Protein AF-A0A7X7MSQ3-F1 (afdb_monomer_lite)

Sequence (480 aa):
DPDFAASRAAVRRAASNLGLWLSPGCLFGAQRQVPKLRQQGYEALDNWMSMAGPVYMQALETRMVELTRQGVGFFKLDGIFGHLNKRDFELRGGRYGLPELPQLGVDKLSSDDVRLNDGVYDEAKIYYLTAGAERLIEMFKKQAAVNPRVFILISNGAWLSPWWLMHVDASWMINAGDAAGGSSRTEELVYRDERYHEFWVRQQAQFPLCAIFNHEPKKLDSREPKAVFRNYLYMHLSRGSGFIELYIKPSRLADYDWDVLAEGLQWAEAVFPTFSRARMHGGNPGAGDVYGYTAWRGQTGYLSVHNPSGETRAYSVTLNRAFGLPPEPAVYHVSSPLEDSTRGLPATVRSGAALTFRLEPREIRVINFSTEPQAWPALKRLQRRTAADFTPEPPPKSVPVGEHPLLGVWRYTLGQAVYTRSFTADGLCRLRQGHTLVWTKPFTVAGERVLVVEGRYRHEVRPDGTLAIEGRYTAERVGE

Radius of gyration: 27.35 Å; chains: 1; bounding box: 79×47×74 Å

Structure (mmCIF, N/CA/C/O backbone):
data_AF-A0A7X7MSQ3-F1
#
_entry.id   AF-A0A7X7MSQ3-F1
#
loop_
_atom_site.group_PDB
_atom_site.id
_atom_site.type_symbol
_atom_site.label_atom_id
_atom_site.label_alt_id
_atom_site.label_comp_id
_atom_site.label_asym_id
_atom_site.label_entity_id
_atom_site.label_seq_id
_atom_site.pdbx_PDB_ins_code
_atom_site.Cartn_x
_atom_site.Cartn_y
_atom_site.Cartn_z
_atom_site.occupancy
_atom_site.B_iso_or_equiv
_atom_site.auth_seq_id
_atom_site.auth_comp_id
_atom_site.auth_asym_id
_atom_site.auth_atom_id
_atom_site.pdbx_PDB_model_num
ATOM 1 N N . ASP A 1 1 ? 26.586 -4.686 -5.307 1.00 82.88 1 ASP A N 1
ATOM 2 C CA . ASP A 1 1 ? 25.834 -5.897 -4.943 1.00 82.88 1 ASP A CA 1
ATOM 3 C C . ASP A 1 1 ? 24.598 -5.992 -5.837 1.00 82.88 1 ASP A C 1
ATOM 5 O O . ASP A 1 1 ? 23.538 -5.509 -5.448 1.00 82.88 1 ASP A O 1
ATOM 9 N N . PRO A 1 2 ? 24.761 -6.484 -7.081 1.00 86.75 2 PRO A N 1
ATOM 10 C CA . PRO A 1 2 ? 23.672 -6.556 -8.060 1.00 86.75 2 PRO A CA 1
ATOM 11 C C . PRO A 1 2 ? 22.515 -7.447 -7.586 1.00 86.75 2 PRO A C 1
ATOM 13 O O . PRO A 1 2 ? 21.369 -7.182 -7.934 1.00 86.75 2 PRO A O 1
ATOM 16 N N . ASP A 1 3 ? 22.808 -8.447 -6.753 1.00 92.44 3 ASP A N 1
ATOM 17 C CA . ASP A 1 3 ? 21.871 -9.443 -6.214 1.00 92.44 3 ASP A CA 1
ATOM 18 C C . ASP A 1 3 ? 21.272 -9.064 -4.858 1.00 92.44 3 ASP A C 1
ATOM 20 O O . ASP A 1 3 ? 20.614 -9.882 -4.201 1.00 92.44 3 ASP A O 1
ATOM 24 N N . PHE A 1 4 ? 21.523 -7.833 -4.406 1.00 95.56 4 PHE A N 1
ATOM 25 C CA . PHE A 1 4 ? 21.030 -7.314 -3.135 1.00 95.56 4 PHE A CA 1
ATOM 26 C C . PHE A 1 4 ? 21.309 -8.264 -1.954 1.00 95.56 4 PHE A C 1
ATOM 28 O O . PHE A 1 4 ? 20.512 -8.332 -1.017 1.00 95.56 4 PHE A O 1
ATOM 35 N N . ALA A 1 5 ? 22.398 -9.037 -1.990 1.00 92.69 5 ALA A N 1
ATOM 36 C CA . ALA A 1 5 ? 22.766 -10.001 -0.958 1.00 92.69 5 ALA A CA 1
ATOM 37 C C . ALA A 1 5 ? 22.850 -9.356 0.436 1.00 92.69 5 ALA A C 1
ATOM 39 O O . ALA A 1 5 ? 22.311 -9.900 1.401 1.00 92.69 5 ALA A O 1
ATOM 40 N N . ALA A 1 6 ? 23.438 -8.163 0.542 1.00 92.25 6 ALA A N 1
ATOM 41 C CA . ALA A 1 6 ? 23.530 -7.403 1.785 1.00 92.25 6 ALA A CA 1
ATOM 42 C C . ALA A 1 6 ? 22.148 -6.956 2.288 1.00 92.25 6 ALA A C 1
ATOM 44 O O . ALA A 1 6 ? 21.845 -7.105 3.474 1.00 92.25 6 ALA A O 1
ATOM 45 N N . SER A 1 7 ? 21.284 -6.462 1.394 1.00 94.88 7 SER A N 1
ATOM 46 C CA . SER A 1 7 ? 19.912 -6.064 1.742 1.00 94.88 7 SER A CA 1
ATOM 47 C C . SER A 1 7 ? 19.077 -7.268 2.172 1.00 94.88 7 SER A C 1
ATOM 49 O O . SER A 1 7 ? 18.406 -7.203 3.198 1.00 94.88 7 SER A O 1
ATOM 51 N N . ARG A 1 8 ? 19.173 -8.392 1.449 1.00 93.81 8 ARG A N 1
ATOM 52 C CA . ARG A 1 8 ? 18.520 -9.662 1.799 1.00 93.81 8 ARG A CA 1
ATOM 53 C C . ARG A 1 8 ? 18.985 -10.169 3.162 1.00 93.81 8 ARG A C 1
ATOM 55 O O . ARG A 1 8 ? 18.157 -10.555 3.980 1.00 93.81 8 ARG A O 1
ATOM 62 N N . ALA A 1 9 ? 20.287 -10.133 3.439 1.00 90.75 9 ALA A N 1
ATOM 63 C CA . ALA A 1 9 ? 20.816 -10.501 4.749 1.00 90.75 9 ALA A CA 1
ATOM 64 C C . ALA A 1 9 ? 20.284 -9.580 5.859 1.00 90.75 9 ALA A C 1
ATOM 66 O O . ALA A 1 9 ? 19.957 -10.059 6.941 1.00 90.75 9 ALA A O 1
ATOM 67 N N . ALA A 1 10 ? 20.163 -8.276 5.597 1.00 91.50 10 ALA A N 1
ATOM 68 C CA . ALA A 1 10 ? 19.640 -7.318 6.565 1.00 91.50 10 ALA A CA 1
ATOM 69 C C . ALA A 1 10 ? 18.162 -7.552 6.903 1.00 91.50 10 ALA A C 1
ATOM 71 O O . ALA A 1 10 ? 17.829 -7.635 8.082 1.00 91.50 10 ALA A O 1
ATOM 72 N N . VAL A 1 11 ? 17.293 -7.716 5.903 1.00 93.56 11 VAL A N 1
ATOM 73 C CA . VAL A 1 11 ? 15.853 -7.935 6.141 1.00 93.56 11 VAL A CA 1
ATOM 74 C C . VAL A 1 11 ? 15.562 -9.302 6.764 1.00 93.56 11 VAL A C 1
ATOM 76 O O . VAL A 1 11 ? 14.697 -9.401 7.630 1.00 93.56 11 VAL A O 1
ATOM 79 N N . ARG A 1 12 ? 16.345 -10.342 6.431 1.00 91.88 12 ARG A N 1
ATOM 80 C CA . ARG A 1 12 ? 16.214 -11.670 7.058 1.00 91.88 12 ARG A CA 1
ATOM 81 C C . ARG A 1 12 ? 16.498 -11.647 8.558 1.00 91.88 12 ARG A C 1
ATOM 83 O O . ARG A 1 12 ? 15.846 -12.376 9.296 1.00 91.88 12 ARG A O 1
ATOM 90 N N . ARG A 1 13 ? 17.418 -10.791 9.028 1.00 92.06 13 ARG A N 1
ATOM 91 C CA . ARG A 1 13 ? 17.648 -10.597 10.476 1.00 92.06 13 ARG A CA 1
ATOM 92 C C . ARG A 1 13 ? 16.419 -10.039 11.199 1.00 92.06 13 ARG A C 1
ATOM 94 O O . ARG A 1 13 ? 16.294 -10.249 12.397 1.00 92.06 13 ARG A O 1
ATOM 101 N N . ALA A 1 14 ? 15.519 -9.376 10.476 1.00 89.06 14 ALA A N 1
ATOM 102 C CA . ALA A 1 14 ? 14.232 -8.893 10.969 1.00 89.06 14 ALA A CA 1
ATOM 103 C C . ALA A 1 14 ? 13.064 -9.836 10.607 1.00 89.06 14 ALA A C 1
ATOM 105 O O . ALA A 1 14 ? 11.923 -9.388 10.527 1.00 89.06 14 ALA A O 1
ATOM 106 N N . ALA A 1 15 ? 13.343 -11.117 10.318 1.00 93.38 15 ALA A N 1
ATOM 107 C CA . ALA A 1 15 ? 12.351 -12.120 9.908 1.00 93.38 15 ALA A CA 1
ATOM 108 C C . ALA A 1 15 ? 11.441 -11.658 8.747 1.00 93.38 15 ALA A C 1
ATOM 110 O O . ALA A 1 15 ? 10.267 -12.010 8.680 1.00 93.38 15 ALA A O 1
ATOM 111 N N . SER A 1 16 ? 11.993 -10.850 7.838 1.00 93.69 16 SER A N 1
ATOM 112 C CA . SER A 1 16 ? 11.275 -10.218 6.731 1.00 93.69 16 SER A CA 1
ATOM 113 C C . SER A 1 16 ? 11.906 -10.562 5.381 1.00 93.69 16 SER A C 1
ATOM 115 O O . SER A 1 16 ? 13.089 -10.910 5.294 1.00 93.69 16 SER A O 1
ATOM 117 N N . ASN A 1 17 ? 11.128 -10.409 4.309 1.00 93.62 17 ASN A N 1
ATOM 118 C CA . ASN A 1 17 ? 11.585 -10.624 2.936 1.00 93.62 17 ASN A CA 1
ATOM 119 C C . ASN A 1 17 ? 11.902 -9.292 2.250 1.00 93.62 17 ASN A C 1
ATOM 121 O O . ASN A 1 17 ? 11.282 -8.268 2.532 1.00 93.62 17 ASN A O 1
ATOM 125 N N . LEU A 1 18 ? 12.863 -9.305 1.321 1.00 96.75 18 LEU A N 1
ATOM 126 C CA . LEU A 1 18 ? 13.158 -8.122 0.515 1.00 96.75 18 LEU A CA 1
ATOM 127 C C . LEU A 1 18 ? 12.046 -7.931 -0.517 1.00 96.75 18 LEU A C 1
ATOM 129 O O . LEU A 1 18 ? 11.696 -8.874 -1.230 1.00 96.75 18 LEU A O 1
ATOM 133 N N . GLY A 1 19 ? 11.544 -6.705 -0.609 1.00 96.75 19 GLY A N 1
ATOM 134 C CA . GLY A 1 19 ? 10.676 -6.242 -1.679 1.00 96.75 19 GLY A CA 1
ATOM 135 C C . GLY A 1 19 ? 11.395 -5.237 -2.574 1.00 96.75 19 GLY A C 1
ATOM 136 O O . GLY A 1 19 ? 12.240 -4.482 -2.091 1.00 96.75 19 GLY A O 1
ATOM 137 N N . LEU A 1 20 ? 11.078 -5.229 -3.868 1.00 97.00 20 LEU A N 1
ATOM 138 C CA . LEU A 1 20 ? 11.692 -4.333 -4.847 1.00 97.00 20 LEU A CA 1
ATOM 139 C C . LEU A 1 20 ? 10.636 -3.510 -5.584 1.00 97.00 20 LEU A C 1
ATOM 141 O O . LEU A 1 20 ? 9.635 -4.038 -6.058 1.00 97.00 20 LEU A O 1
ATOM 145 N N . TRP A 1 21 ? 10.899 -2.213 -5.717 1.00 94.94 21 TRP A N 1
ATOM 146 C CA . TRP A 1 21 ? 10.215 -1.356 -6.680 1.00 94.94 21 TRP A CA 1
ATOM 147 C C . TRP A 1 21 ? 11.037 -1.308 -7.966 1.00 94.94 21 TRP A C 1
ATOM 149 O O . TRP A 1 21 ? 12.261 -1.160 -7.915 1.00 94.94 21 TRP A O 1
ATOM 159 N N . LEU A 1 22 ? 10.372 -1.433 -9.108 1.00 94.00 22 LEU A N 1
ATOM 160 C CA . LEU A 1 22 ? 10.982 -1.397 -10.430 1.00 94.00 22 LEU A CA 1
ATOM 161 C C . LEU A 1 22 ? 10.149 -0.497 -11.339 1.00 94.00 22 LEU A C 1
ATOM 163 O O . LEU A 1 22 ? 8.923 -0.503 -11.256 1.00 94.00 22 LEU A O 1
ATOM 167 N N . SER A 1 23 ? 10.808 0.197 -12.269 1.00 93.12 23 SER A N 1
ATOM 168 C CA . SER A 1 23 ? 10.132 0.832 -13.400 1.00 93.12 23 SER A CA 1
ATOM 169 C C . SER A 1 23 ? 10.555 0.179 -14.715 1.00 93.12 23 SER A C 1
ATOM 171 O O . SER A 1 23 ? 11.570 0.585 -15.287 1.00 93.12 23 SER A O 1
ATOM 173 N N . PRO A 1 24 ? 9.819 -0.847 -15.186 1.00 93.12 24 PRO A N 1
ATOM 174 C CA . PRO A 1 24 ? 10.159 -1.581 -16.403 1.00 93.12 24 PRO A CA 1
ATOM 175 C C . PRO A 1 24 ? 10.293 -0.698 -17.646 1.00 93.12 24 PRO A C 1
ATOM 177 O O . PRO A 1 24 ? 11.270 -0.807 -18.369 1.00 93.12 24 PRO A O 1
ATOM 180 N N . GLY A 1 25 ? 9.403 0.273 -17.858 1.00 91.94 25 GLY A N 1
ATOM 181 C CA . GLY A 1 25 ? 9.545 1.199 -18.987 1.00 91.94 25 GLY A CA 1
ATOM 182 C C . GLY A 1 25 ? 10.714 2.196 -18.850 1.00 91.94 25 GLY A C 1
ATOM 183 O O . GLY A 1 25 ? 10.892 3.050 -19.712 1.00 91.94 25 GLY A O 1
ATOM 184 N N . CYS A 1 26 ? 11.509 2.142 -17.774 1.00 92.06 26 CYS A N 1
ATOM 185 C CA . CYS A 1 26 ? 12.506 3.153 -17.403 1.00 92.06 26 CYS A CA 1
ATOM 186 C C . CYS A 1 26 ? 11.917 4.559 -17.174 1.00 92.06 26 CYS A C 1
ATOM 188 O O . CYS A 1 26 ? 12.520 5.565 -17.553 1.00 92.06 26 CYS A O 1
ATOM 190 N N . LEU A 1 27 ? 10.767 4.648 -16.502 1.00 87.00 27 LEU A N 1
ATOM 191 C CA . LEU A 1 27 ? 10.154 5.919 -16.110 1.00 87.00 27 LEU A CA 1
ATOM 192 C C . LEU A 1 27 ? 10.782 6.482 -14.821 1.00 87.00 27 LEU A C 1
ATOM 194 O O . LEU A 1 27 ? 11.782 5.976 -14.310 1.00 87.00 27 LEU A O 1
ATOM 198 N N . PHE A 1 28 ? 10.216 7.579 -14.308 1.00 85.69 28 PHE A N 1
ATOM 199 C CA . PHE A 1 28 ? 10.492 8.113 -12.966 1.00 85.69 28 PHE A CA 1
ATOM 200 C C . PHE A 1 28 ? 11.987 8.364 -12.681 1.00 85.69 28 PHE A C 1
ATOM 202 O O . PHE A 1 28 ? 12.530 7.987 -11.646 1.00 85.69 28 PHE A O 1
ATOM 209 N N . GLY A 1 29 ? 12.675 9.002 -13.635 1.00 85.00 29 GLY A N 1
ATOM 210 C CA . GLY A 1 29 ? 14.100 9.351 -13.533 1.00 85.00 29 GLY A CA 1
ATOM 211 C C . GLY A 1 29 ? 15.067 8.308 -14.108 1.00 85.00 29 GLY A C 1
ATOM 212 O O . GLY A 1 29 ? 16.273 8.570 -14.189 1.00 85.00 29 GLY A O 1
ATOM 213 N N . ALA A 1 30 ? 14.565 7.156 -14.567 1.00 89.38 30 ALA A N 1
ATOM 214 C CA . ALA A 1 30 ? 15.367 6.150 -15.262 1.00 89.38 30 ALA A CA 1
ATOM 215 C C . ALA A 1 30 ? 15.512 6.400 -16.779 1.00 89.38 30 ALA A C 1
ATOM 217 O O . ALA A 1 30 ? 16.359 5.761 -17.401 1.00 89.38 30 ALA A O 1
ATOM 218 N N . GLN A 1 31 ? 14.804 7.386 -17.352 1.00 91.50 31 GLN A N 1
ATOM 219 C CA . GLN A 1 31 ? 14.801 7.710 -18.794 1.00 91.50 31 GLN A CA 1
ATOM 220 C C . GLN A 1 31 ? 16.207 7.816 -19.398 1.00 91.50 31 GLN A C 1
ATOM 222 O O . GLN A 1 31 ? 16.487 7.337 -20.492 1.00 91.50 31 GLN A O 1
ATOM 227 N N . ARG A 1 32 ? 17.141 8.401 -18.641 1.00 92.94 32 ARG A N 1
ATOM 228 C CA . ARG A 1 32 ? 18.549 8.579 -19.032 1.00 92.94 32 ARG A CA 1
ATOM 229 C C . ARG A 1 32 ? 19.298 7.276 -19.346 1.00 92.94 32 ARG A C 1
ATOM 231 O O . ARG A 1 32 ? 20.394 7.337 -19.896 1.00 92.94 32 ARG A O 1
ATOM 238 N N . GLN A 1 33 ? 18.760 6.117 -18.962 1.00 93.50 33 GLN A N 1
ATOM 239 C CA . GLN A 1 33 ? 19.341 4.811 -19.284 1.00 93.50 33 GLN A CA 1
ATOM 240 C C . GLN A 1 33 ? 18.940 4.314 -20.676 1.00 93.50 33 GLN A C 1
ATOM 242 O O . GLN A 1 33 ? 19.679 3.525 -21.262 1.00 93.50 33 GLN A O 1
ATOM 247 N N . VAL A 1 34 ? 17.828 4.802 -21.235 1.00 95.12 34 VAL A N 1
ATOM 248 C CA . VAL A 1 34 ? 17.263 4.315 -22.501 1.00 95.12 34 VAL A CA 1
ATOM 249 C C . VAL A 1 34 ? 18.262 4.387 -23.666 1.00 95.12 34 VAL A C 1
ATOM 251 O O . VAL A 1 34 ? 18.429 3.371 -24.338 1.00 95.12 34 VAL A O 1
ATOM 254 N N . PRO A 1 35 ? 19.030 5.480 -23.887 1.00 96.31 35 PRO A N 1
ATOM 255 C CA . PRO A 1 35 ? 20.020 5.508 -24.968 1.00 96.31 35 PRO A CA 1
ATOM 256 C C . PRO A 1 35 ? 21.104 4.430 -24.837 1.00 96.31 35 PRO A C 1
ATOM 258 O O . PRO A 1 35 ? 21.501 3.832 -25.834 1.00 96.31 35 PRO A O 1
ATOM 261 N N . LYS A 1 36 ? 21.559 4.148 -23.608 1.00 96.25 36 LYS A N 1
ATOM 262 C CA . LYS A 1 36 ? 22.588 3.130 -23.345 1.00 96.25 36 LYS A CA 1
ATOM 263 C C . LYS A 1 36 ? 22.049 1.720 -23.555 1.00 96.25 36 LYS A C 1
ATOM 265 O O . LYS A 1 36 ? 22.743 0.889 -24.124 1.00 96.25 36 LYS A O 1
ATOM 270 N N . LEU A 1 37 ? 20.819 1.459 -23.117 1.00 96.31 37 LEU A N 1
ATOM 271 C CA . LEU A 1 37 ? 20.158 0.171 -23.330 1.00 96.31 37 LEU A CA 1
ATOM 272 C C . LEU A 1 37 ? 19.880 -0.066 -24.820 1.00 96.31 37 LEU A C 1
ATOM 274 O O . LEU A 1 37 ? 20.133 -1.156 -25.324 1.00 96.31 37 LEU A O 1
ATOM 278 N N . ARG A 1 38 ? 19.478 0.974 -25.558 1.00 95.81 38 ARG A N 1
ATOM 279 C CA . ARG A 1 38 ? 19.298 0.902 -27.013 1.00 95.81 38 ARG A CA 1
ATOM 280 C C . ARG A 1 38 ? 20.601 0.569 -27.746 1.00 95.81 38 ARG A C 1
ATOM 282 O O . ARG A 1 38 ? 20.595 -0.262 -28.645 1.00 95.81 38 ARG A O 1
ATOM 289 N N . GLN A 1 39 ? 21.729 1.157 -27.337 1.00 97.19 39 GLN A N 1
ATOM 290 C CA . GLN A 1 39 ? 23.056 0.813 -27.878 1.00 97.19 39 GLN A CA 1
ATOM 291 C C . GLN A 1 39 ? 23.455 -0.648 -27.611 1.00 97.19 39 GLN A C 1
ATOM 293 O O . GLN A 1 39 ? 24.257 -1.202 -28.355 1.00 97.19 39 GLN A O 1
ATOM 298 N N . GLN A 1 40 ? 22.886 -1.275 -26.578 1.00 97.00 40 GLN A N 1
ATOM 299 C CA . GLN A 1 40 ? 23.070 -2.698 -26.272 1.00 97.00 40 GLN A CA 1
ATOM 300 C C . GLN A 1 40 ? 22.108 -3.608 -27.056 1.00 97.00 40 GLN A C 1
ATOM 302 O O . GLN A 1 40 ? 22.127 -4.818 -26.859 1.00 97.00 40 GLN A O 1
ATOM 307 N N . GLY A 1 41 ? 21.280 -3.047 -27.943 1.00 95.81 41 GLY A N 1
ATOM 308 C CA . GLY A 1 41 ? 20.339 -3.796 -28.777 1.00 95.81 41 GLY A CA 1
ATOM 309 C C . GLY A 1 41 ? 18.961 -4.014 -28.152 1.00 95.81 41 GLY A C 1
ATOM 310 O O . GLY A 1 41 ? 18.140 -4.695 -28.757 1.00 95.81 41 GLY A O 1
ATOM 311 N N . TYR A 1 42 ? 18.677 -3.438 -26.978 1.00 97.12 42 TYR A N 1
ATOM 312 C CA . TYR A 1 42 ? 17.345 -3.526 -26.380 1.00 97.12 42 TYR A CA 1
ATOM 313 C C . TYR A 1 42 ? 16.348 -2.614 -27.091 1.00 97.12 42 TYR A C 1
ATOM 315 O O . TYR A 1 42 ? 16.633 -1.447 -27.378 1.00 97.12 42 TYR A O 1
ATOM 323 N N . GLU A 1 43 ? 15.151 -3.136 -27.330 1.00 95.94 43 GLU A N 1
ATOM 324 C CA . GLU A 1 43 ? 14.089 -2.399 -27.992 1.00 95.94 43 GLU A CA 1
ATOM 325 C C . GLU A 1 43 ? 13.510 -1.332 -27.063 1.00 95.94 43 GLU A C 1
ATOM 327 O O . GLU A 1 43 ? 13.161 -1.566 -25.905 1.00 95.94 43 GLU A O 1
ATOM 332 N N . ALA A 1 44 ? 13.384 -0.132 -27.605 1.00 94.50 44 ALA A N 1
ATOM 333 C CA . ALA A 1 44 ? 12.873 1.028 -26.908 1.00 94.50 44 ALA A CA 1
ATOM 334 C C . ALA A 1 44 ? 11.906 1.780 -27.820 1.00 94.50 44 ALA A C 1
ATOM 336 O O . ALA A 1 44 ? 12.073 1.775 -29.046 1.00 94.50 44 ALA A O 1
ATOM 337 N N . LEU A 1 45 ? 10.958 2.460 -27.180 1.00 92.56 45 LEU A N 1
ATOM 338 C CA . LEU A 1 45 ? 10.225 3.588 -27.745 1.00 92.56 45 LEU A CA 1
ATOM 339 C C . LEU A 1 45 ? 11.197 4.768 -27.941 1.00 92.56 45 LEU A C 1
ATOM 341 O O . LEU A 1 45 ? 12.416 4.602 -27.807 1.00 92.56 45 LEU A O 1
ATOM 345 N N . ASP A 1 46 ? 10.704 5.979 -28.198 1.00 90.94 46 ASP A N 1
ATOM 346 C CA . ASP A 1 46 ? 11.591 7.148 -28.279 1.00 90.94 46 ASP A CA 1
ATOM 347 C C . ASP A 1 46 ? 12.209 7.468 -26.912 1.00 90.94 46 ASP A C 1
ATOM 349 O O . ASP A 1 46 ? 13.436 7.563 -26.767 1.00 90.94 46 ASP A O 1
ATOM 353 N N . ASN A 1 47 ? 11.355 7.541 -25.889 1.00 89.25 47 ASN A N 1
ATOM 354 C CA . ASN A 1 47 ? 11.723 7.985 -24.548 1.00 89.25 47 ASN A CA 1
ATOM 355 C C . ASN A 1 47 ? 11.853 6.859 -23.516 1.00 89.25 47 ASN A C 1
ATOM 357 O O . ASN A 1 47 ? 12.534 7.054 -22.513 1.00 89.25 47 ASN A O 1
ATOM 361 N N . TRP A 1 48 ? 11.240 5.698 -23.746 1.00 92.69 48 TRP A N 1
ATOM 362 C CA . TRP A 1 48 ? 11.078 4.627 -22.752 1.00 92.69 48 TRP A CA 1
ATOM 363 C C . TRP A 1 48 ? 11.469 3.271 -23.327 1.00 92.69 48 TRP A C 1
ATOM 365 O O . TRP A 1 48 ? 11.581 3.114 -24.541 1.00 92.69 48 TRP A O 1
ATOM 375 N N . MET A 1 49 ? 11.655 2.273 -22.468 1.00 94.62 49 MET A N 1
ATOM 376 C CA . MET A 1 49 ? 11.847 0.899 -22.940 1.00 94.62 49 MET A CA 1
ATOM 377 C C . MET A 1 49 ? 10.538 0.325 -23.487 1.00 94.62 49 MET A C 1
ATOM 379 O O . MET A 1 49 ? 9.463 0.615 -22.959 1.00 94.62 49 MET A O 1
ATOM 383 N N . SER A 1 50 ? 10.631 -0.477 -24.553 1.00 93.75 50 SER A N 1
ATOM 384 C CA . SER A 1 50 ? 9.456 -1.110 -25.148 1.00 93.75 50 SER A CA 1
ATOM 385 C C . SER A 1 50 ? 9.053 -2.320 -24.319 1.00 93.75 50 SER A C 1
ATOM 387 O O . SER A 1 50 ? 9.820 -3.265 -24.147 1.00 93.75 50 SER A O 1
ATOM 389 N N . MET A 1 51 ? 7.810 -2.315 -23.860 1.00 93.88 51 MET A N 1
ATOM 390 C CA . MET A 1 51 ? 7.227 -3.381 -23.047 1.00 93.88 51 MET A CA 1
ATOM 391 C C . MET A 1 51 ? 6.730 -4.557 -23.891 1.00 93.88 51 MET A C 1
ATOM 393 O O . MET A 1 51 ? 6.280 -5.558 -23.348 1.00 93.88 51 MET A O 1
ATOM 397 N N . ALA A 1 52 ? 6.856 -4.453 -25.215 1.00 94.50 52 ALA A N 1
ATOM 398 C CA . ALA A 1 52 ? 6.588 -5.516 -26.176 1.00 94.50 52 ALA A CA 1
ATOM 399 C C . ALA A 1 52 ? 7.861 -6.000 -26.898 1.00 94.50 52 ALA A C 1
ATOM 401 O O . ALA A 1 52 ? 7.818 -6.996 -27.618 1.00 94.50 52 ALA A O 1
ATOM 402 N N . GLY A 1 53 ? 8.995 -5.318 -26.694 1.00 95.12 53 GLY A N 1
ATOM 403 C CA . GLY A 1 53 ? 10.286 -5.677 -27.269 1.00 95.12 53 GLY A CA 1
ATOM 404 C C . GLY A 1 53 ? 10.772 -7.038 -26.768 1.00 95.12 53 GLY A C 1
ATOM 405 O O . GLY A 1 53 ? 10.980 -7.184 -25.558 1.00 95.12 53 GLY A O 1
ATOM 406 N N . PRO A 1 54 ? 10.946 -8.051 -27.635 1.00 95.31 54 PRO A N 1
ATOM 407 C CA . PRO A 1 54 ? 11.240 -9.407 -27.189 1.00 95.31 54 PRO A CA 1
ATOM 408 C C . PRO A 1 54 ? 12.587 -9.536 -26.469 1.00 95.31 54 PRO A C 1
ATOM 410 O O . PRO A 1 54 ? 12.651 -10.261 -25.475 1.00 95.31 54 PRO A O 1
ATOM 413 N N . VAL A 1 55 ? 13.645 -8.849 -26.918 1.00 96.94 55 VAL A N 1
ATOM 414 C CA . VAL A 1 55 ? 14.973 -8.948 -26.289 1.00 96.94 55 VAL A CA 1
ATOM 415 C C . VAL A 1 55 ? 14.964 -8.269 -24.921 1.00 96.94 55 VAL A C 1
ATOM 417 O O . VAL A 1 55 ? 15.406 -8.862 -23.932 1.00 96.94 55 VAL A O 1
ATOM 420 N N . TYR A 1 56 ? 14.409 -7.058 -24.829 1.00 96.56 56 TYR A N 1
ATOM 421 C CA . TYR A 1 56 ? 14.293 -6.336 -23.563 1.00 96.56 56 TYR A CA 1
ATOM 422 C C . TYR A 1 56 ? 13.425 -7.077 -22.540 1.00 96.56 56 TYR A C 1
ATOM 424 O O . TYR A 1 56 ? 13.853 -7.298 -21.404 1.00 96.56 56 TYR A O 1
ATOM 432 N N . MET A 1 57 ? 12.228 -7.514 -22.940 1.00 96.62 57 MET A N 1
ATOM 433 C CA . MET A 1 57 ? 11.305 -8.201 -22.035 1.00 96.62 57 MET A CA 1
ATOM 434 C C . MET A 1 57 ? 11.840 -9.559 -21.583 1.00 96.62 57 MET A C 1
ATOM 436 O O . MET A 1 57 ? 11.634 -9.930 -20.429 1.00 96.62 57 MET A O 1
ATOM 440 N N . GLN A 1 58 ? 12.587 -10.276 -22.429 1.00 97.94 58 GLN A N 1
ATOM 441 C CA . GLN A 1 58 ? 13.253 -11.509 -22.009 1.00 97.94 58 GLN A CA 1
ATOM 442 C C . GLN A 1 58 ? 14.349 -11.241 -20.967 1.00 97.94 58 GLN A C 1
ATOM 444 O O . GLN A 1 58 ? 14.499 -12.016 -20.017 1.00 97.94 58 GLN A O 1
ATOM 449 N N . ALA A 1 59 ? 15.108 -10.150 -21.106 1.00 97.62 59 ALA A N 1
ATOM 450 C CA . ALA A 1 59 ? 16.113 -9.761 -20.117 1.00 97.62 59 ALA A CA 1
ATOM 451 C C . ALA A 1 59 ? 15.468 -9.371 -18.775 1.00 97.62 59 ALA A C 1
ATOM 453 O O . ALA A 1 59 ? 15.920 -9.823 -17.718 1.00 97.62 59 ALA A O 1
ATOM 454 N N . LEU A 1 60 ? 14.378 -8.594 -18.815 1.00 97.06 60 LEU A N 1
ATOM 455 C CA . LEU A 1 60 ? 13.592 -8.239 -17.632 1.00 97.06 60 LEU A CA 1
ATOM 456 C C . LEU A 1 60 ? 13.037 -9.488 -16.933 1.00 97.06 60 LEU A C 1
ATOM 458 O O . LEU A 1 60 ? 13.251 -9.658 -15.731 1.00 97.06 60 LEU A O 1
ATOM 462 N N . GLU A 1 61 ? 12.391 -10.380 -17.689 1.00 98.31 61 GLU A N 1
ATOM 463 C CA . GLU A 1 61 ? 11.857 -11.647 -17.188 1.00 98.31 61 GLU A CA 1
ATOM 464 C C . GLU A 1 61 ? 12.945 -12.468 -16.499 1.00 98.31 61 GLU A C 1
ATOM 466 O O . GLU A 1 61 ? 12.790 -12.871 -15.345 1.00 98.31 61 GLU A O 1
ATOM 471 N N . THR A 1 62 ? 14.071 -12.672 -17.186 1.00 98.38 62 THR A N 1
ATOM 472 C CA . THR A 1 62 ? 15.198 -13.451 -16.665 1.00 98.38 62 THR A CA 1
ATOM 473 C C . THR A 1 62 ? 15.652 -12.892 -15.323 1.00 98.38 62 THR A C 1
ATOM 475 O O . THR A 1 62 ? 15.780 -13.646 -14.354 1.00 98.38 62 THR A O 1
ATOM 478 N N . ARG A 1 63 ? 15.822 -11.566 -15.231 1.00 97.69 63 ARG A N 1
ATOM 479 C CA . ARG A 1 63 ? 16.295 -10.930 -14.003 1.00 97.69 63 ARG A CA 1
ATOM 480 C C . ARG A 1 63 ? 15.271 -10.998 -12.873 1.00 97.69 63 ARG A C 1
ATOM 482 O O . ARG A 1 63 ? 15.645 -11.250 -11.729 1.00 97.69 63 ARG A O 1
ATOM 489 N N . MET A 1 64 ? 13.989 -10.793 -13.162 1.00 97.81 64 MET A N 1
ATOM 490 C CA . MET A 1 64 ? 12.935 -10.865 -12.147 1.00 97.81 64 MET A CA 1
ATOM 491 C C . MET A 1 64 ? 12.755 -12.286 -11.603 1.00 97.81 64 MET A C 1
ATOM 493 O O . MET A 1 64 ? 12.672 -12.479 -10.386 1.00 97.81 64 MET A O 1
ATOM 497 N N . VAL A 1 65 ? 12.766 -13.297 -12.474 1.00 98.44 65 VAL A N 1
ATOM 498 C CA . VAL A 1 65 ? 12.694 -14.708 -12.068 1.00 98.44 65 VAL A CA 1
ATOM 499 C C . VAL A 1 65 ? 13.932 -15.099 -11.255 1.00 98.44 65 VAL A C 1
ATOM 501 O O . VAL A 1 65 ? 13.806 -15.762 -10.225 1.00 98.44 65 VAL A O 1
ATOM 504 N N . GLU A 1 66 ? 15.124 -14.650 -11.650 1.00 98.19 66 GLU A N 1
ATOM 505 C CA . GLU A 1 66 ? 16.357 -14.869 -10.888 1.00 98.19 66 GLU A CA 1
ATOM 506 C C . GLU A 1 66 ? 16.285 -14.258 -9.478 1.00 98.19 66 GLU A C 1
ATOM 508 O O . GLU A 1 66 ? 16.522 -14.957 -8.492 1.00 98.19 66 GLU A O 1
ATOM 513 N N . LEU A 1 67 ? 15.884 -12.989 -9.355 1.00 97.88 67 LEU A N 1
ATOM 514 C CA . LEU A 1 67 ? 15.709 -12.320 -8.060 1.00 97.88 67 LEU A CA 1
ATOM 515 C C . LEU A 1 67 ? 14.658 -13.022 -7.184 1.00 97.88 67 LEU A C 1
ATOM 517 O O . LEU A 1 67 ? 14.817 -13.115 -5.964 1.00 97.88 67 LEU A O 1
ATOM 521 N N . THR A 1 68 ? 13.617 -13.579 -7.804 1.00 97.88 68 THR A N 1
ATOM 522 C CA . THR A 1 68 ? 12.612 -14.394 -7.108 1.00 97.88 68 THR A CA 1
ATOM 523 C C . THR A 1 68 ? 13.233 -15.685 -6.560 1.00 97.88 68 THR A C 1
ATOM 525 O O . THR A 1 68 ? 13.052 -15.983 -5.380 1.00 97.88 68 THR A O 1
ATOM 528 N N . ARG A 1 69 ? 14.054 -16.408 -7.347 1.00 97.38 69 ARG A N 1
ATOM 529 C CA . ARG A 1 69 ? 14.803 -17.604 -6.876 1.00 97.38 69 ARG A CA 1
ATOM 530 C C . ARG A 1 69 ? 15.740 -17.272 -5.719 1.00 97.38 69 ARG A C 1
ATOM 532 O O . ARG A 1 69 ? 15.940 -18.070 -4.810 1.00 97.38 69 ARG A O 1
ATOM 539 N N . GLN A 1 70 ? 16.298 -16.070 -5.744 1.00 96.19 70 GLN A N 1
ATOM 540 C CA . GLN A 1 70 ? 17.158 -15.537 -4.697 1.00 96.19 70 GLN A CA 1
ATOM 541 C C . GLN A 1 70 ? 16.387 -15.147 -3.410 1.00 96.19 70 GLN A C 1
ATOM 543 O O . GLN A 1 70 ? 17.007 -14.850 -2.380 1.00 96.19 70 GLN A O 1
ATOM 548 N N . GLY A 1 71 ? 15.053 -15.173 -3.420 1.00 95.06 71 GLY A N 1
ATOM 549 C CA . GLY A 1 71 ? 14.207 -14.928 -2.251 1.00 95.06 71 GLY A CA 1
ATOM 550 C C . GLY A 1 71 ? 13.706 -13.489 -2.108 1.00 95.06 71 GLY A C 1
ATOM 551 O O . GLY A 1 71 ? 13.355 -13.086 -0.999 1.00 95.06 71 GLY A O 1
ATOM 552 N N . VAL A 1 72 ? 13.687 -12.702 -3.190 1.00 97.56 72 VAL A N 1
ATOM 553 C CA . VAL A 1 72 ? 12.863 -11.482 -3.240 1.00 97.56 72 VAL A CA 1
ATOM 554 C C . VAL A 1 72 ? 11.395 -11.908 -3.246 1.00 97.56 72 VAL A C 1
ATOM 556 O O . VAL A 1 72 ? 10.984 -12.720 -4.071 1.00 97.56 72 VAL A O 1
ATOM 559 N N . GLY A 1 73 ? 10.626 -11.400 -2.283 1.00 95.88 73 GLY A N 1
ATOM 560 C CA . GLY A 1 73 ? 9.251 -11.840 -2.024 1.00 95.88 73 GLY A CA 1
ATOM 561 C C . GLY A 1 73 ? 8.172 -10.869 -2.494 1.00 95.88 73 GLY A C 1
ATOM 562 O O . GLY A 1 73 ? 7.000 -11.216 -2.438 1.00 95.88 73 GLY A O 1
ATOM 563 N N . PHE A 1 74 ? 8.548 -9.669 -2.933 1.00 96.94 74 PHE A N 1
ATOM 564 C CA . PHE A 1 74 ? 7.612 -8.635 -3.365 1.00 96.94 74 PHE A CA 1
ATOM 565 C C . PHE A 1 74 ? 8.178 -7.831 -4.534 1.00 96.94 74 PHE A C 1
ATOM 567 O O . PHE A 1 74 ? 9.349 -7.438 -4.500 1.00 96.94 74 PHE A O 1
ATOM 574 N N . PHE A 1 75 ? 7.334 -7.535 -5.520 1.00 97.44 75 PHE A N 1
ATOM 575 C CA . PHE A 1 75 ? 7.647 -6.645 -6.632 1.00 97.44 75 PHE A CA 1
ATOM 576 C C . PHE A 1 75 ? 6.529 -5.618 -6.831 1.00 97.44 75 PHE A C 1
ATOM 578 O O . PHE A 1 75 ? 5.392 -5.990 -7.104 1.00 97.44 75 PHE A O 1
ATOM 585 N N . LYS A 1 76 ? 6.867 -4.324 -6.762 1.00 95.56 76 LYS A N 1
ATOM 586 C CA . LYS A 1 76 ? 6.028 -3.232 -7.276 1.00 95.56 76 LYS A CA 1
ATOM 587 C C . LYS A 1 76 ? 6.559 -2.813 -8.642 1.00 95.56 76 LYS A C 1
ATOM 589 O O . LYS A 1 76 ? 7.677 -2.307 -8.725 1.00 95.56 76 LYS A O 1
ATOM 594 N N . LEU A 1 77 ? 5.774 -3.015 -9.694 1.00 94.62 77 LEU A N 1
ATOM 595 C CA . LEU A 1 77 ? 6.110 -2.602 -11.055 1.00 94.62 77 LEU A CA 1
ATOM 596 C C . LEU A 1 77 ? 5.382 -1.315 -11.407 1.00 94.62 77 LEU A C 1
ATOM 598 O O . LEU A 1 77 ? 4.158 -1.268 -11.343 1.00 94.62 77 LEU A O 1
ATOM 602 N N . ASP A 1 78 ? 6.134 -0.291 -11.789 1.00 90.75 78 ASP A N 1
ATOM 603 C CA . ASP A 1 78 ? 5.613 1.052 -12.010 1.00 90.75 78 ASP A CA 1
ATOM 604 C C . ASP A 1 78 ? 5.889 1.551 -13.430 1.00 90.75 78 ASP A C 1
ATOM 606 O O . ASP A 1 78 ? 7.031 1.551 -13.903 1.00 90.75 78 ASP A O 1
ATOM 610 N N . GLY A 1 79 ? 4.848 2.020 -14.113 1.00 86.69 79 GLY A N 1
ATOM 611 C CA . GLY A 1 79 ? 4.960 2.534 -15.478 1.00 86.69 79 GLY A CA 1
ATOM 612 C C . GLY A 1 79 ? 5.135 1.414 -16.506 1.00 86.69 79 GLY A C 1
ATOM 613 O O . GLY A 1 79 ? 5.920 1.530 -17.445 1.00 86.69 79 GLY A O 1
ATOM 614 N N . ILE A 1 80 ? 4.408 0.310 -16.319 1.00 86.88 80 ILE A N 1
ATOM 615 C CA . ILE A 1 80 ? 4.440 -0.858 -17.212 1.00 86.88 80 ILE A CA 1
ATOM 616 C C . ILE A 1 80 ? 3.875 -0.576 -18.611 1.00 86.88 80 ILE A C 1
ATOM 618 O O . ILE A 1 80 ? 4.144 -1.340 -19.523 1.00 86.88 80 ILE A O 1
ATOM 622 N N . PHE A 1 81 ? 3.112 0.506 -18.796 1.00 83.69 81 PHE A N 1
ATOM 623 C CA . PHE A 1 81 ? 2.578 0.929 -20.099 1.00 83.69 81 PHE A CA 1
ATOM 624 C C . PHE A 1 81 ? 2.632 2.452 -20.275 1.00 83.69 81 PHE A C 1
ATOM 626 O O . PHE A 1 81 ? 1.725 3.069 -20.833 1.00 83.69 81 PHE A O 1
ATOM 633 N N . GLY A 1 82 ? 3.700 3.067 -19.768 1.00 77.12 82 GLY A N 1
ATOM 634 C CA . GLY A 1 82 ? 3.933 4.503 -19.899 1.00 77.12 82 GLY A CA 1
ATOM 635 C C . GLY A 1 82 ? 3.525 5.322 -18.674 1.00 77.12 82 GLY A C 1
ATOM 636 O O . GLY A 1 82 ? 3.240 4.800 -17.595 1.00 77.12 82 GLY A O 1
ATOM 637 N N . HIS A 1 83 ? 3.591 6.644 -18.833 1.00 77.25 83 HIS A N 1
ATOM 638 C CA . HIS A 1 83 ? 3.396 7.611 -17.753 1.00 77.25 83 HIS A CA 1
ATOM 639 C C . HIS A 1 83 ? 1.910 7.943 -17.588 1.00 77.25 83 HIS A C 1
ATOM 641 O O . HIS A 1 83 ? 1.208 8.114 -18.577 1.00 77.25 83 HIS A O 1
ATOM 647 N N . LEU A 1 84 ? 1.439 8.180 -16.360 1.00 73.69 84 LEU A N 1
ATOM 648 C CA . LEU A 1 84 ? 0.024 8.475 -16.062 1.00 73.69 84 LEU A CA 1
ATOM 649 C C . LEU A 1 84 ? -0.590 9.688 -16.801 1.00 73.69 84 LEU A C 1
ATOM 651 O O . LEU A 1 84 ? -1.804 9.821 -16.859 1.00 73.69 84 LEU A O 1
ATOM 655 N N . ASN A 1 85 ? 0.246 10.551 -17.382 1.00 77.50 85 ASN A N 1
ATOM 656 C CA . ASN A 1 85 ? -0.146 11.807 -18.038 1.00 77.50 85 ASN A CA 1
ATOM 657 C C . ASN A 1 85 ? 0.267 11.855 -19.513 1.00 77.50 85 ASN A C 1
ATOM 659 O O . ASN A 1 85 ? 0.161 12.901 -20.148 1.00 77.50 85 ASN A O 1
ATOM 663 N N . LYS A 1 86 ? 0.823 10.763 -20.043 1.00 80.81 86 LYS A N 1
ATOM 664 C CA . LYS A 1 86 ? 1.272 10.693 -21.429 1.00 80.81 86 LYS A CA 1
ATOM 665 C C . LYS A 1 86 ? 0.773 9.408 -22.048 1.00 80.81 86 LYS A C 1
ATOM 667 O O . LYS A 1 86 ? 0.934 8.326 -21.489 1.00 80.81 86 LYS A O 1
ATOM 672 N N . ARG A 1 87 ? 0.203 9.533 -23.234 1.00 87.12 87 ARG A N 1
ATOM 673 C CA . ARG A 1 87 ? -0.091 8.388 -24.074 1.00 87.12 87 ARG A CA 1
ATOM 674 C C . ARG A 1 87 ? 1.165 8.057 -24.865 1.00 87.12 87 ARG A C 1
ATOM 676 O O . ARG A 1 87 ? 1.603 8.877 -25.655 1.00 87.12 87 ARG A O 1
ATOM 683 N N . ASP A 1 88 ? 1.730 6.883 -24.605 1.00 88.31 88 ASP A N 1
ATOM 684 C CA . ASP A 1 88 ? 2.974 6.436 -25.227 1.00 88.31 88 ASP A CA 1
ATOM 685 C C . ASP A 1 88 ? 2.882 4.945 -25.571 1.00 88.31 88 ASP A C 1
ATOM 687 O O . ASP A 1 88 ? 2.383 4.161 -24.755 1.00 88.31 88 ASP A O 1
ATOM 691 N N . PHE A 1 89 ? 3.276 4.561 -26.785 1.00 92.19 89 PHE A N 1
ATOM 692 C CA . PHE A 1 89 ? 3.255 3.172 -27.259 1.00 92.19 89 PHE A CA 1
ATOM 693 C C . PHE A 1 89 ? 4.172 2.972 -28.472 1.00 92.19 89 PHE A C 1
ATOM 695 O O . PHE A 1 89 ? 4.614 3.928 -29.104 1.00 92.19 89 PHE A O 1
ATOM 702 N N . GLU A 1 90 ? 4.489 1.714 -28.787 1.00 91.81 90 GLU A N 1
ATOM 703 C CA . GLU A 1 90 ? 5.351 1.386 -29.925 1.00 91.81 90 GLU A CA 1
ATOM 704 C C . GLU A 1 90 ? 4.660 1.694 -31.257 1.00 91.81 90 GLU A C 1
ATOM 706 O O . GLU A 1 90 ? 3.604 1.143 -31.561 1.00 91.81 90 GLU A O 1
ATOM 711 N N . LEU A 1 91 ? 5.300 2.547 -32.060 1.00 91.56 91 LEU A N 1
ATOM 712 C CA . LEU A 1 91 ? 4.853 2.908 -33.408 1.00 91.56 91 LEU A CA 1
ATOM 713 C C . LEU A 1 91 ? 5.591 2.123 -34.500 1.00 91.56 91 LEU A C 1
ATOM 715 O O . LEU A 1 91 ? 5.116 2.071 -35.629 1.00 91.56 91 LEU A O 1
ATOM 719 N N . ARG A 1 92 ? 6.756 1.541 -34.176 1.00 88.06 92 ARG A N 1
ATOM 720 C CA . ARG A 1 92 ? 7.693 0.904 -35.122 1.00 88.06 92 ARG A CA 1
ATOM 721 C C . ARG A 1 92 ? 7.997 -0.539 -34.714 1.00 88.06 92 ARG A C 1
ATOM 723 O O . ARG A 1 92 ? 9.152 -0.975 -34.652 1.00 88.06 92 ARG A O 1
ATOM 730 N N . GLY A 1 93 ? 6.957 -1.252 -34.294 1.00 87.38 93 GLY A N 1
ATOM 731 C CA . GLY A 1 93 ? 7.060 -2.587 -33.710 1.00 87.38 93 GLY A CA 1
ATOM 732 C C . GLY A 1 93 ? 7.054 -3.726 -34.730 1.00 87.38 93 GLY A C 1
ATOM 733 O O . GLY A 1 93 ? 7.303 -4.872 -34.353 1.00 87.38 93 GLY A O 1
ATOM 734 N N . GLY A 1 94 ? 6.842 -3.435 -36.016 1.00 89.31 94 GLY A N 1
ATOM 735 C CA . GLY A 1 94 ? 6.834 -4.421 -37.100 1.00 89.31 94 GLY A CA 1
ATOM 736 C C . GLY A 1 94 ? 8.152 -5.181 -37.198 1.00 89.31 94 GLY A C 1
ATOM 737 O O . GLY A 1 94 ? 8.161 -6.384 -37.454 1.00 89.31 94 GLY A O 1
ATOM 738 N N . ARG A 1 95 ? 9.263 -4.526 -36.834 1.00 87.94 95 ARG A N 1
ATOM 739 C CA . ARG A 1 95 ? 10.605 -5.128 -36.714 1.00 87.94 95 ARG A CA 1
ATOM 740 C C . ARG A 1 95 ? 10.680 -6.338 -35.768 1.00 87.94 95 ARG A C 1
ATOM 742 O O . ARG A 1 95 ? 11.645 -7.092 -35.840 1.00 87.94 95 ARG A O 1
ATOM 749 N N . TYR A 1 96 ? 9.701 -6.515 -34.881 1.00 88.69 96 TYR A N 1
ATOM 750 C CA . TYR A 1 96 ? 9.605 -7.663 -33.978 1.00 88.69 96 TYR A CA 1
ATOM 751 C C . TYR A 1 96 ? 8.174 -8.217 -33.843 1.00 88.69 96 TYR A C 1
ATOM 753 O O . TYR A 1 96 ? 7.858 -8.891 -32.863 1.00 88.69 96 TYR A O 1
ATOM 761 N N . GLY A 1 97 ? 7.324 -7.988 -34.851 1.00 88.25 97 GLY A N 1
ATOM 762 C CA . GLY A 1 97 ? 6.035 -8.672 -34.991 1.00 88.25 97 GLY A CA 1
ATOM 763 C C . GLY A 1 97 ? 4.817 -7.974 -34.382 1.00 88.25 97 GLY A C 1
ATOM 764 O O . GLY A 1 97 ? 3.773 -8.613 -34.276 1.00 88.25 97 GLY A O 1
ATOM 765 N N . LEU A 1 98 ? 4.902 -6.693 -34.004 1.00 91.94 98 LEU A N 1
ATOM 766 C CA . LEU A 1 98 ? 3.693 -5.908 -33.724 1.00 91.94 98 LEU A CA 1
ATOM 767 C C . LEU A 1 98 ? 3.081 -5.362 -35.021 1.00 91.94 98 LEU A C 1
ATOM 769 O O . LEU A 1 98 ? 3.832 -4.918 -35.890 1.00 91.94 98 LEU A O 1
ATOM 773 N N . PRO A 1 99 ? 1.743 -5.322 -35.144 1.00 91.19 99 PRO A N 1
ATOM 774 C CA . PRO A 1 99 ? 1.087 -4.618 -36.239 1.00 91.19 99 PRO A CA 1
ATOM 775 C C . PRO A 1 99 ? 1.489 -3.137 -36.297 1.00 91.19 99 PRO A C 1
ATOM 777 O O . PRO A 1 99 ? 1.488 -2.443 -35.280 1.00 91.19 99 PRO A O 1
ATOM 780 N N . GLU A 1 100 ? 1.790 -2.648 -37.500 1.00 86.94 100 GLU A N 1
ATOM 781 C CA . GLU A 1 100 ? 2.023 -1.229 -37.786 1.00 86.94 100 GLU A CA 1
ATOM 782 C C . GLU A 1 100 ? 0.851 -0.670 -38.602 1.00 86.94 100 GLU A C 1
ATOM 784 O O . GLU A 1 100 ? 0.278 -1.370 -39.437 1.00 86.94 100 GLU A O 1
ATOM 789 N N . LEU A 1 101 ? 0.504 0.601 -38.373 1.00 89.31 101 LEU A N 1
ATOM 790 C CA . LEU A 1 101 ? -0.577 1.300 -39.081 1.00 89.31 101 LEU A CA 1
ATOM 791 C C . LEU A 1 101 ? -0.024 2.512 -39.861 1.00 89.31 101 LEU A C 1
ATOM 793 O O . LEU A 1 101 ? -0.351 3.658 -39.531 1.00 89.31 101 LEU A O 1
ATOM 797 N N . PRO A 1 102 ? 0.831 2.309 -40.886 1.00 89.19 102 PRO A N 1
ATOM 798 C CA . PRO A 1 102 ? 1.473 3.401 -41.626 1.00 89.19 102 PRO A CA 1
ATOM 799 C C . PRO A 1 102 ? 0.471 4.333 -42.323 1.00 89.19 102 PRO A C 1
ATOM 801 O O . PRO A 1 102 ? 0.759 5.514 -42.515 1.00 89.19 102 PRO A O 1
ATOM 804 N N . GLN A 1 103 ? -0.741 3.854 -42.633 1.00 91.56 103 GLN A N 1
ATOM 805 C CA . GLN A 1 103 ? -1.837 4.673 -43.164 1.00 91.56 103 GLN A CA 1
ATOM 806 C C . GLN A 1 103 ? -2.261 5.814 -42.224 1.00 91.56 103 GLN A C 1
ATOM 808 O O . GLN A 1 103 ? -2.855 6.787 -42.680 1.00 91.56 103 GLN A O 1
ATOM 813 N N . LEU A 1 104 ? -1.933 5.720 -40.930 1.00 91.38 104 LEU A N 1
ATOM 814 C CA . LEU A 1 104 ? -2.164 6.776 -39.941 1.00 91.38 104 LEU A CA 1
ATOM 815 C C . LEU A 1 104 ? -1.012 7.796 -39.874 1.00 91.38 104 LEU A C 1
ATOM 817 O O . LEU A 1 104 ? -1.041 8.709 -39.054 1.00 91.38 104 LEU A O 1
ATOM 821 N N . GLY A 1 105 ? 0.021 7.657 -40.713 1.00 91.12 105 GLY A N 1
ATOM 822 C CA . GLY A 1 105 ? 1.150 8.588 -40.767 1.00 91.12 105 GLY A CA 1
ATOM 823 C C . GLY A 1 105 ? 2.066 8.547 -39.537 1.00 91.12 105 GLY A C 1
ATOM 824 O O . GLY A 1 105 ? 2.748 9.537 -39.258 1.00 91.12 105 GLY A O 1
ATOM 825 N N . VAL A 1 106 ? 2.095 7.421 -38.813 1.00 88.69 106 VAL A N 1
ATOM 826 C CA . VAL A 1 106 ? 2.832 7.258 -37.544 1.00 88.69 106 VAL A CA 1
ATOM 827 C C . VAL A 1 106 ? 4.354 7.367 -37.682 1.00 88.69 106 VAL A C 1
ATOM 829 O O . VAL A 1 106 ? 5.021 7.749 -36.727 1.00 88.69 106 VAL A O 1
ATOM 832 N N . ASP A 1 107 ? 4.915 7.142 -38.874 1.00 85.44 107 ASP A N 1
ATOM 833 C CA . ASP A 1 107 ? 6.369 7.172 -39.119 1.00 85.44 107 ASP A CA 1
ATOM 834 C C . ASP A 1 107 ? 7.030 8.523 -38.807 1.00 85.44 107 ASP A C 1
ATOM 836 O O . ASP A 1 107 ? 8.242 8.602 -38.572 1.00 85.44 107 ASP A O 1
ATOM 840 N N . LYS A 1 108 ? 6.234 9.598 -38.824 1.00 86.44 108 LYS A N 1
ATOM 841 C CA . LYS A 1 108 ? 6.669 10.980 -38.568 1.00 86.44 108 LYS A CA 1
ATOM 842 C C . LYS A 1 108 ? 6.385 11.442 -37.139 1.00 86.44 108 LYS A C 1
ATOM 844 O O . LYS A 1 108 ? 6.658 12.599 -36.822 1.00 86.44 108 LYS A O 1
ATOM 849 N N . LEU A 1 109 ? 5.797 10.583 -36.313 1.00 92.62 109 LEU A N 1
ATOM 850 C CA . LEU A 1 109 ? 5.430 10.887 -34.937 1.00 92.62 109 LEU A CA 1
ATOM 851 C C . LEU A 1 109 ? 6.479 10.309 -33.984 1.00 92.62 109 LEU A C 1
ATOM 853 O O . LEU A 1 109 ? 7.073 9.262 -34.262 1.00 92.62 109 LEU A O 1
ATOM 857 N N . SER A 1 110 ? 6.702 11.001 -32.867 1.00 93.19 110 SER A N 1
ATOM 858 C CA . SER A 1 110 ? 7.326 10.377 -31.703 1.00 93.19 110 SER A CA 1
ATOM 859 C C . SER A 1 110 ? 6.294 9.529 -30.966 1.00 93.19 110 SER A C 1
ATOM 861 O O . SER A 1 110 ? 5.090 9.775 -31.059 1.00 93.19 110 SER A O 1
ATOM 863 N N . SER A 1 111 ? 6.764 8.550 -30.204 1.00 91.75 111 SER A N 1
ATOM 864 C CA . SER A 1 111 ? 5.931 7.624 -29.444 1.00 91.75 111 SER A CA 1
ATOM 865 C C . SER A 1 111 ? 5.044 8.323 -28.403 1.00 91.75 111 SER A C 1
ATOM 867 O O . SER A 1 111 ? 4.010 7.774 -28.042 1.00 91.75 111 SER A O 1
ATOM 869 N N . ASP A 1 112 ? 5.383 9.552 -27.985 1.00 90.44 112 ASP A N 1
ATOM 870 C CA . ASP A 1 112 ? 4.608 10.395 -27.063 1.00 90.44 112 ASP A CA 1
ATOM 871 C C . ASP A 1 112 ? 3.964 11.642 -27.700 1.00 90.44 112 ASP A C 1
ATOM 873 O O . ASP A 1 112 ? 3.591 12.577 -26.983 1.00 90.44 112 ASP A O 1
ATOM 877 N N . ASP A 1 113 ? 3.840 11.691 -29.031 1.00 93.25 113 ASP A N 1
ATOM 878 C CA . ASP A 1 113 ? 3.244 12.833 -29.731 1.00 93.25 113 ASP A CA 1
ATOM 879 C C . ASP A 1 113 ? 1.790 13.073 -29.281 1.00 93.25 113 ASP A C 1
ATOM 881 O O . ASP A 1 113 ? 0.972 12.156 -29.220 1.00 93.25 113 ASP A O 1
ATOM 885 N N . VAL A 1 114 ? 1.434 14.330 -28.992 1.00 92.81 114 VAL A N 1
ATOM 886 C CA . VAL A 1 114 ? 0.104 14.700 -28.471 1.00 92.81 114 VAL A CA 1
ATOM 887 C C . VAL A 1 114 ? -1.042 14.281 -29.397 1.00 92.81 114 VAL A C 1
ATOM 889 O O . VAL A 1 114 ? -2.143 14.009 -28.913 1.00 92.81 114 VAL A O 1
ATOM 892 N N . ARG A 1 115 ? -0.790 14.187 -30.710 1.00 92.94 115 ARG A N 1
ATOM 893 C CA . ARG A 1 115 ? -1.775 13.736 -31.703 1.00 92.94 115 ARG A CA 1
ATOM 894 C C . ARG A 1 115 ? -2.205 12.294 -31.478 1.00 92.94 115 ARG A C 1
ATOM 896 O O . ARG A 1 115 ? -3.334 11.954 -31.808 1.00 92.94 115 ARG A O 1
ATOM 903 N N . LEU A 1 116 ? -1.357 11.475 -30.856 1.00 92.50 116 LEU A N 1
ATOM 904 C CA . LEU A 1 116 ? -1.677 10.087 -30.535 1.00 92.50 116 LEU A CA 1
ATOM 905 C C . LEU A 1 116 ? -2.829 9.956 -29.531 1.00 92.50 116 LEU A C 1
ATOM 907 O O . LEU A 1 116 ? -3.335 8.854 -29.356 1.00 92.50 116 LEU A O 1
ATOM 911 N N . ASN A 1 117 ? -3.253 11.043 -28.871 1.00 92.38 117 ASN A N 1
ATOM 912 C CA . ASN A 1 117 ? -4.442 11.057 -28.012 1.00 92.38 117 ASN A CA 1
ATOM 913 C C . ASN A 1 117 ? -5.762 10.940 -28.779 1.00 92.38 117 ASN A C 1
ATOM 915 O O . ASN A 1 117 ? -6.776 10.644 -28.149 1.00 92.38 117 ASN A O 1
ATOM 919 N N . ASP A 1 118 ? -5.757 11.149 -30.095 1.00 94.75 118 ASP A N 1
ATOM 920 C CA . ASP A 1 118 ? -6.929 10.914 -30.931 1.00 94.75 118 ASP A CA 1
ATOM 921 C C . ASP A 1 118 ? -7.301 9.418 -30.958 1.00 94.75 118 ASP A C 1
ATOM 923 O O . ASP A 1 118 ? -6.431 8.541 -31.006 1.00 94.75 118 ASP A O 1
ATOM 927 N N . GLY A 1 119 ? -8.605 9.127 -30.932 1.00 95.44 119 GLY A N 1
ATOM 928 C CA . GLY A 1 119 ? -9.138 7.763 -30.912 1.00 95.44 119 GLY A CA 1
ATOM 929 C C . GLY A 1 119 ? -8.784 6.942 -32.155 1.00 95.44 119 GLY A C 1
ATOM 930 O O . GLY A 1 119 ? -8.753 5.715 -32.087 1.00 95.44 119 GLY A O 1
ATOM 931 N N . VAL A 1 120 ? -8.423 7.583 -33.274 1.00 95.06 120 VAL A N 1
ATOM 932 C CA . VAL A 1 120 ? -7.948 6.880 -34.479 1.00 95.06 120 VAL A CA 1
ATOM 933 C C . VAL A 1 120 ? -6.697 6.024 -34.213 1.00 95.06 120 VAL A C 1
ATOM 935 O O . VAL A 1 120 ? -6.445 5.060 -34.931 1.00 95.06 120 VAL A O 1
ATOM 938 N N . TYR A 1 121 ? -5.933 6.327 -33.155 1.00 94.38 121 TYR A N 1
ATOM 939 C CA . TYR A 1 121 ? -4.741 5.576 -32.749 1.00 94.38 121 TYR A CA 1
ATOM 940 C C . TYR A 1 121 ? -5.003 4.537 -31.643 1.00 94.38 121 TYR A C 1
ATOM 942 O O . TYR A 1 121 ? -4.051 3.960 -31.103 1.00 94.38 121 TYR A O 1
ATOM 950 N N . ASP A 1 122 ? -6.257 4.314 -31.236 1.00 93.75 122 ASP A N 1
ATOM 951 C CA . ASP A 1 122 ? -6.604 3.356 -30.173 1.00 93.75 122 ASP A CA 1
ATOM 952 C C . ASP A 1 122 ? -6.197 1.932 -30.531 1.00 93.75 122 ASP A C 1
ATOM 954 O O . ASP A 1 122 ? -5.598 1.247 -29.703 1.00 93.75 122 ASP A O 1
ATOM 958 N N . GLU A 1 123 ? -6.423 1.517 -31.775 1.00 93.00 123 GLU A N 1
ATOM 959 C CA . GLU A 1 123 ? -6.084 0.170 -32.229 1.00 93.00 123 GLU A CA 1
ATOM 960 C C . GLU A 1 123 ? -4.572 -0.109 -32.138 1.00 93.00 123 GLU A C 1
ATOM 962 O O . GLU A 1 123 ? -4.161 -1.116 -31.560 1.00 93.00 123 GLU A O 1
ATOM 967 N N . ALA A 1 124 ? -3.729 0.823 -32.600 1.00 91.75 124 ALA A N 1
ATOM 968 C CA . ALA A 1 124 ? -2.272 0.690 -32.495 1.00 91.75 124 ALA A CA 1
ATOM 969 C C . ALA A 1 124 ? -1.804 0.576 -31.037 1.00 91.75 124 ALA A C 1
ATOM 971 O O . ALA A 1 124 ? -0.964 -0.263 -30.703 1.00 91.75 124 ALA A O 1
ATOM 972 N N . LYS A 1 125 ? -2.387 1.384 -30.141 1.00 92.06 125 LYS A N 1
ATOM 973 C CA . LYS A 1 125 ? -2.080 1.298 -28.712 1.00 92.06 125 LYS A CA 1
ATOM 974 C C . LYS A 1 125 ? -2.524 -0.043 -28.130 1.00 92.06 125 LYS A C 1
ATOM 976 O O . LYS A 1 125 ? -1.774 -0.628 -27.353 1.00 92.06 125 LYS A O 1
ATOM 981 N N . ILE A 1 126 ? -3.702 -0.545 -28.500 1.00 92.06 126 ILE A N 1
ATOM 982 C CA . ILE A 1 126 ? -4.211 -1.841 -28.033 1.00 92.06 126 ILE A CA 1
ATOM 983 C C . ILE A 1 126 ? -3.262 -2.972 -28.435 1.00 92.06 126 ILE A C 1
ATOM 985 O O . ILE A 1 126 ? -2.940 -3.792 -27.579 1.00 92.06 126 ILE A O 1
ATOM 989 N N . TYR A 1 127 ? -2.736 -2.993 -29.665 1.00 93.19 127 TYR A N 1
ATOM 990 C CA . TYR A 1 127 ? -1.753 -4.008 -30.068 1.00 93.19 127 TYR A CA 1
ATOM 991 C C . TYR A 1 127 ? -0.513 -4.018 -29.166 1.00 93.19 127 TYR A C 1
ATOM 993 O O . TYR A 1 127 ? -0.089 -5.079 -28.702 1.00 93.19 127 TYR A O 1
ATOM 1001 N N . TYR A 1 128 ? 0.033 -2.840 -28.860 1.00 93.19 128 TYR A N 1
ATOM 1002 C CA . TYR A 1 128 ? 1.172 -2.712 -27.952 1.00 93.19 128 TYR A CA 1
ATOM 1003 C C . TYR A 1 128 ? 0.842 -3.168 -26.521 1.00 93.19 128 TYR A C 1
ATOM 1005 O O . TYR A 1 128 ? 1.615 -3.915 -25.916 1.00 93.19 128 TYR A O 1
ATOM 1013 N N . LEU A 1 129 ? -0.312 -2.750 -25.985 1.00 92.00 129 LEU A N 1
ATOM 1014 C CA . LEU A 1 129 ? -0.764 -3.140 -24.647 1.00 92.00 129 LEU A CA 1
ATOM 1015 C C . LEU A 1 129 ? -0.973 -4.653 -24.539 1.00 92.00 129 LEU A C 1
ATOM 1017 O O . LEU A 1 129 ? -0.528 -5.247 -23.561 1.00 92.00 129 LEU A O 1
ATOM 1021 N N . THR A 1 130 ? -1.603 -5.276 -25.538 1.00 92.19 130 THR A N 1
ATOM 1022 C CA . THR A 1 130 ? -1.835 -6.726 -25.574 1.00 92.19 130 THR A CA 1
ATOM 1023 C C . THR A 1 130 ? -0.517 -7.486 -25.558 1.00 92.19 130 THR A C 1
ATOM 1025 O O . THR A 1 130 ? -0.297 -8.305 -24.667 1.00 92.19 130 THR A O 1
ATOM 1028 N N . ALA A 1 131 ? 0.403 -7.162 -26.470 1.00 94.00 131 ALA A N 1
ATOM 1029 C CA . ALA A 1 131 ? 1.683 -7.857 -26.549 1.00 94.00 131 ALA A CA 1
ATOM 1030 C C . ALA A 1 131 ? 2.516 -7.701 -25.267 1.00 94.00 131 ALA A C 1
ATOM 1032 O O . ALA A 1 131 ? 3.112 -8.667 -24.784 1.00 94.00 131 ALA A O 1
ATOM 1033 N N . GLY A 1 132 ? 2.543 -6.500 -24.680 1.00 93.12 132 GLY A N 1
ATOM 1034 C CA . GLY A 1 132 ? 3.246 -6.294 -23.417 1.00 93.12 132 GLY A CA 1
ATOM 1035 C C . GLY A 1 132 ? 2.564 -6.979 -22.231 1.00 93.12 132 GLY A C 1
ATOM 1036 O O . GLY A 1 132 ? 3.250 -7.523 -21.364 1.00 93.12 132 GLY A O 1
ATOM 1037 N N . ALA A 1 133 ? 1.229 -7.031 -22.205 1.00 93.44 133 ALA A N 1
ATOM 1038 C CA . ALA A 1 133 ? 0.477 -7.726 -21.162 1.00 93.44 133 ALA A CA 1
ATOM 1039 C C . ALA A 1 133 ? 0.749 -9.233 -21.192 1.00 93.44 133 ALA A C 1
ATOM 1041 O O . ALA A 1 133 ? 1.033 -9.813 -20.147 1.00 93.44 133 ALA A O 1
ATOM 1042 N N . GLU A 1 134 ? 0.746 -9.857 -22.371 1.00 93.50 134 GLU A N 1
ATOM 1043 C CA . GLU A 1 134 ? 1.071 -11.280 -22.532 1.00 93.50 134 GLU A CA 1
ATOM 1044 C C . GLU A 1 134 ? 2.482 -11.603 -22.022 1.00 93.50 134 GLU A C 1
ATOM 1046 O O . GLU A 1 134 ? 2.674 -12.565 -21.277 1.00 93.50 134 GLU A O 1
ATOM 1051 N N . ARG A 1 135 ? 3.472 -10.758 -22.337 1.00 94.56 135 ARG A N 1
ATOM 1052 C CA . ARG A 1 135 ? 4.852 -10.918 -21.846 1.00 94.56 135 ARG A CA 1
ATOM 1053 C C . ARG A 1 135 ? 4.951 -10.788 -20.327 1.00 94.56 135 ARG A C 1
ATOM 1055 O O . ARG A 1 135 ? 5.641 -11.585 -19.693 1.00 94.56 135 ARG A O 1
ATOM 1062 N N . LEU A 1 136 ? 4.258 -9.812 -19.738 1.00 95.19 136 LEU A N 1
ATOM 1063 C CA . LEU A 1 136 ? 4.188 -9.657 -18.283 1.00 95.19 136 LEU A CA 1
ATOM 1064 C C . LEU A 1 136 ? 3.537 -10.881 -17.624 1.00 95.19 136 LEU A C 1
ATOM 1066 O O . LEU A 1 136 ? 4.065 -11.390 -16.639 1.00 95.19 136 LEU A O 1
ATOM 1070 N N . ILE A 1 137 ? 2.440 -11.391 -18.188 1.00 94.88 137 ILE A N 1
ATOM 1071 C CA . ILE A 1 137 ? 1.738 -12.578 -17.684 1.00 94.88 137 ILE A CA 1
ATOM 1072 C C . ILE A 1 137 ? 2.656 -13.805 -17.689 1.00 94.88 137 ILE A C 1
ATOM 1074 O O . ILE A 1 137 ? 2.734 -14.511 -16.682 1.00 94.88 137 ILE A O 1
ATOM 1078 N N . GLU A 1 138 ? 3.379 -14.058 -18.781 1.00 96.50 138 GLU A N 1
ATOM 1079 C CA . GLU A 1 138 ? 4.323 -15.181 -18.850 1.00 96.50 138 GLU A CA 1
ATOM 1080 C C . GLU A 1 138 ? 5.467 -15.041 -17.839 1.00 96.50 138 GLU A C 1
ATOM 1082 O O . GLU A 1 138 ? 5.827 -16.011 -17.160 1.00 96.50 138 GLU A O 1
ATOM 1087 N N . MET A 1 139 ? 5.980 -13.824 -17.649 1.00 97.44 139 MET A N 1
ATOM 1088 C CA . MET A 1 139 ? 6.959 -13.538 -16.605 1.00 97.44 139 MET A CA 1
ATOM 1089 C C . MET A 1 139 ? 6.405 -13.834 -15.204 1.00 97.44 139 MET A C 1
ATOM 1091 O O . MET A 1 139 ? 7.067 -14.516 -14.418 1.00 97.44 139 MET A O 1
ATOM 1095 N N . PHE A 1 140 ? 5.185 -13.388 -14.893 1.00 97.00 140 PHE A N 1
ATOM 1096 C CA . PHE A 1 140 ? 4.548 -13.631 -13.596 1.00 97.00 140 PHE A CA 1
ATOM 1097 C C . PHE A 1 140 ? 4.288 -15.120 -13.351 1.00 97.00 140 PHE A C 1
ATOM 1099 O O . PHE A 1 140 ? 4.584 -15.617 -12.264 1.00 97.00 140 PHE A O 1
ATOM 1106 N N . LYS A 1 141 ? 3.841 -15.874 -14.366 1.00 97.00 141 LYS A N 1
ATOM 1107 C CA . LYS A 1 141 ? 3.698 -17.340 -14.281 1.00 97.00 141 LYS A CA 1
ATOM 1108 C C . LYS A 1 141 ? 5.025 -18.018 -13.941 1.00 97.00 141 LYS A C 1
ATOM 1110 O O . LYS A 1 141 ? 5.065 -18.899 -13.082 1.00 97.00 141 LYS A O 1
ATOM 1115 N N . LYS A 1 142 ? 6.128 -17.591 -14.565 1.00 98.19 142 LYS A N 1
ATOM 1116 C CA . LYS A 1 142 ? 7.471 -18.121 -14.272 1.00 98.19 142 LYS A CA 1
ATOM 1117 C C . LYS A 1 142 ? 7.947 -17.757 -12.864 1.00 98.19 142 LYS A C 1
ATOM 1119 O O . LYS A 1 142 ? 8.575 -18.589 -12.212 1.00 98.19 142 LYS A O 1
ATOM 1124 N N . GLN A 1 143 ? 7.637 -16.557 -12.368 1.00 97.69 143 GLN A N 1
ATOM 1125 C CA . GLN A 1 143 ? 7.910 -16.192 -10.973 1.00 97.69 143 GLN A CA 1
ATOM 1126 C C . GLN A 1 143 ? 7.090 -17.044 -9.995 1.00 97.69 143 GLN A C 1
ATOM 1128 O O . GLN A 1 143 ? 7.660 -17.575 -9.043 1.00 97.69 143 GLN A O 1
ATOM 1133 N N . ALA A 1 144 ? 5.796 -17.242 -10.256 1.00 96.69 144 ALA A N 1
ATOM 1134 C CA . ALA A 1 144 ? 4.921 -18.074 -9.431 1.00 96.69 144 ALA A CA 1
ATOM 1135 C C . ALA A 1 144 ? 5.368 -19.548 -9.405 1.00 96.69 144 ALA A C 1
ATOM 1137 O O . ALA A 1 144 ? 5.318 -20.186 -8.356 1.00 96.69 144 ALA A O 1
ATOM 1138 N N . ALA A 1 145 ? 5.881 -20.074 -10.525 1.00 97.75 145 ALA A N 1
ATOM 1139 C CA . ALA A 1 145 ? 6.467 -21.415 -10.589 1.00 97.75 145 ALA A CA 1
ATOM 1140 C C . ALA A 1 145 ? 7.734 -21.561 -9.725 1.00 97.75 145 ALA A C 1
ATOM 1142 O O . ALA A 1 145 ? 8.029 -22.649 -9.236 1.00 97.75 145 ALA A O 1
ATOM 1143 N N . VAL A 1 146 ? 8.485 -20.473 -9.525 1.00 97.81 146 VAL A N 1
ATOM 1144 C CA . VAL A 1 146 ? 9.638 -20.434 -8.614 1.00 97.81 146 VAL A CA 1
ATOM 1145 C C . VAL A 1 146 ? 9.197 -20.284 -7.160 1.00 97.81 146 VAL A C 1
ATOM 1147 O O . VAL A 1 146 ? 9.717 -20.968 -6.281 1.00 97.81 146 VAL A O 1
ATOM 1150 N N . ASN A 1 147 ? 8.280 -19.357 -6.893 1.00 96.88 147 ASN A N 1
ATOM 1151 C CA . ASN A 1 147 ? 7.756 -19.087 -5.565 1.00 96.88 147 ASN A CA 1
ATOM 1152 C C . ASN A 1 147 ? 6.288 -18.638 -5.670 1.00 96.88 147 ASN A C 1
ATOM 1154 O O . ASN A 1 147 ? 6.043 -17.474 -5.987 1.00 96.88 147 ASN A O 1
ATOM 1158 N N . PRO A 1 148 ? 5.311 -19.494 -5.321 1.00 95.81 148 PRO A N 1
ATOM 1159 C CA . PRO A 1 148 ? 3.891 -19.147 -5.407 1.00 95.81 148 PRO A CA 1
ATOM 1160 C C . PRO A 1 148 ? 3.450 -18.118 -4.353 1.00 95.81 148 PRO A C 1
ATOM 1162 O O . PRO A 1 148 ? 2.289 -17.732 -4.327 1.00 95.81 148 PRO A O 1
ATOM 1165 N N . ARG A 1 149 ? 4.352 -17.696 -3.453 1.00 95.25 149 ARG A N 1
ATOM 1166 C CA . ARG A 1 149 ? 4.117 -16.657 -2.437 1.00 95.25 149 ARG A CA 1
ATOM 1167 C C . ARG A 1 149 ? 4.741 -15.307 -2.787 1.00 95.25 149 ARG A C 1
ATOM 1169 O O . ARG A 1 149 ? 4.785 -14.432 -1.925 1.00 95.25 149 ARG A O 1
ATOM 1176 N N . VAL A 1 150 ? 5.301 -15.146 -3.987 1.00 96.12 150 VAL A N 1
ATOM 1177 C CA . VAL A 1 150 ? 5.762 -13.828 -4.435 1.00 96.12 150 VAL A CA 1
ATOM 1178 C C . VAL A 1 150 ? 4.553 -12.908 -4.588 1.00 96.12 150 VAL A C 1
ATOM 1180 O O . VAL A 1 150 ? 3.587 -13.284 -5.236 1.00 96.12 150 VAL A O 1
ATOM 1183 N N . PHE A 1 151 ? 4.612 -11.724 -3.983 1.00 96.75 151 PHE A N 1
ATOM 1184 C CA . PHE A 1 151 ? 3.549 -10.731 -4.090 1.00 96.75 151 PHE A CA 1
ATOM 1185 C C . PHE A 1 151 ? 3.869 -9.742 -5.212 1.00 96.75 151 PHE A C 1
ATOM 1187 O O . PHE A 1 151 ? 4.942 -9.127 -5.216 1.00 96.75 151 PHE A O 1
ATOM 1194 N N . ILE A 1 152 ? 2.948 -9.558 -6.149 1.00 96.81 152 ILE A N 1
ATOM 1195 C CA . ILE A 1 152 ? 3.117 -8.687 -7.311 1.00 96.81 152 ILE A CA 1
ATOM 1196 C C . ILE A 1 152 ? 2.080 -7.567 -7.260 1.00 96.81 152 ILE A C 1
ATOM 1198 O O . ILE A 1 152 ? 0.873 -7.791 -7.222 1.00 96.81 152 ILE A O 1
ATOM 1202 N N . LEU A 1 153 ? 2.576 -6.336 -7.295 1.00 94.88 153 LEU A N 1
ATOM 1203 C CA . LEU A 1 153 ? 1.790 -5.115 -7.376 1.00 94.88 153 LEU A CA 1
ATOM 1204 C C . LEU A 1 153 ? 2.118 -4.404 -8.688 1.00 94.88 153 LEU A C 1
ATOM 1206 O O . LEU A 1 153 ? 3.281 -4.096 -8.952 1.00 94.88 153 LEU A O 1
ATOM 1210 N N . ILE A 1 154 ? 1.100 -4.080 -9.478 1.00 92.75 154 ILE A N 1
ATOM 1211 C CA . ILE A 1 154 ? 1.259 -3.253 -10.681 1.00 92.75 154 ILE A CA 1
ATOM 1212 C C . ILE A 1 154 ? 0.714 -1.843 -10.453 1.00 92.75 154 ILE A C 1
ATOM 1214 O O . ILE A 1 154 ? -0.323 -1.640 -9.822 1.00 92.75 154 ILE A O 1
ATOM 1218 N N . SER A 1 155 ? 1.431 -0.854 -10.970 1.00 88.12 155 SER A N 1
ATOM 1219 C CA . SER A 1 155 ? 1.160 0.573 -10.825 1.00 88.12 155 SER A CA 1
ATOM 1220 C C . SER A 1 155 ? 1.471 1.292 -12.135 1.00 88.12 155 SER A C 1
ATOM 1222 O O . SER A 1 155 ? 2.331 0.843 -12.888 1.00 88.12 155 SER A O 1
ATOM 1224 N N . ASN A 1 156 ? 0.774 2.406 -12.388 1.00 77.56 156 ASN A N 1
ATOM 1225 C CA . ASN A 1 156 ? 0.895 3.275 -13.565 1.00 77.56 156 ASN A CA 1
ATOM 1226 C C . ASN A 1 156 ? 0.869 2.549 -14.930 1.00 77.56 156 ASN A C 1
ATOM 1228 O O . ASN A 1 156 ? 1.778 1.817 -15.320 1.00 77.56 156 ASN A O 1
ATOM 1232 N N . GLY A 1 157 ? -0.188 2.803 -15.704 1.00 68.56 157 GLY A N 1
ATOM 1233 C CA . GLY A 1 157 ? -0.397 2.190 -17.020 1.00 68.56 157 GLY A CA 1
ATOM 1234 C C . GLY A 1 157 ? -1.224 0.898 -16.995 1.00 68.56 157 GLY A C 1
ATOM 1235 O O . GLY A 1 157 ? -1.666 0.456 -18.049 1.00 68.56 157 GLY A O 1
ATOM 1236 N N . ALA A 1 158 ? -1.514 0.332 -15.817 1.00 74.50 158 ALA A N 1
ATOM 1237 C CA . ALA A 1 158 ? -2.520 -0.719 -15.656 1.00 74.50 158 ALA A CA 1
ATOM 1238 C C . ALA A 1 158 ? -3.911 -0.098 -15.457 1.00 74.50 158 ALA A C 1
ATOM 1240 O O . ALA A 1 158 ? -4.111 0.696 -14.537 1.00 74.50 158 ALA A O 1
ATOM 1241 N N . TRP A 1 159 ? -4.884 -0.467 -16.287 1.00 78.25 159 TRP A N 1
ATOM 1242 C CA . TRP A 1 159 ? -6.291 -0.176 -16.005 1.00 78.25 159 TRP A CA 1
ATOM 1243 C C . TRP A 1 159 ? -6.809 -1.118 -14.905 1.00 78.25 159 TRP A C 1
ATOM 1245 O O . TRP A 1 159 ? -6.338 -2.253 -14.795 1.00 78.25 159 TRP A O 1
ATOM 1255 N N . LEU A 1 160 ? -7.785 -0.672 -14.103 1.00 83.81 160 LEU A N 1
ATOM 1256 C CA . LEU A 1 160 ? -8.381 -1.471 -13.020 1.00 83.81 160 LEU A CA 1
ATOM 1257 C C . LEU A 1 160 ? -9.260 -2.602 -13.577 1.00 83.81 160 LEU A C 1
ATOM 1259 O O . LEU A 1 160 ? -10.486 -2.522 -13.593 1.00 83.81 160 LEU A O 1
ATOM 1263 N N . SER A 1 161 ? -8.613 -3.666 -14.048 1.00 87.25 161 SER A N 1
ATOM 1264 C CA . SER A 1 161 ? -9.251 -4.886 -14.537 1.00 87.25 161 SER A CA 1
ATOM 1265 C C . SER A 1 161 ? -8.991 -6.062 -13.598 1.00 87.25 161 SER A C 1
ATOM 1267 O O . SER A 1 161 ? -7.831 -6.343 -13.288 1.00 87.25 161 SER A O 1
ATOM 1269 N N . PRO A 1 162 ? -10.032 -6.816 -13.202 1.00 90.50 162 PRO A N 1
ATOM 1270 C CA . PRO A 1 162 ? -9.879 -8.041 -12.417 1.00 90.50 162 PRO A CA 1
ATOM 1271 C C . PRO A 1 162 ? -9.056 -9.127 -13.114 1.00 90.50 162 PRO A C 1
ATOM 1273 O O . PRO A 1 162 ? -8.532 -10.002 -12.436 1.00 90.50 162 PRO A O 1
ATOM 1276 N N . TRP A 1 163 ? -8.901 -9.071 -14.442 1.00 90.50 163 TRP A N 1
ATOM 1277 C CA . TRP A 1 163 ? -8.065 -10.020 -15.188 1.00 90.50 163 TRP A CA 1
ATOM 1278 C C . TRP A 1 163 ? -6.606 -9.994 -14.733 1.00 90.50 163 TRP A C 1
ATOM 1280 O O . TRP A 1 163 ? -5.950 -11.034 -14.727 1.00 90.50 163 TRP A O 1
ATOM 1290 N N . TRP A 1 164 ? -6.115 -8.836 -14.278 1.00 91.19 164 TRP A N 1
ATOM 1291 C CA . TRP A 1 164 ? -4.786 -8.749 -13.681 1.00 91.19 164 TRP A CA 1
ATOM 1292 C C . TRP A 1 164 ? -4.654 -9.651 -12.456 1.00 91.19 164 TRP A C 1
ATOM 1294 O O . TRP A 1 164 ? -3.609 -10.267 -12.271 1.00 91.19 164 TRP A O 1
ATOM 1304 N N . LEU A 1 165 ? -5.719 -9.801 -11.664 1.00 93.56 165 LEU A N 1
ATOM 1305 C CA . LEU A 1 165 ? -5.701 -10.529 -10.392 1.00 93.56 165 LEU A CA 1
ATOM 1306 C C . LEU A 1 165 ? -5.564 -12.048 -10.534 1.00 93.56 165 LEU A C 1
ATOM 1308 O O . LEU A 1 165 ? -5.415 -12.753 -9.542 1.00 93.56 165 LEU A O 1
ATOM 1312 N N . MET A 1 166 ? -5.587 -12.568 -11.761 1.00 93.25 166 MET A N 1
ATOM 1313 C CA . MET A 1 166 ? -5.194 -13.953 -12.030 1.00 93.25 166 MET A CA 1
ATOM 1314 C C . MET A 1 166 ? -3.671 -14.150 -11.989 1.00 93.25 166 MET A C 1
ATOM 1316 O O . MET A 1 166 ? -3.198 -15.285 -11.927 1.00 93.25 166 MET A O 1
ATOM 1320 N N . HIS A 1 167 ? -2.905 -13.059 -12.079 1.00 94.00 167 HIS A N 1
ATOM 1321 C CA . HIS A 1 167 ? -1.451 -13.076 -12.240 1.00 94.00 167 HIS A CA 1
ATOM 1322 C C . HIS A 1 167 ? -0.711 -12.129 -11.285 1.00 94.00 167 HIS A C 1
ATOM 1324 O O . HIS A 1 167 ? 0.502 -12.256 -11.143 1.00 94.00 167 HIS A O 1
ATOM 1330 N N . VAL A 1 168 ? -1.416 -11.192 -10.646 1.00 95.06 168 VAL A N 1
ATOM 1331 C CA . VAL A 1 168 ? -0.875 -10.239 -9.667 1.00 95.06 168 VAL A CA 1
ATOM 1332 C C . VAL A 1 168 ? -1.789 -10.164 -8.446 1.00 95.06 168 VAL A C 1
ATOM 1334 O O . VAL A 1 168 ? -2.954 -10.543 -8.515 1.00 95.06 168 VAL A O 1
ATOM 1337 N N . ASP A 1 169 ? -1.291 -9.633 -7.336 1.00 95.38 169 ASP A N 1
ATOM 1338 C CA . ASP A 1 169 ? -2.022 -9.591 -6.067 1.00 95.38 169 ASP A CA 1
ATOM 1339 C C . ASP A 1 169 ? -2.728 -8.253 -5.825 1.00 95.38 169 ASP A C 1
ATOM 1341 O O . ASP A 1 169 ? -3.743 -8.196 -5.129 1.00 95.38 169 ASP A O 1
ATOM 1345 N N . ALA A 1 170 ? -2.195 -7.163 -6.386 1.00 94.50 170 ALA A N 1
ATOM 1346 C CA . ALA A 1 170 ? -2.779 -5.839 -6.231 1.00 94.50 170 ALA A CA 1
ATOM 1347 C C . ALA A 1 170 ? -2.515 -4.904 -7.419 1.00 94.50 170 ALA A C 1
ATOM 1349 O O . ALA A 1 170 ? -1.557 -5.065 -8.182 1.00 94.50 170 ALA A O 1
ATOM 1350 N N . SER A 1 171 ? -3.356 -3.874 -7.539 1.00 92.44 171 SER A N 1
ATOM 1351 C CA . SER A 1 171 ? -3.203 -2.782 -8.500 1.00 92.44 171 SER A CA 1
ATOM 1352 C C . SER A 1 171 ? -3.336 -1.420 -7.820 1.00 92.44 171 SER A C 1
ATOM 1354 O O . SER A 1 171 ? -4.162 -1.233 -6.922 1.00 92.44 171 SER A O 1
ATOM 1356 N N . TRP A 1 172 ? -2.507 -0.462 -8.233 1.00 90.56 172 TRP A N 1
ATOM 1357 C CA . TRP A 1 172 ? -2.613 0.918 -7.767 1.00 90.56 172 TRP A CA 1
ATOM 1358 C C . TRP A 1 172 ? -3.837 1.625 -8.359 1.00 90.56 172 TRP A C 1
ATOM 1360 O O . TRP A 1 172 ? -4.133 1.516 -9.550 1.00 90.56 172 TRP A O 1
ATOM 1370 N N . MET A 1 173 ? -4.537 2.391 -7.526 1.00 87.06 173 MET A N 1
ATOM 1371 C CA . MET A 1 173 ? -5.737 3.123 -7.921 1.00 87.06 173 MET A CA 1
ATOM 1372 C C . MET A 1 173 ? -5.387 4.409 -8.690 1.00 87.06 173 MET A C 1
ATOM 1374 O O . MET A 1 173 ? -5.154 5.459 -8.097 1.00 87.06 173 MET A O 1
ATOM 1378 N N . ILE A 1 174 ? -5.390 4.326 -10.024 1.00 78.50 174 ILE A N 1
ATOM 1379 C CA . ILE A 1 174 ? -4.839 5.359 -10.923 1.00 78.50 174 ILE A CA 1
ATOM 1380 C C . ILE A 1 174 ? -5.514 6.740 -10.865 1.00 78.50 174 ILE A C 1
ATOM 1382 O O . ILE A 1 174 ? -4.900 7.739 -11.225 1.00 78.50 174 ILE A O 1
ATOM 1386 N N . ASN A 1 175 ? -6.772 6.830 -10.427 1.00 77.25 175 ASN A N 1
ATOM 1387 C CA . ASN A 1 175 ? -7.514 8.098 -10.384 1.00 77.25 175 ASN A CA 1
ATOM 1388 C C . ASN A 1 175 ? -7.324 8.882 -9.069 1.00 77.25 175 ASN A C 1
ATOM 1390 O O . ASN A 1 175 ? -8.091 9.804 -8.782 1.00 77.25 175 ASN A O 1
ATOM 1394 N N . ALA A 1 176 ? -6.341 8.506 -8.254 1.00 82.62 176 ALA A N 1
ATOM 1395 C CA . ALA A 1 176 ? -6.012 9.180 -7.011 1.00 82.62 176 ALA A CA 1
ATOM 1396 C C . ALA A 1 176 ? -4.562 9.659 -7.025 1.00 82.62 176 ALA A C 1
ATOM 1398 O O . ALA A 1 176 ? -3.689 9.032 -7.617 1.00 82.62 176 ALA A O 1
ATOM 1399 N N . GLY A 1 177 ? -4.291 10.767 -6.336 1.00 84.56 177 GLY A N 1
ATOM 1400 C CA . GLY A 1 177 ? -2.915 11.174 -6.078 1.00 84.56 177 GLY A CA 1
ATOM 1401 C C . GLY A 1 177 ? -2.193 10.175 -5.169 1.00 84.56 177 GLY A C 1
ATOM 1402 O O . GLY A 1 177 ? -2.819 9.479 -4.356 1.00 84.56 177 GLY A O 1
ATOM 1403 N N . ASP A 1 178 ? -0.861 10.151 -5.265 1.00 86.19 178 ASP A N 1
ATOM 1404 C CA . ASP A 1 178 ? -0.007 9.398 -4.339 1.00 86.19 178 ASP A CA 1
ATOM 1405 C C . ASP A 1 178 ? -0.349 9.782 -2.895 1.00 86.19 178 ASP A C 1
ATOM 1407 O O . ASP A 1 178 ? -0.773 8.951 -2.091 1.00 86.19 178 ASP A O 1
ATOM 1411 N N . ALA A 1 179 ? -0.281 11.078 -2.592 1.00 87.75 179 ALA A N 1
ATOM 1412 C CA . ALA A 1 179 ? -0.741 11.621 -1.326 1.00 87.75 179 ALA A CA 1
ATOM 1413 C C . ALA A 1 179 ? -2.231 11.976 -1.392 1.00 87.75 179 ALA A C 1
ATOM 1415 O O . ALA A 1 179 ? -2.682 12.636 -2.328 1.00 87.75 179 ALA A O 1
ATOM 1416 N N . ALA A 1 180 ? -2.975 11.606 -0.347 1.00 91.19 180 ALA A N 1
ATOM 1417 C CA . ALA A 1 180 ? -4.297 12.174 -0.125 1.00 91.19 180 ALA A CA 1
ATOM 1418 C C . ALA A 1 180 ? -4.184 13.690 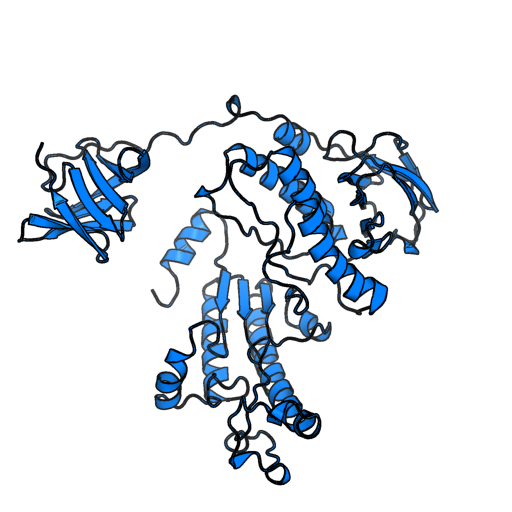0.115 1.00 91.19 180 ALA A C 1
ATOM 1420 O O . ALA A 1 180 ? -3.295 14.128 0.855 1.00 91.19 180 ALA A O 1
ATOM 1421 N N . GLY A 1 181 ? -5.055 14.466 -0.534 1.00 90.19 181 GLY A N 1
ATOM 1422 C CA . GLY A 1 181 ? -5.158 15.912 -0.342 1.00 90.19 181 GLY A CA 1
ATOM 1423 C C . GLY A 1 181 ? -6.007 16.264 0.881 1.00 90.19 181 GLY A C 1
ATOM 1424 O O . GLY A 1 181 ? -6.881 15.496 1.263 1.00 90.19 181 GLY A O 1
ATOM 1425 N N . GLY A 1 182 ? -5.757 17.425 1.483 1.00 93.00 182 GLY A N 1
ATOM 1426 C CA . GLY A 1 182 ? -6.474 17.898 2.669 1.00 93.00 182 GLY A CA 1
ATOM 1427 C C . GLY A 1 182 ? -5.552 18.583 3.676 1.00 93.00 182 GLY A C 1
ATOM 1428 O O . GLY A 1 182 ? -4.347 18.344 3.699 1.00 93.00 182 GLY A O 1
ATOM 1429 N N . SER A 1 183 ? -6.124 19.448 4.507 1.00 93.31 183 SER A N 1
ATOM 1430 C CA . SER A 1 183 ? -5.451 20.157 5.604 1.00 93.31 183 SER A CA 1
ATOM 1431 C C . SER A 1 183 ? -5.583 19.443 6.958 1.00 93.31 183 SER A C 1
ATOM 1433 O O . SER A 1 183 ? -4.896 19.785 7.921 1.00 93.31 183 SER A O 1
ATOM 1435 N N . SER A 1 184 ? -6.449 18.429 7.035 1.00 94.94 184 SER A N 1
ATOM 1436 C CA . SER A 1 184 ? -6.711 17.622 8.228 1.00 94.94 184 SER A CA 1
ATOM 1437 C C . SER A 1 184 ? -6.827 16.136 7.879 1.00 94.94 184 SER A C 1
ATOM 1439 O O . SER A 1 184 ? -7.054 15.777 6.725 1.00 94.94 184 SER A O 1
ATOM 1441 N N . ARG A 1 185 ? -6.737 15.247 8.879 1.00 95.69 185 ARG A N 1
ATOM 1442 C CA . ARG A 1 185 ? -6.941 13.804 8.651 1.00 95.69 185 ARG A CA 1
ATOM 1443 C C . ARG A 1 185 ? -8.342 13.455 8.174 1.00 95.69 185 ARG A C 1
ATOM 1445 O O . ARG A 1 185 ? -8.478 12.519 7.397 1.00 95.69 185 ARG A O 1
ATOM 1452 N N . THR A 1 186 ? -9.362 14.204 8.588 1.00 97.06 186 THR A N 1
ATOM 1453 C CA . THR A 1 186 ? -10.707 14.029 8.033 1.00 97.06 186 THR A CA 1
ATOM 1454 C C . THR A 1 186 ? -10.734 14.386 6.552 1.00 97.06 186 THR A C 1
ATOM 1456 O O . THR A 1 186 ? -11.286 13.624 5.771 1.00 97.06 186 THR A O 1
ATOM 1459 N N . GLU A 1 187 ? -10.113 15.493 6.139 1.00 97.00 187 GLU A N 1
ATOM 1460 C CA . GLU A 1 187 ? -10.068 15.865 4.718 1.00 97.00 187 GLU A CA 1
ATOM 1461 C C . GLU A 1 187 ? -9.259 14.865 3.883 1.00 97.00 187 GLU A C 1
ATOM 1463 O O . GLU A 1 187 ? -9.695 14.506 2.795 1.00 97.00 187 GLU A O 1
ATOM 1468 N N . GLU A 1 188 ? -8.144 14.345 4.408 1.00 96.31 188 GLU A N 1
ATOM 1469 C CA . GLU A 1 188 ? -7.371 13.290 3.737 1.00 96.31 188 GLU A CA 1
ATOM 1470 C C . GLU A 1 188 ? -8.172 11.986 3.580 1.00 96.31 188 GLU A C 1
ATOM 1472 O O . GLU A 1 188 ? -8.146 11.366 2.512 1.00 96.31 188 GLU A O 1
ATOM 1477 N N . LEU A 1 189 ? -8.906 11.573 4.622 1.00 97.44 189 LEU A N 1
ATOM 1478 C CA . LEU A 1 189 ? -9.806 10.419 4.548 1.00 97.44 189 LEU A CA 1
ATOM 1479 C C . LEU A 1 189 ? -10.911 10.659 3.520 1.00 97.44 189 LEU A C 1
ATOM 1481 O O . LEU A 1 189 ? -11.083 9.826 2.638 1.00 97.44 189 LEU A O 1
ATOM 1485 N N . VAL A 1 190 ? -11.586 11.810 3.573 1.00 98.00 190 VAL A N 1
ATOM 1486 C CA . VAL A 1 190 ? -12.641 12.186 2.621 1.00 98.00 190 VAL A CA 1
ATOM 1487 C C . VAL A 1 190 ? -12.118 12.190 1.189 1.00 98.00 190 VAL A C 1
ATOM 1489 O O . VAL A 1 190 ? -12.743 11.576 0.331 1.00 98.00 190 VAL A O 1
ATOM 1492 N N . TYR A 1 191 ? -10.957 12.800 0.924 1.00 97.00 191 TYR A N 1
ATOM 1493 C CA . TYR A 1 191 ? -10.348 12.816 -0.408 1.00 97.00 191 TYR A CA 1
ATOM 1494 C C . TYR A 1 191 ? -10.161 11.400 -0.954 1.00 97.00 191 TYR A C 1
ATOM 1496 O O . TYR A 1 191 ? -10.520 11.113 -2.099 1.00 97.00 191 TYR A O 1
ATOM 1504 N N . ARG A 1 192 ? -9.580 10.501 -0.148 1.00 95.38 192 ARG A N 1
ATOM 1505 C CA . ARG A 1 192 ? -9.313 9.136 -0.602 1.00 95.38 192 ARG A CA 1
ATOM 1506 C C . ARG A 1 192 ? -10.609 8.346 -0.719 1.00 95.38 192 ARG A C 1
ATOM 1508 O O . ARG A 1 192 ? -10.828 7.705 -1.741 1.00 95.38 192 ARG A O 1
ATOM 1515 N N . ASP A 1 193 ? -11.461 8.391 0.293 1.00 97.12 193 ASP A N 1
ATOM 1516 C CA . ASP A 1 193 ? -12.681 7.592 0.347 1.00 97.12 193 ASP A CA 1
ATOM 1517 C C . ASP A 1 193 ? -13.723 8.068 -0.680 1.00 97.12 193 ASP A C 1
ATOM 1519 O O . ASP A 1 193 ? -14.513 7.261 -1.160 1.00 97.12 193 ASP A O 1
ATOM 1523 N N . GLU A 1 194 ? -13.685 9.330 -1.119 1.00 97.06 194 GLU A N 1
ATOM 1524 C CA . GLU A 1 194 ? -14.461 9.809 -2.269 1.00 97.06 194 GLU A CA 1
ATOM 1525 C C . GLU A 1 194 ? -14.018 9.127 -3.576 1.00 97.06 194 GLU A C 1
ATOM 1527 O O . GLU A 1 194 ? -14.860 8.767 -4.398 1.00 97.06 194 GLU A O 1
ATOM 1532 N N . ARG A 1 195 ? -12.713 8.881 -3.777 1.00 95.12 195 ARG A N 1
ATOM 1533 C CA . ARG A 1 195 ? -12.230 8.104 -4.938 1.00 95.12 195 ARG A CA 1
ATOM 1534 C C . ARG A 1 195 ? -12.691 6.646 -4.878 1.00 95.12 195 ARG A C 1
ATOM 1536 O O . ARG A 1 195 ? -13.045 6.083 -5.912 1.00 95.12 195 ARG A O 1
ATOM 1543 N N . TYR A 1 196 ? -12.750 6.058 -3.681 1.00 94.88 196 TYR A N 1
ATOM 1544 C CA . TYR A 1 196 ? -13.340 4.730 -3.483 1.00 94.88 196 TYR A CA 1
ATOM 1545 C C . TYR A 1 196 ? -14.854 4.746 -3.772 1.00 94.88 196 TYR A C 1
ATOM 1547 O O . TYR A 1 196 ? -15.363 3.888 -4.489 1.00 94.88 196 TYR A O 1
ATOM 1555 N N . HIS A 1 197 ? -15.586 5.750 -3.291 1.00 96.81 197 HIS A N 1
ATOM 1556 C CA . HIS A 1 197 ? -17.009 5.898 -3.593 1.00 96.81 197 HIS A CA 1
ATOM 1557 C C . HIS A 1 197 ? -17.261 6.019 -5.105 1.00 96.81 197 HIS A C 1
ATOM 1559 O O . HIS A 1 197 ? -18.146 5.359 -5.651 1.00 96.81 197 HIS A O 1
ATOM 1565 N N . GLU A 1 198 ? -16.457 6.823 -5.800 1.00 94.62 198 GLU A N 1
ATOM 1566 C CA . GLU A 1 198 ? -16.548 6.998 -7.248 1.00 94.62 198 GLU A CA 1
ATOM 1567 C C . GLU A 1 198 ? -16.395 5.661 -7.993 1.00 94.62 198 GLU A C 1
ATOM 1569 O O . GLU A 1 198 ? -17.253 5.310 -8.799 1.00 94.62 198 GLU A O 1
ATOM 1574 N N . PHE A 1 199 ? -15.378 4.858 -7.673 1.00 91.94 199 PHE A N 1
ATOM 1575 C CA . PHE A 1 199 ? -15.184 3.568 -8.339 1.00 91.94 199 PHE A CA 1
ATOM 1576 C C . PHE A 1 199 ? -16.231 2.516 -7.966 1.00 91.94 199 PHE A C 1
ATOM 1578 O O . PHE A 1 199 ? -16.829 1.901 -8.847 1.00 91.94 199 PHE A O 1
ATOM 1585 N N . TRP A 1 200 ? -16.456 2.272 -6.675 1.00 93.12 200 TRP A N 1
ATOM 1586 C CA . TRP A 1 200 ? -17.235 1.108 -6.234 1.00 93.12 200 TRP A CA 1
ATOM 1587 C C . TRP A 1 200 ? -18.729 1.364 -6.119 1.00 93.12 200 TRP A C 1
ATOM 1589 O O . TRP A 1 200 ? -19.514 0.430 -6.276 1.00 93.12 200 TRP A O 1
ATOM 1599 N N . VAL A 1 201 ? -19.134 2.605 -5.851 1.00 94.75 201 VAL A N 1
ATOM 1600 C CA . VAL A 1 201 ? -20.549 2.947 -5.675 1.00 94.75 201 VAL A CA 1
ATOM 1601 C C . VAL A 1 201 ? -21.112 3.555 -6.952 1.00 94.75 201 VAL 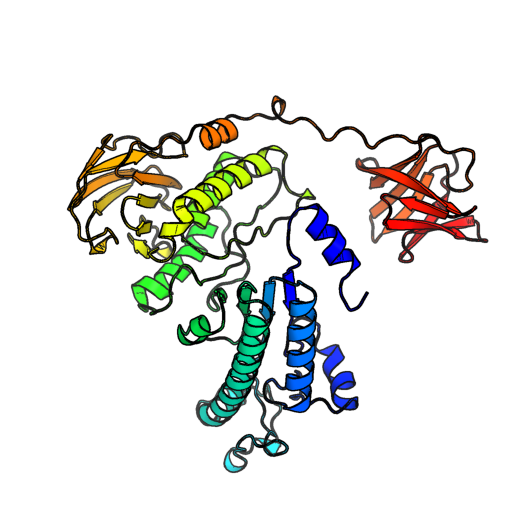A C 1
ATOM 1603 O O . VAL A 1 201 ? -22.130 3.076 -7.446 1.00 94.75 201 VAL A O 1
ATOM 1606 N N . ARG A 1 202 ? -20.448 4.570 -7.522 1.00 95.00 202 ARG A N 1
ATOM 1607 C CA . ARG A 1 202 ? -20.950 5.257 -8.725 1.00 95.00 202 ARG A CA 1
ATOM 1608 C C . ARG A 1 202 ? -20.680 4.494 -10.012 1.00 95.00 202 ARG A C 1
ATOM 1610 O O . ARG A 1 202 ? -21.605 4.273 -10.783 1.00 95.00 202 ARG A O 1
ATOM 1617 N N . GLN A 1 203 ? -19.435 4.082 -10.236 1.00 93.00 203 GLN A N 1
ATOM 1618 C CA . GLN A 1 203 ? -19.045 3.354 -11.448 1.00 93.00 203 GLN A CA 1
ATOM 1619 C C . GLN A 1 203 ? -19.299 1.848 -11.341 1.00 93.00 203 GLN A C 1
ATOM 1621 O O . GLN A 1 203 ? -19.221 1.143 -12.343 1.00 93.00 203 GLN A O 1
ATOM 1626 N N . GLN A 1 204 ? -19.598 1.351 -10.134 1.00 92.69 204 GLN A N 1
ATOM 1627 C CA . GLN A 1 204 ? -19.824 -0.068 -9.853 1.00 92.69 204 GLN A CA 1
ATOM 1628 C C . GLN A 1 204 ? -18.695 -0.961 -10.394 1.00 92.69 204 GLN A C 1
ATOM 1630 O O . GLN A 1 204 ? -18.937 -2.049 -10.927 1.00 92.69 204 GLN A O 1
ATOM 1635 N N . ALA A 1 205 ? -17.450 -0.495 -10.264 1.00 90.00 205 ALA A N 1
ATOM 1636 C CA . ALA A 1 205 ? -16.270 -1.199 -10.735 1.00 90.00 205 ALA A CA 1
ATOM 1637 C C . ALA A 1 205 ? -16.217 -2.611 -10.136 1.00 90.00 205 ALA A C 1
ATOM 1639 O O . ALA A 1 205 ? -16.247 -2.798 -8.918 1.00 90.00 205 ALA A O 1
ATOM 1640 N N . GLN A 1 206 ? -16.105 -3.621 -10.999 1.00 91.56 206 GLN A N 1
ATOM 1641 C CA . GLN A 1 206 ? -16.094 -5.034 -10.606 1.00 91.56 206 GLN A CA 1
ATOM 1642 C C . GLN A 1 206 ? -14.712 -5.495 -10.118 1.00 91.56 206 GLN A C 1
ATOM 1644 O O . GLN A 1 206 ? -14.277 -6.591 -10.441 1.00 91.56 206 GLN A O 1
ATOM 1649 N N . PHE A 1 207 ? -14.000 -4.662 -9.359 1.00 92.81 207 PHE A N 1
ATOM 1650 C CA . PHE A 1 207 ? -12.654 -4.944 -8.854 1.00 92.81 207 PHE A CA 1
ATOM 1651 C C . PHE A 1 207 ? -12.698 -5.148 -7.331 1.00 92.81 207 PHE A C 1
ATOM 1653 O O . PHE A 1 207 ? -13.363 -4.379 -6.649 1.00 92.81 207 PHE A O 1
ATOM 1660 N N . PRO A 1 208 ? -12.041 -6.153 -6.735 1.00 94.00 208 PRO A N 1
ATOM 1661 C CA . PRO A 1 208 ? -12.106 -6.359 -5.289 1.00 94.00 208 PRO A CA 1
ATOM 1662 C C . PRO A 1 208 ? -11.301 -5.296 -4.523 1.00 94.00 208 PRO A C 1
ATOM 1664 O O . PRO A 1 208 ? -10.116 -5.097 -4.786 1.00 94.00 208 PRO A O 1
ATOM 1667 N N . LEU A 1 209 ? -11.921 -4.659 -3.520 1.00 93.44 209 LEU A N 1
ATOM 1668 C CA . LEU A 1 209 ? -11.270 -3.647 -2.667 1.00 93.44 209 LEU A CA 1
ATOM 1669 C C . LEU A 1 209 ? -9.978 -4.151 -2.012 1.00 93.44 209 LEU A C 1
ATOM 1671 O O . LEU A 1 209 ? -9.025 -3.389 -1.853 1.00 93.44 209 LEU A O 1
ATOM 1675 N N . CYS A 1 210 ? -9.921 -5.442 -1.675 1.00 95.50 210 CYS A N 1
ATOM 1676 C CA . CYS A 1 210 ? -8.743 -6.039 -1.055 1.00 95.50 210 CYS A CA 1
ATOM 1677 C C . CYS A 1 210 ? -7.513 -6.095 -1.964 1.00 95.50 210 CYS A C 1
ATOM 1679 O O . CYS A 1 210 ? -6.408 -6.242 -1.457 1.00 95.50 210 CYS A O 1
ATOM 1681 N N . ALA A 1 211 ? -7.679 -5.960 -3.278 1.00 95.31 211 ALA A N 1
ATOM 1682 C CA . ALA A 1 211 ? -6.576 -5.963 -4.234 1.00 95.31 211 ALA A CA 1
ATOM 1683 C C . ALA A 1 211 ? -6.184 -4.544 -4.683 1.00 95.31 211 ALA A C 1
ATOM 1685 O O . ALA A 1 211 ? -5.512 -4.367 -5.699 1.00 95.31 211 ALA A O 1
ATOM 1686 N N . ILE A 1 212 ? -6.630 -3.511 -3.965 1.00 92.62 212 ILE A N 1
ATOM 1687 C CA . ILE A 1 212 ? -6.298 -2.121 -4.274 1.00 92.62 212 ILE A CA 1
ATOM 1688 C C . ILE A 1 212 ? -5.156 -1.636 -3.404 1.00 92.62 212 ILE A C 1
ATOM 1690 O O . ILE A 1 212 ? -5.166 -1.797 -2.184 1.00 92.62 212 ILE A O 1
ATOM 1694 N N . PHE A 1 213 ? -4.218 -0.950 -4.041 1.00 91.38 213 PHE A N 1
ATOM 1695 C CA . PHE A 1 213 ? -3.110 -0.278 -3.391 1.00 91.38 213 PHE A CA 1
ATOM 1696 C C . PHE A 1 213 ? -3.225 1.247 -3.501 1.00 91.38 213 PHE A C 1
ATOM 1698 O O . PHE A 1 213 ? -3.589 1.792 -4.542 1.00 91.38 213 PHE A O 1
ATOM 1705 N N . ASN A 1 214 ? -2.847 1.929 -2.420 1.00 89.94 214 ASN A N 1
ATOM 1706 C CA . ASN A 1 214 ? -2.632 3.368 -2.327 1.00 89.94 214 ASN A CA 1
ATOM 1707 C C . ASN A 1 214 ? -1.477 3.632 -1.347 1.00 89.94 214 ASN A C 1
ATOM 1709 O O . ASN A 1 214 ? -1.226 2.805 -0.475 1.00 89.94 214 ASN A O 1
ATOM 1713 N N . HIS A 1 215 ? -0.821 4.790 -1.455 1.00 89.81 215 HIS A N 1
ATOM 1714 C CA . HIS A 1 215 ? 0.320 5.167 -0.610 1.00 89.81 215 HIS A CA 1
ATOM 1715 C C . HIS A 1 215 ? -0.083 5.592 0.817 1.00 89.81 215 HIS A C 1
ATOM 1717 O O . HIS A 1 215 ? 0.078 6.747 1.219 1.00 89.81 215 HIS A O 1
ATOM 1723 N N . GLU A 1 216 ? -0.683 4.666 1.566 1.00 88.69 216 GLU A N 1
ATOM 1724 C CA . GLU A 1 216 ? -1.240 4.854 2.905 1.00 88.69 216 GLU A CA 1
ATOM 1725 C C . GLU A 1 216 ? -1.235 3.522 3.699 1.00 88.69 216 GLU A C 1
ATOM 1727 O O . GLU A 1 216 ? -1.288 2.460 3.077 1.00 88.69 216 GLU A O 1
ATOM 1732 N N . PRO A 1 217 ? -1.228 3.560 5.049 1.00 89.44 217 PRO A N 1
ATOM 1733 C CA . PRO A 1 217 ? -1.285 4.750 5.903 1.00 89.44 217 PRO A CA 1
ATOM 1734 C C . PRO A 1 217 ? 0.043 5.522 5.953 1.00 89.44 217 PRO A C 1
ATOM 1736 O O . PRO A 1 217 ? 1.126 4.942 6.005 1.00 89.44 217 PRO A O 1
ATOM 1739 N N . LYS A 1 218 ? -0.044 6.859 6.005 1.00 90.12 218 LYS A N 1
ATOM 1740 C CA . LYS A 1 218 ? 1.111 7.751 6.230 1.00 90.12 218 LYS A CA 1
ATOM 1741 C C . LYS A 1 218 ? 1.067 8.396 7.617 1.00 90.12 218 LYS A C 1
ATOM 1743 O O . LYS A 1 218 ? -0.014 8.722 8.115 1.00 90.12 218 LYS A O 1
ATOM 1748 N N . LYS A 1 219 ? 2.232 8.684 8.204 1.00 90.44 219 LYS A N 1
ATOM 1749 C CA . LYS A 1 219 ? 2.373 9.562 9.386 1.00 90.44 219 LYS A CA 1
ATOM 1750 C C . LYS A 1 219 ? 2.867 10.944 8.961 1.00 90.44 219 LYS A C 1
ATOM 1752 O O . LYS A 1 219 ? 3.797 11.023 8.160 1.00 90.44 219 LYS A O 1
ATOM 1757 N N . LEU A 1 220 ? 2.283 12.017 9.504 1.00 87.00 220 LE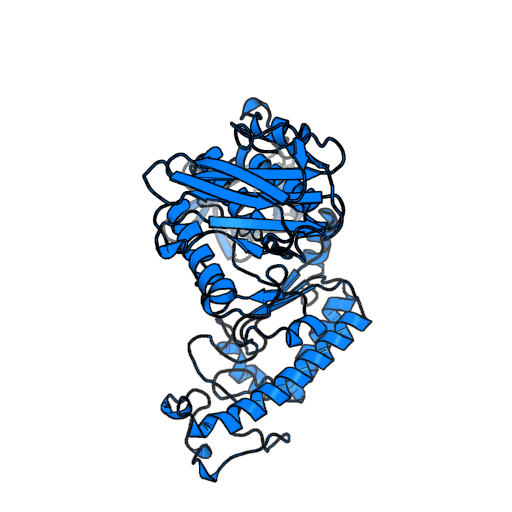U A N 1
ATOM 1758 C CA . LEU A 1 220 ? 2.730 13.385 9.204 1.00 87.00 220 LEU A CA 1
ATOM 1759 C C . LEU A 1 220 ? 4.087 13.679 9.863 1.00 87.00 220 LEU A C 1
ATOM 1761 O O . LEU A 1 220 ? 5.102 13.884 9.190 1.00 87.00 220 LEU A O 1
ATOM 1765 N N . ASP A 1 221 ? 4.098 13.688 11.195 1.00 87.75 221 ASP A N 1
ATOM 1766 C CA . ASP A 1 221 ? 5.285 13.813 12.037 1.00 87.75 221 ASP A CA 1
ATOM 1767 C C . ASP A 1 221 ? 4.985 13.433 13.494 1.00 87.75 221 ASP A C 1
ATOM 1769 O O . ASP A 1 221 ? 3.853 13.074 13.827 1.00 87.75 221 ASP A O 1
ATOM 1773 N N . SER A 1 222 ? 5.997 13.524 14.355 1.00 86.81 222 SER A N 1
ATOM 1774 C CA . SER A 1 222 ? 5.952 13.117 15.763 1.00 86.81 222 SER A CA 1
ATOM 1775 C C . SER A 1 222 ? 5.060 13.993 16.654 1.00 86.81 222 SER A C 1
ATOM 1777 O O . SER A 1 222 ? 4.809 13.634 17.805 1.00 86.81 222 SER A O 1
ATOM 1779 N N . ARG A 1 223 ? 4.576 15.139 16.155 1.00 89.38 223 ARG A N 1
ATOM 1780 C CA . ARG A 1 223 ? 3.692 16.065 16.886 1.00 89.38 223 ARG A CA 1
ATOM 1781 C C . ARG A 1 223 ? 2.216 15.797 16.627 1.00 89.38 223 ARG A C 1
ATOM 1783 O O . ARG A 1 223 ? 1.380 16.305 17.369 1.00 89.38 223 ARG A O 1
ATOM 1790 N N . GLU A 1 224 ? 1.874 15.052 15.575 1.00 92.38 224 GLU A N 1
ATOM 1791 C CA . GLU A 1 224 ? 0.473 14.720 15.312 1.00 92.38 224 GLU A CA 1
ATOM 1792 C C . GLU A 1 224 ? -0.085 13.881 16.480 1.00 92.38 224 GLU A C 1
ATOM 1794 O O . GLU A 1 224 ? 0.495 12.836 16.786 1.00 92.38 224 GLU A O 1
ATOM 1799 N N . PRO A 1 225 ? -1.210 14.293 17.101 1.00 92.75 225 PRO A N 1
ATOM 1800 C CA . PRO A 1 225 ? -1.727 13.639 18.296 1.00 92.75 225 PRO A CA 1
ATOM 1801 C C . PRO A 1 225 ? -2.014 12.146 18.106 1.00 92.75 225 PRO A C 1
ATOM 1803 O O . PRO A 1 225 ? -2.634 11.740 17.120 1.00 92.75 225 PRO A O 1
ATOM 1806 N N . LYS A 1 226 ? -1.672 11.342 19.123 1.00 91.50 226 LYS A N 1
ATOM 1807 C CA . LYS A 1 226 ? -1.891 9.882 19.173 1.00 91.50 226 LYS A CA 1
ATOM 1808 C C . LYS A 1 226 ? -3.302 9.468 18.737 1.00 91.50 226 LYS A C 1
ATOM 1810 O O . LYS A 1 226 ? -3.460 8.567 17.918 1.00 91.50 226 LYS A O 1
ATOM 1815 N N . ALA A 1 227 ? -4.332 10.132 19.266 1.00 92.75 227 ALA A N 1
ATOM 1816 C CA . ALA A 1 227 ? -5.730 9.816 18.960 1.00 92.75 227 ALA A CA 1
ATOM 1817 C C . ALA A 1 227 ? -6.108 10.120 17.498 1.00 92.75 227 ALA A C 1
ATOM 1819 O O . ALA A 1 227 ? -6.838 9.349 16.882 1.00 92.75 227 ALA A O 1
ATOM 1820 N N . VAL A 1 228 ? -5.569 11.202 16.926 1.00 95.12 228 VAL A N 1
ATOM 1821 C CA . VAL A 1 228 ? -5.810 11.583 15.526 1.00 95.12 228 VAL A CA 1
ATOM 1822 C C . VAL A 1 228 ? -5.187 10.553 14.585 1.00 95.12 228 VAL A C 1
ATOM 1824 O O . VAL A 1 228 ? -5.872 10.052 13.693 1.00 95.12 228 VAL A O 1
ATOM 1827 N N . PHE A 1 229 ? -3.927 10.174 14.827 1.00 95.62 229 PHE A N 1
ATOM 1828 C CA . PHE A 1 229 ? -3.255 9.156 14.018 1.00 95.62 229 PHE A CA 1
ATOM 1829 C C . PHE A 1 229 ? -3.939 7.787 14.132 1.00 95.62 229 PHE A C 1
ATOM 1831 O O . PHE A 1 229 ? -4.138 7.120 13.120 1.00 95.62 229 PHE A O 1
ATOM 1838 N N . ARG A 1 230 ? -4.370 7.395 15.337 1.00 96.38 230 ARG A N 1
ATOM 1839 C CA . ARG A 1 230 ? -5.129 6.158 15.564 1.00 96.38 230 ARG A CA 1
ATOM 1840 C C . ARG A 1 230 ? -6.417 6.118 14.756 1.00 96.38 230 ARG A C 1
ATOM 1842 O O . ARG A 1 230 ? -6.641 5.156 14.029 1.00 96.38 230 ARG A O 1
ATOM 1849 N N . ASN A 1 231 ? -7.250 7.148 14.865 1.00 96.75 231 ASN A N 1
ATOM 1850 C CA . ASN A 1 231 ? -8.532 7.171 14.168 1.00 96.75 231 ASN A CA 1
ATOM 1851 C C . ASN A 1 231 ? -8.332 7.116 12.645 1.00 96.75 231 ASN A C 1
ATOM 1853 O O . ASN A 1 231 ? -8.998 6.331 11.972 1.00 96.75 231 ASN A O 1
ATOM 1857 N N . TYR A 1 232 ? -7.354 7.867 12.121 1.00 96.81 232 TYR A N 1
ATOM 1858 C CA . TYR A 1 232 ? -6.938 7.780 10.718 1.00 96.81 232 TYR A CA 1
ATOM 1859 C C . TYR A 1 232 ? -6.512 6.360 10.328 1.00 96.81 232 TYR A C 1
ATOM 1861 O O . TYR A 1 232 ? -6.999 5.829 9.332 1.00 96.81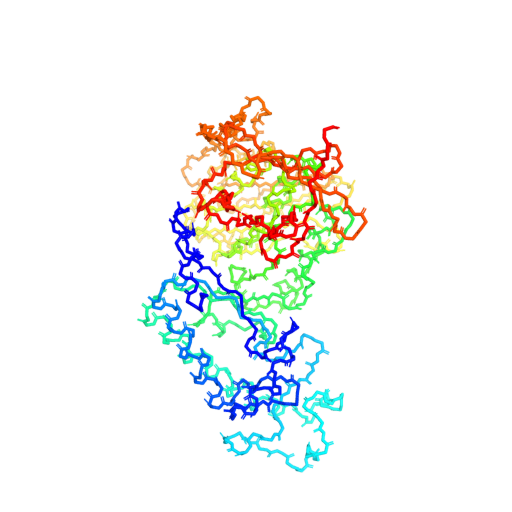 232 TYR A O 1
ATOM 1869 N N . LEU A 1 233 ? -5.638 5.733 11.120 1.00 97.06 233 LEU A N 1
ATOM 1870 C CA . LEU A 1 233 ? -5.106 4.403 10.842 1.00 97.06 233 LEU A CA 1
ATOM 1871 C C . LEU A 1 233 ? -6.214 3.345 10.809 1.00 97.06 233 LEU A C 1
ATOM 1873 O O . LEU A 1 233 ? -6.289 2.578 9.856 1.00 97.06 233 LEU A O 1
ATOM 1877 N N . TYR A 1 234 ? -7.100 3.319 11.804 1.00 98.00 234 TYR A N 1
ATOM 1878 C CA . TYR A 1 234 ? -8.202 2.353 11.849 1.00 98.00 234 TYR A CA 1
ATOM 1879 C C . TYR A 1 234 ? -9.190 2.549 10.701 1.00 98.00 234 TYR A C 1
ATOM 1881 O O . TYR A 1 234 ? -9.592 1.572 10.067 1.00 98.00 234 TYR A O 1
ATOM 1889 N N . MET A 1 235 ? -9.553 3.796 10.390 1.00 97.88 235 MET A N 1
ATOM 1890 C CA . MET A 1 235 ? -10.430 4.076 9.255 1.00 97.88 235 MET A CA 1
ATOM 1891 C C . MET A 1 235 ? -9.776 3.664 7.932 1.00 97.88 235 MET A C 1
ATOM 1893 O O . MET A 1 235 ? -10.409 2.994 7.119 1.00 97.88 235 MET A O 1
ATOM 1897 N N . HIS A 1 236 ? -8.488 3.964 7.746 1.00 96.06 236 HIS A N 1
ATOM 1898 C CA . HIS A 1 236 ? -7.719 3.513 6.590 1.00 96.06 236 HIS A CA 1
ATOM 1899 C C . HIS A 1 236 ? -7.715 1.980 6.470 1.00 96.06 236 HIS A C 1
ATOM 1901 O O . HIS A 1 236 ? -8.086 1.444 5.427 1.00 96.06 236 HIS A O 1
ATOM 1907 N N . LEU A 1 237 ? -7.332 1.267 7.534 1.00 97.44 237 LEU A N 1
ATOM 1908 C CA . LEU A 1 237 ? -7.239 -0.196 7.527 1.00 97.44 237 LEU A CA 1
ATOM 1909 C C . LEU A 1 237 ? -8.607 -0.847 7.285 1.00 97.44 237 LEU A C 1
ATOM 1911 O O . LEU A 1 237 ? -8.694 -1.899 6.657 1.00 97.44 237 LEU A O 1
ATOM 1915 N N . SER A 1 238 ? -9.691 -0.194 7.717 1.00 97.75 238 SER A N 1
ATOM 1916 C CA . SER A 1 238 ? -11.056 -0.680 7.510 1.00 97.75 238 SER A CA 1
ATOM 1917 C C . SER A 1 238 ? -11.491 -0.745 6.046 1.00 97.75 238 SER A C 1
ATOM 1919 O O . SER A 1 238 ? -12.422 -1.490 5.742 1.00 97.75 238 SER A O 1
ATOM 1921 N N . ARG A 1 239 ? -10.782 -0.077 5.124 1.00 96.31 239 ARG A N 1
ATOM 1922 C CA . ARG A 1 239 ? -10.963 -0.255 3.669 1.00 96.31 239 ARG A CA 1
ATOM 1923 C C . ARG A 1 239 ? -10.802 -1.712 3.238 1.00 96.31 239 ARG A C 1
ATOM 1925 O O . ARG A 1 239 ? -11.338 -2.104 2.205 1.00 96.31 239 ARG A O 1
ATOM 1932 N N . GLY A 1 240 ? -10.069 -2.501 4.027 1.00 95.75 240 GLY A N 1
ATOM 1933 C CA . GLY A 1 240 ? -9.871 -3.923 3.797 1.00 95.75 240 GLY A CA 1
ATOM 1934 C C . GLY A 1 240 ? -8.889 -4.218 2.670 1.00 95.75 240 GLY A C 1
ATOM 1935 O O . GLY A 1 240 ? -9.054 -5.225 1.989 1.00 95.75 240 GLY A O 1
ATOM 1936 N N . SER A 1 241 ? -7.893 -3.350 2.443 1.00 93.00 241 SER A N 1
ATOM 1937 C CA . SER A 1 241 ? -6.809 -3.650 1.499 1.00 93.00 241 SER A CA 1
ATOM 1938 C C . SER A 1 241 ? -5.940 -4.792 2.032 1.00 93.00 241 SER A C 1
ATOM 1940 O O . SER A 1 241 ? -5.533 -4.791 3.193 1.00 93.00 241 SER A O 1
ATOM 1942 N N . GLY A 1 242 ? -5.655 -5.770 1.173 1.00 91.31 242 GLY A N 1
ATOM 1943 C CA . GLY A 1 242 ? -4.776 -6.895 1.469 1.00 91.31 242 GLY A CA 1
ATOM 1944 C C . GLY A 1 242 ? -3.296 -6.511 1.495 1.00 91.31 242 GLY A C 1
ATOM 1945 O O . GLY A 1 242 ? -2.502 -7.205 2.127 1.00 91.31 242 GLY A O 1
ATOM 1946 N N . PHE A 1 243 ? -2.928 -5.397 0.855 1.00 93.38 243 PHE A N 1
ATOM 1947 C CA . PHE A 1 243 ? -1.582 -4.834 0.899 1.00 93.38 243 PHE A CA 1
ATOM 1948 C C . PHE A 1 243 ? -1.579 -3.563 1.746 1.00 93.38 243 PHE A C 1
ATOM 1950 O O . PHE A 1 243 ? -2.058 -2.511 1.324 1.00 93.38 243 PHE A O 1
ATOM 1957 N N . ILE A 1 244 ? -1.011 -3.660 2.945 1.00 92.75 244 ILE A N 1
ATOM 1958 C CA . ILE A 1 244 ? -0.875 -2.530 3.863 1.00 92.75 244 ILE A CA 1
ATOM 1959 C C . ILE A 1 244 ? 0.543 -1.971 3.724 1.00 92.75 244 ILE A C 1
ATOM 1961 O O . ILE A 1 244 ? 1.508 -2.586 4.180 1.00 92.75 244 ILE A O 1
ATOM 1965 N N . GLU A 1 245 ? 0.678 -0.797 3.107 1.00 91.06 245 GLU A N 1
ATOM 1966 C CA . GLU A 1 245 ? 1.965 -0.106 3.015 1.00 91.06 245 GLU A CA 1
ATOM 1967 C C . GLU A 1 245 ? 2.189 0.774 4.238 1.00 91.06 245 GLU A C 1
ATOM 1969 O O . GLU A 1 245 ? 1.525 1.788 4.427 1.00 91.06 245 GLU A O 1
ATOM 1974 N N . LEU A 1 246 ? 3.204 0.462 5.037 1.00 90.94 246 LEU A N 1
ATOM 1975 C CA . LEU A 1 246 ? 3.665 1.399 6.056 1.00 90.94 246 LEU A CA 1
ATOM 1976 C C . LEU A 1 246 ? 4.498 2.503 5.397 1.00 90.94 246 LEU A C 1
ATOM 1978 O O . LEU A 1 246 ? 5.730 2.453 5.395 1.00 90.94 246 LEU A O 1
ATOM 1982 N N . TYR A 1 247 ? 3.827 3.516 4.840 1.00 89.25 247 TYR A N 1
ATOM 1983 C CA . TYR A 1 247 ? 4.470 4.673 4.213 1.00 89.25 247 TYR A CA 1
ATOM 1984 C C . TYR A 1 247 ? 4.948 5.676 5.276 1.00 89.25 247 TYR A C 1
ATOM 1986 O O . TYR A 1 247 ? 4.458 6.802 5.416 1.00 89.25 247 TYR A O 1
ATOM 1994 N N . ILE A 1 248 ? 5.905 5.224 6.088 1.00 88.56 248 ILE A N 1
ATOM 1995 C CA . ILE A 1 248 ? 6.412 5.916 7.274 1.00 88.56 248 ILE A CA 1
ATOM 1996 C C . ILE A 1 248 ? 7.909 6.192 7.167 1.00 88.56 248 ILE A C 1
ATOM 1998 O O . ILE A 1 248 ? 8.674 5.477 6.523 1.00 88.56 248 ILE A O 1
ATOM 2002 N N . LYS A 1 249 ? 8.346 7.242 7.861 1.00 88.69 249 LYS A N 1
ATOM 2003 C CA . LYS A 1 249 ? 9.761 7.549 8.074 1.00 88.69 249 LYS A CA 1
ATOM 2004 C C . LYS A 1 249 ? 10.043 7.324 9.558 1.00 88.69 249 LYS A C 1
ATOM 2006 O O . LYS A 1 249 ? 9.564 8.136 10.343 1.00 88.69 249 LYS A O 1
ATOM 2011 N N . PRO A 1 250 ? 10.797 6.283 9.961 1.00 88.06 250 PRO A N 1
ATOM 2012 C CA . PRO A 1 250 ? 11.012 5.972 11.377 1.00 88.06 250 PRO A CA 1
ATOM 2013 C C . PRO A 1 250 ? 11.501 7.166 12.211 1.00 88.06 250 PRO A C 1
ATOM 2015 O O . PRO A 1 250 ? 11.016 7.388 13.309 1.00 88.06 250 PRO A O 1
ATOM 2018 N N . SER A 1 251 ? 12.366 8.018 11.650 1.00 83.44 251 SER A N 1
ATOM 2019 C CA . SER A 1 251 ? 12.863 9.241 12.308 1.00 83.44 251 SER A CA 1
ATOM 2020 C C . SER A 1 251 ? 11.822 10.356 12.496 1.00 83.44 251 SER A C 1
ATOM 2022 O O . SER A 1 251 ? 12.130 11.401 13.064 1.00 83.44 251 SER A O 1
ATOM 2024 N N . ARG A 1 252 ? 10.609 10.178 11.971 1.00 86.25 252 ARG A N 1
ATOM 2025 C CA . ARG A 1 252 ? 9.469 11.094 12.114 1.00 86.25 252 ARG A CA 1
ATOM 2026 C C . ARG A 1 252 ? 8.392 10.530 13.037 1.00 86.25 252 ARG A C 1
ATOM 2028 O O . ARG A 1 252 ? 7.373 11.194 13.196 1.00 86.25 252 ARG A O 1
ATOM 2035 N N . LEU A 1 253 ? 8.601 9.343 13.603 1.00 89.56 253 LEU A N 1
ATOM 2036 C CA . LEU A 1 253 ? 7.699 8.737 14.573 1.00 89.56 253 LEU A CA 1
ATOM 2037 C C . LEU A 1 253 ? 8.085 9.167 15.990 1.00 89.56 253 LEU A C 1
ATOM 2039 O O . LEU A 1 253 ? 9.266 9.263 16.317 1.00 89.56 253 LEU A O 1
ATOM 2043 N N . ALA A 1 254 ? 7.084 9.436 16.818 1.00 87.88 254 ALA A N 1
ATOM 2044 C CA . ALA A 1 254 ? 7.218 9.432 18.266 1.00 87.88 254 ALA A CA 1
ATOM 2045 C C . ALA A 1 254 ? 7.165 7.990 18.791 1.00 87.88 254 ALA A C 1
ATOM 2047 O O . ALA A 1 254 ? 6.625 7.103 18.130 1.00 87.88 254 ALA A O 1
ATOM 2048 N N . ASP A 1 255 ? 7.651 7.762 20.011 1.00 86.31 255 ASP A N 1
ATOM 2049 C CA . ASP A 1 255 ? 7.676 6.425 20.620 1.00 86.31 255 ASP A CA 1
ATOM 2050 C C . ASP A 1 255 ? 6.287 5.758 20.609 1.00 86.31 255 ASP A C 1
ATOM 2052 O O . ASP A 1 255 ? 6.134 4.612 20.186 1.00 86.31 255 ASP A O 1
ATOM 2056 N N . TYR A 1 256 ? 5.239 6.516 20.949 1.00 87.81 256 TYR A N 1
ATOM 2057 C CA . TYR A 1 256 ? 3.856 6.029 20.963 1.00 87.81 256 TYR A CA 1
ATOM 2058 C C . TYR A 1 256 ? 3.261 5.730 19.583 1.00 87.81 256 TYR A C 1
ATOM 2060 O O . TYR A 1 256 ? 2.241 5.041 19.510 1.00 87.81 256 TYR A O 1
ATOM 2068 N N . ASP A 1 257 ? 3.844 6.229 18.492 1.00 92.31 257 ASP A N 1
ATOM 2069 C CA . ASP A 1 257 ? 3.335 5.937 17.149 1.00 92.31 257 ASP A CA 1
ATOM 2070 C C . ASP A 1 257 ? 3.526 4.462 16.802 1.00 92.31 257 ASP A C 1
ATOM 2072 O O . ASP A 1 257 ? 2.702 3.889 16.090 1.00 92.31 257 ASP A O 1
ATOM 2076 N N . TRP A 1 258 ? 4.561 3.825 17.357 1.00 92.19 258 TRP A N 1
ATOM 2077 C CA . TRP A 1 258 ? 4.775 2.387 17.228 1.00 92.19 258 TRP A CA 1
ATOM 2078 C C . TRP A 1 258 ? 3.666 1.576 17.893 1.00 92.19 258 TRP A C 1
ATOM 2080 O O . TRP A 1 258 ? 3.242 0.571 17.330 1.00 92.19 258 TRP A O 1
ATOM 2090 N N . ASP A 1 259 ? 3.140 2.033 19.034 1.00 93.75 259 ASP A N 1
ATOM 2091 C CA . ASP A 1 259 ? 1.986 1.393 19.673 1.00 93.75 259 ASP A CA 1
ATOM 2092 C C . ASP A 1 259 ? 0.728 1.535 18.821 1.00 93.75 259 ASP A C 1
ATOM 2094 O O . ASP A 1 259 ? 0.005 0.556 18.657 1.00 93.75 259 ASP A O 1
ATOM 2098 N N . VAL A 1 260 ? 0.491 2.726 18.250 1.00 95.50 260 VAL A N 1
ATOM 2099 C CA . VAL A 1 260 ? -0.653 2.979 17.357 1.00 95.50 260 VAL A CA 1
ATOM 2100 C C . VAL A 1 260 ? -0.569 2.105 16.102 1.00 95.50 260 VAL A C 1
ATOM 2102 O O . VAL A 1 260 ? -1.561 1.496 15.706 1.00 95.50 260 VAL A O 1
ATOM 2105 N N . LEU A 1 261 ? 0.616 1.998 15.498 1.00 95.94 261 LEU A N 1
ATOM 2106 C CA . LEU A 1 261 ? 0.861 1.096 14.373 1.00 95.94 261 LEU A CA 1
ATOM 2107 C C . LEU A 1 261 ? 0.629 -0.364 14.773 1.00 95.94 261 LEU A C 1
ATOM 2109 O O . LEU A 1 261 ? -0.086 -1.077 14.073 1.00 95.94 261 LEU A O 1
ATOM 2113 N N . ALA A 1 262 ? 1.187 -0.803 15.903 1.00 95.25 262 ALA A N 1
ATOM 2114 C CA . ALA A 1 262 ? 1.067 -2.178 16.372 1.00 95.25 262 ALA A CA 1
ATOM 2115 C C . ALA A 1 262 ? -0.390 -2.572 16.648 1.00 95.25 262 ALA A C 1
ATOM 2117 O O . ALA A 1 262 ? -0.817 -3.639 16.215 1.00 95.25 262 ALA A O 1
ATOM 2118 N N . GLU A 1 263 ? -1.174 -1.725 17.322 1.00 95.31 263 GLU A N 1
ATOM 2119 C CA . GLU A 1 263 ? -2.584 -2.037 17.586 1.00 95.31 263 GLU A CA 1
ATOM 2120 C C . GLU A 1 263 ? -3.418 -2.076 16.298 1.00 95.31 263 GLU A C 1
ATOM 2122 O O . GLU A 1 263 ? -4.252 -2.967 16.149 1.00 95.31 263 GLU A O 1
ATOM 2127 N N . GLY A 1 264 ? -3.173 -1.161 15.350 1.00 96.81 264 GLY A N 1
ATOM 2128 C CA . GLY A 1 264 ? -3.884 -1.139 14.074 1.00 96.81 264 GLY A CA 1
ATOM 2129 C C . GLY A 1 264 ? -3.559 -2.369 13.230 1.00 96.81 264 GLY A C 1
ATOM 2130 O O . GLY A 1 264 ? -4.466 -3.024 12.723 1.00 96.81 264 GLY A O 1
ATOM 2131 N N . LEU A 1 265 ? -2.278 -2.733 13.129 1.00 97.00 265 LEU A N 1
ATOM 2132 C CA . LEU A 1 265 ? -1.836 -3.906 12.373 1.00 97.00 265 LEU A CA 1
ATOM 2133 C C . LEU A 1 265 ? -2.316 -5.219 12.998 1.00 97.00 265 LEU A C 1
ATOM 2135 O O . LEU A 1 265 ? -2.768 -6.090 12.264 1.00 97.00 265 LEU A O 1
ATOM 2139 N N . GLN A 1 266 ? -2.299 -5.348 14.329 1.00 97.62 266 GLN A N 1
ATOM 2140 C CA . GLN A 1 266 ? -2.858 -6.523 15.011 1.00 97.62 266 GLN A CA 1
ATOM 2141 C C . GLN A 1 266 ? -4.378 -6.619 14.836 1.00 97.62 266 GLN A C 1
ATOM 2143 O O . GLN A 1 266 ? -4.918 -7.715 14.691 1.00 97.62 266 GLN A O 1
ATOM 2148 N N . TRP A 1 267 ? -5.089 -5.485 14.826 1.00 98.25 267 TRP A N 1
ATOM 2149 C CA . TRP A 1 267 ? -6.509 -5.481 14.478 1.00 98.25 267 TRP A CA 1
ATOM 2150 C C . TRP A 1 267 ? -6.722 -5.941 13.036 1.00 98.25 267 TRP A C 1
ATOM 2152 O O . TRP A 1 267 ? -7.525 -6.845 12.808 1.00 98.25 267 TRP A O 1
ATOM 2162 N N . ALA A 1 268 ? -5.983 -5.362 12.085 1.00 97.62 268 ALA A N 1
ATOM 2163 C CA . ALA A 1 268 ? -6.076 -5.714 10.674 1.00 97.62 268 ALA A CA 1
ATOM 2164 C C . ALA A 1 268 ? -5.770 -7.196 10.444 1.00 97.62 268 ALA A C 1
ATOM 2166 O O . ALA A 1 268 ? -6.515 -7.839 9.720 1.00 97.62 268 ALA A O 1
ATOM 2167 N N . GLU A 1 269 ? -4.754 -7.759 11.103 1.00 97.00 269 GLU A N 1
ATOM 2168 C CA . GLU A 1 269 ? -4.442 -9.193 11.076 1.00 97.00 269 GLU A CA 1
ATOM 2169 C C . GLU A 1 269 ? -5.624 -10.040 11.571 1.00 97.00 269 GLU A C 1
ATOM 2171 O O . GLU A 1 269 ? -6.038 -10.983 10.895 1.00 97.00 269 GLU A O 1
ATOM 2176 N N . ALA A 1 270 ? -6.227 -9.670 12.706 1.00 96.69 270 ALA A N 1
ATOM 2177 C CA . ALA A 1 270 ? -7.361 -10.395 13.273 1.00 96.69 270 ALA A CA 1
ATOM 2178 C C . ALA A 1 270 ? -8.595 -10.395 12.352 1.00 96.69 270 ALA A C 1
ATOM 2180 O O . ALA A 1 270 ? -9.319 -11.390 12.288 1.00 96.69 270 ALA A O 1
ATOM 2181 N N . VAL A 1 271 ? -8.847 -9.296 11.630 1.00 97.25 271 VAL A N 1
ATOM 2182 C CA . VAL A 1 271 ? -9.978 -9.194 10.690 1.00 97.25 271 VAL A CA 1
ATOM 2183 C C . VAL A 1 271 ? -9.613 -9.521 9.241 1.00 97.25 271 VAL A C 1
ATOM 2185 O O . VAL A 1 271 ? -10.513 -9.631 8.406 1.00 97.25 271 VAL A O 1
ATOM 2188 N N . PHE A 1 272 ? -8.336 -9.748 8.928 1.00 97.12 272 PHE A N 1
ATOM 2189 C CA . PHE A 1 272 ? -7.825 -9.986 7.575 1.00 97.12 272 PHE A CA 1
ATOM 2190 C C . PHE A 1 272 ? -8.597 -11.060 6.793 1.00 97.12 272 PHE A C 1
ATOM 2192 O O . PHE A 1 272 ? -8.889 -10.837 5.615 1.00 97.12 272 PHE A O 1
ATOM 2199 N N . PRO A 1 273 ? -9.041 -12.188 7.398 1.00 96.19 273 PRO A N 1
ATOM 2200 C CA . PRO A 1 273 ? -9.831 -13.188 6.678 1.00 96.19 273 PRO A CA 1
ATOM 2201 C C . PRO A 1 273 ? -11.109 -12.635 6.030 1.00 96.19 273 PRO A C 1
ATOM 2203 O O . PRO A 1 273 ? -11.602 -13.219 5.059 1.00 96.19 273 PRO A O 1
ATOM 2206 N N . THR A 1 274 ? -11.638 -11.523 6.550 1.00 97.44 274 THR A N 1
ATOM 2207 C CA . THR A 1 274 ? -12.846 -10.852 6.054 1.00 97.44 274 THR A CA 1
ATOM 2208 C C . THR A 1 274 ? -12.575 -9.888 4.895 1.00 97.44 274 THR A C 1
ATOM 2210 O O . THR A 1 274 ? -13.485 -9.663 4.101 1.00 97.44 274 THR A O 1
ATOM 2213 N N . PHE A 1 275 ? -11.345 -9.380 4.725 1.00 97.06 275 PHE A N 1
ATOM 2214 C CA . PHE A 1 275 ? -10.996 -8.310 3.770 1.00 97.06 275 PHE A CA 1
ATOM 2215 C C . PHE A 1 275 ? -11.375 -8.624 2.321 1.00 97.06 275 PHE A C 1
ATOM 2217 O O . PHE A 1 275 ? -11.854 -7.751 1.605 1.00 97.06 275 PHE A O 1
ATOM 2224 N N . SER A 1 276 ? -11.285 -9.893 1.914 1.00 94.81 276 SER A N 1
ATOM 2225 C CA . SER A 1 276 ? -11.754 -10.366 0.597 1.00 94.81 276 SER A CA 1
ATOM 2226 C C . SER A 1 276 ? -13.227 -10.051 0.281 1.00 94.81 276 SER A C 1
ATOM 2228 O O . SER A 1 276 ? -13.638 -10.117 -0.875 1.00 94.81 276 SER A O 1
ATOM 2230 N N . ARG A 1 277 ? -14.036 -9.715 1.294 1.00 96.12 277 ARG A N 1
ATOM 2231 C CA . ARG A 1 277 ? -15.453 -9.340 1.170 1.00 96.12 277 ARG A CA 1
ATOM 2232 C C . ARG A 1 277 ? -15.736 -7.912 1.645 1.00 96.12 277 ARG A C 1
ATOM 2234 O O . ARG A 1 277 ? -16.906 -7.581 1.865 1.00 96.12 277 ARG A O 1
ATOM 2241 N N . ALA A 1 278 ? -14.691 -7.096 1.806 1.00 96.94 278 ALA A N 1
ATOM 2242 C CA . ALA A 1 278 ? -14.813 -5.692 2.167 1.00 96.94 278 ALA A CA 1
ATOM 2243 C C . ALA A 1 278 ? -15.633 -4.927 1.124 1.00 96.94 278 ALA A C 1
ATOM 2245 O O . ALA A 1 278 ? -15.537 -5.173 -0.080 1.00 96.94 278 ALA A O 1
ATOM 2246 N N . ARG A 1 279 ? -16.461 -4.003 1.604 1.00 95.69 279 ARG A N 1
ATOM 2247 C CA . ARG A 1 279 ? -17.279 -3.100 0.793 1.00 95.69 279 ARG A CA 1
ATOM 2248 C C . ARG A 1 279 ? -17.482 -1.781 1.518 1.00 95.69 279 ARG A C 1
ATOM 2250 O O . ARG A 1 279 ? -17.477 -1.738 2.748 1.00 95.69 279 ARG A O 1
ATOM 2257 N N . MET A 1 280 ? -17.709 -0.731 0.745 1.00 97.25 280 MET A N 1
ATOM 2258 C CA . MET A 1 280 ? -18.120 0.567 1.265 1.00 97.25 280 MET A CA 1
ATOM 2259 C C . MET A 1 280 ? -19.628 0.576 1.565 1.00 97.25 280 MET A C 1
ATOM 2261 O O . MET A 1 280 ? -20.398 -0.133 0.915 1.00 97.25 280 MET A O 1
ATOM 2265 N N . HIS A 1 281 ? -20.055 1.379 2.537 1.00 97.69 281 HIS A N 1
ATOM 2266 C CA . HIS A 1 281 ? -21.464 1.670 2.810 1.00 97.69 281 HIS A CA 1
ATOM 2267 C C . HIS A 1 281 ? -21.658 3.136 3.227 1.00 97.69 281 HIS A C 1
ATOM 2269 O O . HIS A 1 281 ? -20.702 3.831 3.573 1.00 97.69 281 HIS A O 1
ATOM 2275 N N . GLY A 1 282 ? -22.916 3.572 3.290 1.00 97.50 282 GLY A N 1
ATOM 2276 C CA . GLY A 1 282 ? -23.289 4.945 3.630 1.00 97.50 282 GLY A CA 1
ATOM 2277 C C . GLY A 1 282 ? -23.343 5.849 2.401 1.00 97.50 282 GLY A C 1
ATOM 2278 O O . GLY A 1 282 ? -23.623 5.366 1.305 1.00 97.50 282 GLY A O 1
ATOM 2279 N N . GLY A 1 283 ? -23.151 7.152 2.608 1.00 97.62 283 GLY A N 1
ATOM 2280 C CA . GLY A 1 283 ? -23.247 8.167 1.558 1.00 97.62 283 GLY A CA 1
ATOM 2281 C C . GLY A 1 283 ? -21.909 8.528 0.909 1.00 97.62 283 GLY A C 1
ATOM 2282 O O . GLY A 1 283 ? -20.921 7.800 1.022 1.00 97.62 283 GLY A O 1
ATOM 2283 N N . ASN A 1 284 ? -21.888 9.673 0.225 1.00 98.19 284 ASN A N 1
ATOM 2284 C CA . ASN A 1 284 ? -20.712 10.175 -0.474 1.00 98.19 284 ASN A CA 1
ATOM 2285 C C . ASN A 1 284 ? -19.795 10.967 0.484 1.00 98.19 284 ASN A C 1
ATOM 2287 O O . ASN A 1 284 ? -20.190 12.046 0.938 1.00 98.19 284 ASN A O 1
ATOM 2291 N N . PRO A 1 285 ? -18.542 10.528 0.727 1.00 98.06 285 PRO A N 1
ATOM 2292 C CA . PRO A 1 285 ? -17.599 11.267 1.568 1.00 98.06 285 PRO A CA 1
ATOM 2293 C C . PRO A 1 285 ? -17.375 12.707 1.099 1.00 98.06 285 PRO A C 1
ATOM 2295 O O . PRO A 1 285 ? -17.316 13.615 1.925 1.00 98.06 285 PRO A O 1
ATOM 2298 N N . GLY A 1 286 ? -17.306 12.935 -0.220 1.00 96.62 286 GLY A N 1
ATOM 2299 C CA . GLY A 1 286 ? -17.098 14.263 -0.808 1.00 96.62 286 GLY A CA 1
ATOM 2300 C C . GLY A 1 286 ? -18.267 15.229 -0.588 1.00 96.62 286 GLY A C 1
ATOM 2301 O O . GLY A 1 286 ? -18.079 16.441 -0.635 1.00 96.62 286 GLY A O 1
ATOM 2302 N N . ALA A 1 287 ? -19.463 14.708 -0.291 1.00 97.38 287 ALA A N 1
ATOM 2303 C CA . ALA A 1 287 ? -20.629 15.504 0.100 1.00 97.38 287 ALA A CA 1
ATOM 2304 C C . ALA A 1 287 ? -20.713 15.738 1.621 1.00 97.38 287 ALA A C 1
ATOM 2306 O O . ALA A 1 287 ? -21.613 16.431 2.090 1.00 97.38 287 ALA A O 1
ATOM 2307 N N . GLY A 1 288 ? -19.786 15.173 2.403 1.00 97.31 288 GLY A N 1
ATOM 2308 C CA . GLY A 1 288 ? -19.824 15.224 3.863 1.00 97.31 288 GLY A CA 1
ATOM 2309 C C . GLY A 1 288 ? -20.805 14.233 4.500 1.00 97.31 288 GLY A C 1
ATOM 2310 O O . GLY A 1 288 ? -21.106 14.367 5.689 1.00 97.31 288 GLY A O 1
ATOM 2311 N N . ASP A 1 289 ? -21.291 13.244 3.745 1.00 98.50 289 ASP A N 1
ATOM 2312 C CA . ASP A 1 289 ? -22.200 12.221 4.262 1.00 98.50 289 ASP A CA 1
ATOM 2313 C C . ASP A 1 289 ? -21.483 11.252 5.208 1.00 98.50 289 ASP A C 1
ATOM 2315 O O . ASP A 1 289 ? -20.286 10.993 5.081 1.00 98.50 289 ASP A O 1
ATOM 2319 N N . VAL A 1 290 ? -22.235 10.642 6.128 1.00 98.81 290 VAL A N 1
ATOM 2320 C CA . VAL A 1 290 ? -21.723 9.527 6.935 1.00 98.81 290 VAL A CA 1
ATOM 2321 C C . VAL A 1 290 ? -21.476 8.316 6.038 1.00 98.81 290 VAL A C 1
ATOM 2323 O O . VAL A 1 290 ? -22.363 7.887 5.296 1.00 98.81 290 VAL A O 1
ATOM 2326 N N . TYR A 1 291 ? -20.289 7.730 6.150 1.00 98.81 291 TYR A N 1
ATOM 2327 C CA . TYR A 1 291 ? -19.871 6.587 5.344 1.00 98.81 291 TYR A CA 1
ATOM 2328 C C . TYR A 1 291 ? -19.007 5.622 6.151 1.00 98.81 291 TYR A C 1
ATOM 2330 O O . TYR A 1 291 ? -18.646 5.893 7.296 1.00 98.81 291 TYR A O 1
ATOM 2338 N N . GLY A 1 292 ? -18.676 4.476 5.570 1.00 98.50 292 GLY A N 1
ATOM 2339 C CA . GLY A 1 292 ? -17.797 3.516 6.214 1.00 98.50 292 GLY A CA 1
ATOM 2340 C C . GLY A 1 292 ? -17.484 2.300 5.367 1.00 98.50 292 GLY A C 1
ATOM 2341 O O . GLY A 1 292 ? -17.820 2.242 4.180 1.00 98.50 292 GLY A O 1
ATOM 2342 N N . TYR A 1 293 ? -16.849 1.323 6.003 1.00 98.69 293 TYR A N 1
ATOM 2343 C CA . TYR A 1 293 ? -16.505 0.051 5.393 1.00 98.69 293 TYR A CA 1
ATOM 2344 C C . TYR A 1 293 ? -16.966 -1.108 6.257 1.00 98.69 293 TYR A C 1
ATOM 2346 O O . TYR A 1 293 ? -16.967 -1.055 7.485 1.00 98.69 293 TYR A O 1
ATOM 2354 N N . THR A 1 294 ? -17.326 -2.203 5.605 1.00 98.56 294 THR A N 1
ATOM 2355 C CA . THR A 1 294 ? -17.730 -3.419 6.293 1.00 98.56 294 THR A CA 1
ATOM 2356 C C . THR A 1 294 ? -17.222 -4.646 5.563 1.00 98.56 294 THR A C 1
ATOM 2358 O O . THR A 1 294 ? -17.150 -4.662 4.333 1.00 98.56 294 THR A O 1
ATOM 2361 N N . ALA A 1 295 ? -16.869 -5.681 6.316 1.00 98.19 295 ALA A N 1
ATOM 2362 C CA . ALA A 1 295 ? -16.464 -6.959 5.759 1.00 98.19 295 ALA A CA 1
ATOM 2363 C C . ALA A 1 295 ? -16.886 -8.095 6.691 1.00 98.19 295 ALA A C 1
ATOM 2365 O O . ALA A 1 295 ? -16.829 -7.963 7.913 1.00 98.19 295 ALA A O 1
ATOM 2366 N N . TRP A 1 296 ? -17.308 -9.213 6.102 1.00 97.62 296 TRP A N 1
ATOM 2367 C CA . TRP A 1 296 ? -17.863 -10.351 6.834 1.00 97.62 296 TRP A CA 1
ATOM 2368 C C . TRP A 1 296 ? -17.455 -11.666 6.192 1.00 97.62 296 TRP A C 1
ATOM 2370 O O . TRP A 1 296 ? -17.545 -11.816 4.966 1.00 97.62 296 TRP A O 1
ATOM 2380 N N . ARG A 1 297 ? -17.090 -12.649 7.015 1.00 94.50 297 ARG A N 1
ATOM 2381 C CA . ARG A 1 297 ? -16.824 -14.017 6.570 1.00 94.50 297 ARG A CA 1
ATOM 2382 C C . ARG A 1 297 ? -17.135 -15.012 7.684 1.00 94.50 297 ARG A C 1
ATOM 2384 O O . ARG A 1 297 ? -16.497 -15.002 8.729 1.00 94.50 297 ARG A O 1
ATOM 2391 N N . GLY A 1 298 ? -18.085 -15.908 7.420 1.00 90.56 298 GLY A N 1
ATOM 2392 C CA . GLY A 1 298 ? -18.510 -16.913 8.391 1.00 90.56 298 GLY A CA 1
ATOM 2393 C C . GLY A 1 298 ? -18.974 -16.267 9.697 1.00 90.56 298 GLY A C 1
ATOM 2394 O O . GLY A 1 298 ? -19.892 -15.454 9.712 1.00 90.56 298 GLY A O 1
ATOM 2395 N N . GLN A 1 299 ? -18.319 -16.617 10.795 1.00 93.75 299 GLN A N 1
ATOM 2396 C CA . GLN A 1 299 ? -18.710 -16.202 12.139 1.00 93.75 299 GLN A CA 1
ATOM 2397 C C . GLN A 1 299 ? -18.217 -14.809 12.549 1.00 93.75 299 GLN A C 1
ATOM 2399 O O . GLN A 1 299 ? -18.574 -14.353 13.632 1.00 93.75 299 GLN A O 1
ATOM 2404 N N . THR A 1 300 ? -17.424 -14.124 11.717 1.00 96.25 300 THR A N 1
ATOM 2405 C CA . THR A 1 300 ? -16.812 -12.837 12.072 1.00 96.25 300 THR A CA 1
ATOM 2406 C C .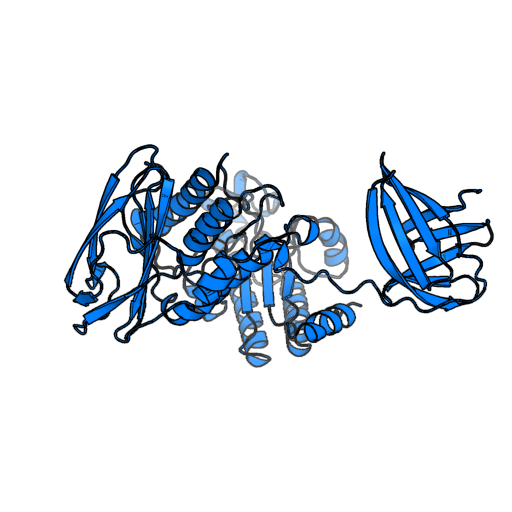 THR A 1 300 ? -17.077 -11.742 11.043 1.00 96.25 300 THR A C 1
ATOM 2408 O O . THR A 1 300 ? -17.288 -11.989 9.849 1.00 96.25 300 THR A O 1
ATOM 2411 N N . GLY A 1 301 ? -17.046 -10.499 11.515 1.00 97.88 301 GLY A N 1
ATOM 2412 C CA . GLY A 1 301 ? -17.102 -9.319 10.667 1.00 97.88 301 GLY A CA 1
ATOM 2413 C C . GLY A 1 301 ? -16.717 -8.041 11.394 1.00 97.88 301 GLY A C 1
ATOM 2414 O O . GLY A 1 301 ? -16.513 -8.020 12.611 1.00 97.88 301 GLY A O 1
ATOM 2415 N N . TYR A 1 302 ? -16.617 -6.958 10.635 1.00 98.62 302 TYR A N 1
ATOM 2416 C CA . TYR A 1 302 ? -16.431 -5.624 11.181 1.00 98.62 302 TYR A CA 1
ATOM 2417 C C . TYR A 1 302 ? -17.222 -4.576 10.404 1.00 98.62 302 TYR A C 1
ATOM 2419 O O . TYR A 1 302 ? -17.664 -4.780 9.268 1.00 98.62 302 TYR A O 1
ATOM 2427 N N . LEU A 1 303 ? -17.367 -3.430 11.050 1.00 98.31 303 LEU A N 1
ATOM 2428 C CA . LEU A 1 303 ? -17.955 -2.211 10.535 1.00 98.31 303 LEU A CA 1
ATOM 2429 C C . LEU A 1 303 ? -17.121 -1.028 11.022 1.00 98.31 303 LEU A C 1
ATOM 2431 O O . LEU A 1 303 ? -16.933 -0.874 12.226 1.00 98.31 303 LEU A O 1
ATOM 2435 N N . SER A 1 304 ? -16.663 -0.173 10.119 1.00 98.75 304 SER A N 1
ATOM 2436 C CA . SER A 1 304 ? -16.225 1.180 10.450 1.00 98.75 304 SER A CA 1
ATOM 2437 C C . SER A 1 304 ? -17.288 2.190 10.042 1.00 98.75 304 SER A C 1
ATOM 2439 O O . SER A 1 304 ? -18.028 1.976 9.090 1.00 98.75 304 SER A O 1
ATOM 2441 N N . VAL A 1 305 ? -17.382 3.304 10.756 1.00 98.62 305 VAL A N 1
ATOM 2442 C CA . VAL A 1 305 ? -18.236 4.425 10.366 1.00 98.62 305 VAL A CA 1
ATOM 2443 C C . VAL A 1 305 ? -17.536 5.735 10.686 1.00 98.62 305 VAL A C 1
ATOM 2445 O O . VAL A 1 305 ? -16.995 5.901 11.778 1.00 98.62 305 VAL A O 1
ATOM 2448 N N . HIS A 1 306 ? -17.551 6.658 9.731 1.00 98.75 306 HIS A N 1
ATOM 2449 C CA . HIS A 1 306 ? -16.995 7.993 9.847 1.00 98.75 306 HIS A CA 1
ATOM 2450 C C . HIS A 1 306 ? -18.074 9.041 9.575 1.00 98.75 306 HIS A C 1
ATOM 2452 O O . HIS A 1 306 ? -18.742 9.005 8.541 1.00 98.75 306 HIS A O 1
ATOM 2458 N N . ASN A 1 307 ? -18.231 9.986 10.501 1.00 98.62 307 ASN A N 1
ATOM 2459 C CA . ASN A 1 307 ? -18.953 11.229 10.266 1.00 98.62 307 ASN A CA 1
ATOM 2460 C C . ASN A 1 307 ? -17.947 12.316 9.872 1.00 98.62 307 ASN A C 1
ATOM 2462 O O . ASN A 1 307 ? -17.308 12.882 10.759 1.00 98.62 307 ASN A O 1
ATOM 2466 N N . PRO A 1 308 ? -17.787 12.644 8.581 1.00 98.19 308 PRO A N 1
ATOM 2467 C CA . PRO A 1 308 ? -16.843 13.672 8.176 1.00 98.19 308 PRO A CA 1
ATOM 2468 C C . PRO A 1 308 ? -17.358 15.085 8.465 1.00 98.19 308 PRO A C 1
ATOM 2470 O O . PRO A 1 308 ? -16.576 16.021 8.357 1.00 98.19 308 PRO A O 1
ATOM 2473 N N . SER A 1 309 ? -18.632 15.282 8.822 1.00 97.94 309 SER A N 1
ATOM 2474 C CA . SER A 1 309 ? -19.209 16.617 9.012 1.00 97.94 309 SER A CA 1
ATOM 2475 C C . SER A 1 309 ? -18.786 17.283 10.331 1.00 97.94 309 SER A C 1
ATOM 2477 O O . SER A 1 309 ? -18.274 16.648 11.257 1.00 97.94 309 SER A O 1
ATOM 2479 N N . GLY A 1 310 ? -19.002 18.600 10.412 1.00 97.38 310 GLY A N 1
ATOM 2480 C CA . GLY A 1 310 ? -18.835 19.390 11.637 1.00 97.38 310 GLY A CA 1
ATOM 2481 C C . GLY A 1 310 ? -20.014 19.296 12.613 1.00 97.38 310 GLY A C 1
ATOM 2482 O O . GLY A 1 310 ? -20.011 19.992 13.621 1.00 97.38 310 GLY A O 1
ATOM 2483 N N . GLU A 1 311 ? -21.010 18.459 12.326 1.00 97.88 311 GLU A N 1
ATOM 2484 C CA . GLU A 1 311 ? -22.264 18.367 13.074 1.00 97.88 311 GLU A CA 1
ATOM 2485 C C . GLU A 1 311 ? -22.489 16.942 13.575 1.00 97.88 311 GLU A C 1
ATOM 2487 O O . GLU A 1 311 ? -22.018 15.975 12.974 1.00 97.88 311 GLU A O 1
ATOM 2492 N N . THR A 1 312 ? -23.248 16.789 14.658 1.00 98.25 312 THR A N 1
ATOM 2493 C CA . THR A 1 312 ? -23.690 15.466 15.101 1.00 98.25 312 THR A CA 1
ATOM 2494 C C . THR A 1 312 ? -24.668 14.879 14.077 1.00 98.25 312 THR A C 1
ATOM 2496 O O . THR A 1 312 ? -25.638 15.531 13.686 1.00 98.25 312 THR A O 1
ATOM 2499 N N . ARG A 1 313 ? -24.457 13.626 13.665 1.00 98.19 313 ARG A N 1
ATOM 2500 C CA . ARG A 1 313 ? -25.300 12.929 12.681 1.00 98.19 313 ARG A CA 1
ATOM 2501 C C . ARG A 1 313 ? -25.859 11.631 13.253 1.00 98.19 313 ARG A C 1
ATOM 2503 O O . ARG A 1 313 ? -25.181 10.917 13.990 1.00 98.19 313 ARG A O 1
ATOM 2510 N N . ALA A 1 314 ? -27.101 11.314 12.896 1.00 97.38 314 ALA A N 1
ATOM 2511 C CA . ALA A 1 314 ? -27.663 9.985 13.095 1.00 97.38 314 ALA A CA 1
ATOM 2512 C C . ALA A 1 314 ? -27.439 9.153 11.828 1.00 97.38 314 ALA A C 1
ATOM 2514 O O . ALA A 1 314 ? -27.647 9.642 10.720 1.00 97.38 314 ALA A O 1
ATOM 2515 N N . TYR A 1 315 ? -27.029 7.900 11.988 1.00 98.12 315 TYR A N 1
ATOM 2516 C CA . TYR A 1 315 ? -26.787 6.985 10.876 1.00 98.12 315 TYR A CA 1
ATOM 2517 C C . TYR A 1 315 ? -27.279 5.589 11.235 1.00 98.12 315 TYR A C 1
ATOM 2519 O O . TYR A 1 315 ? -27.089 5.153 12.366 1.00 98.12 315 TYR A O 1
ATOM 2527 N N . SER A 1 316 ? -27.922 4.887 10.301 1.00 98.00 316 SER A N 1
ATOM 2528 C CA . SER A 1 316 ? -28.438 3.536 10.545 1.00 98.00 316 SER A CA 1
ATOM 2529 C C . SER A 1 316 ? -28.039 2.570 9.441 1.00 98.00 316 SER A C 1
ATOM 2531 O O . SER A 1 316 ? -28.003 2.938 8.270 1.00 98.00 316 SER A O 1
ATOM 2533 N N . VAL A 1 317 ? -27.781 1.320 9.820 1.00 97.75 317 VAL A N 1
ATOM 2534 C CA . VAL A 1 317 ? -27.512 0.209 8.896 1.00 97.75 317 VAL A CA 1
ATOM 2535 C C . VAL A 1 317 ? -28.327 -1.006 9.294 1.00 97.75 317 VAL A C 1
ATOM 2537 O O . VAL A 1 317 ? -28.590 -1.224 10.473 1.00 97.75 317 VAL A O 1
ATOM 2540 N N . THR A 1 318 ? -28.688 -1.832 8.320 1.00 97.81 318 THR A N 1
ATOM 2541 C CA . THR A 1 318 ? -29.308 -3.135 8.572 1.00 97.81 318 THR A CA 1
ATOM 2542 C C . THR A 1 318 ? -28.275 -4.226 8.346 1.00 97.81 318 THR A C 1
ATOM 2544 O O . THR A 1 318 ? -27.707 -4.319 7.261 1.00 97.81 318 THR A O 1
ATOM 2547 N N . LEU A 1 319 ? -28.047 -5.075 9.348 1.00 97.06 319 LEU A N 1
ATOM 2548 C CA . LEU A 1 319 ? -27.092 -6.180 9.274 1.00 97.06 319 LEU A CA 1
ATOM 2549 C C . LEU A 1 319 ? -27.647 -7.330 8.422 1.00 97.06 319 LEU A C 1
ATOM 2551 O O . LEU A 1 319 ? -28.090 -8.348 8.941 1.00 97.06 319 LEU A O 1
ATOM 2555 N N . ASN A 1 320 ? -27.672 -7.164 7.103 1.00 95.94 320 ASN A N 1
ATOM 2556 C CA . ASN A 1 320 ? -28.222 -8.135 6.156 1.00 95.94 320 ASN A CA 1
ATOM 2557 C C . ASN A 1 320 ? -27.236 -8.466 5.017 1.00 95.94 320 ASN A C 1
ATOM 2559 O O . ASN A 1 320 ? -26.096 -8.000 4.984 1.00 95.94 320 ASN A O 1
ATOM 2563 N N . ARG A 1 321 ? -27.686 -9.269 4.045 1.00 95.00 321 ARG A N 1
ATOM 2564 C CA . ARG A 1 321 ? -26.874 -9.675 2.886 1.00 95.00 321 ARG A CA 1
ATOM 2565 C C . ARG A 1 321 ? -26.384 -8.492 2.039 1.00 95.00 321 ARG A C 1
ATOM 2567 O O . ARG A 1 321 ? -25.267 -8.552 1.524 1.00 95.00 321 ARG A O 1
ATOM 2574 N N . ALA A 1 322 ? -27.172 -7.420 1.904 1.00 92.94 322 ALA A N 1
ATOM 2575 C CA . ALA A 1 322 ? -26.746 -6.216 1.181 1.00 92.94 322 ALA A CA 1
ATOM 2576 C C . ALA A 1 322 ? -25.554 -5.547 1.888 1.00 92.94 322 ALA A C 1
ATOM 2578 O O . ALA A 1 322 ? -24.582 -5.152 1.242 1.00 92.94 322 ALA A O 1
ATOM 2579 N N . PHE A 1 323 ? -25.565 -5.568 3.223 1.00 95.50 323 PHE A N 1
ATOM 2580 C CA . PHE A 1 323 ? -24.459 -5.130 4.076 1.00 95.50 323 PHE A CA 1
ATOM 2581 C C . PHE A 1 323 ? -23.274 -6.113 4.137 1.00 95.50 323 PHE A C 1
ATOM 2583 O O . PHE A 1 323 ? -22.259 -5.840 4.765 1.00 95.50 323 PHE A O 1
ATOM 2590 N N . GLY A 1 324 ? -23.366 -7.254 3.450 1.00 94.81 324 GLY A N 1
ATOM 2591 C CA . GLY A 1 324 ? -22.271 -8.208 3.280 1.00 94.81 324 GLY A CA 1
ATOM 2592 C C . GLY A 1 324 ? -22.288 -9.415 4.207 1.00 94.81 324 GLY A C 1
ATOM 2593 O O . GLY A 1 324 ? -21.442 -10.295 4.026 1.00 94.81 324 GLY A O 1
ATOM 2594 N N . LEU A 1 325 ? -23.257 -9.515 5.120 1.00 96.06 325 LEU A N 1
ATOM 2595 C CA . LEU A 1 325 ? -23.355 -10.650 6.037 1.00 96.06 325 LEU A CA 1
ATOM 2596 C C . LEU A 1 325 ? -23.560 -11.988 5.294 1.00 96.06 325 LEU A C 1
ATOM 2598 O O . LEU A 1 325 ? -24.115 -12.002 4.185 1.00 96.06 325 LEU A O 1
ATOM 2602 N N . PRO A 1 326 ? -23.117 -13.115 5.886 1.00 93.56 326 PRO A N 1
ATOM 2603 C CA . PRO A 1 326 ? -23.469 -14.453 5.418 1.00 93.56 326 PRO A CA 1
ATOM 2604 C C . PRO A 1 326 ? -24.990 -14.680 5.412 1.00 93.56 326 PRO A C 1
ATOM 2606 O O . PRO A 1 326 ? -25.714 -14.010 6.156 1.00 93.56 326 PRO A O 1
ATOM 2609 N N . PRO A 1 327 ? -25.494 -15.593 4.564 1.00 91.19 327 PRO A N 1
ATOM 2610 C CA . PRO A 1 327 ? -26.922 -15.890 4.493 1.00 91.19 327 PRO A CA 1
ATOM 2611 C C . PRO A 1 327 ? -27.453 -16.607 5.742 1.00 91.19 327 PRO A C 1
ATOM 2613 O O . PRO A 1 327 ? -28.639 -16.479 6.041 1.00 91.19 327 PRO A O 1
ATOM 2616 N N . GLU A 1 328 ? -26.609 -17.338 6.472 1.00 92.81 328 GLU A N 1
ATOM 2617 C CA . GLU A 1 328 ? -27.001 -18.050 7.684 1.00 92.81 328 GLU A CA 1
ATOM 2618 C C . GLU A 1 328 ? -27.319 -17.061 8.824 1.00 92.81 328 GLU A C 1
ATOM 2620 O O . GLU A 1 328 ? -26.474 -16.235 9.188 1.00 92.81 328 GLU A O 1
ATOM 2625 N N . PRO A 1 329 ? -28.522 -17.124 9.425 1.00 93.25 329 PRO A N 1
ATOM 2626 C CA . PRO A 1 329 ? -28.848 -16.307 10.586 1.00 93.25 329 PRO A CA 1
ATOM 2627 C C . PRO A 1 329 ? -27.927 -16.619 11.769 1.00 93.25 329 PRO A C 1
ATOM 2629 O O . PRO A 1 329 ? -27.722 -17.779 12.118 1.00 93.25 329 PRO A O 1
ATOM 2632 N N . ALA A 1 330 ? -27.428 -15.576 12.429 1.00 95.69 330 ALA A N 1
ATOM 2633 C CA . ALA A 1 330 ? -26.578 -15.701 13.603 1.00 95.69 330 ALA A CA 1
ATOM 2634 C C . ALA A 1 330 ? -26.870 -14.593 14.622 1.00 95.69 330 ALA A C 1
ATOM 2636 O O . ALA A 1 330 ? -27.508 -13.578 14.319 1.00 95.69 330 ALA A O 1
ATOM 2637 N N . VAL A 1 331 ? -26.394 -14.802 15.848 1.00 97.38 331 VAL A N 1
ATOM 2638 C CA . VAL A 1 331 ? -26.278 -13.763 16.873 1.00 97.38 331 VAL A CA 1
ATOM 2639 C C . VAL A 1 331 ? -24.797 -13.452 17.029 1.00 97.38 331 VAL A C 1
ATOM 2641 O O . VAL A 1 331 ? -23.987 -14.361 17.174 1.00 97.38 331 VAL A O 1
ATOM 2644 N N . TYR A 1 332 ? -24.455 -12.171 16.984 1.00 97.94 332 TYR A N 1
ATOM 2645 C CA . TYR A 1 332 ? -23.091 -11.685 17.098 1.00 97.94 332 TYR A CA 1
ATOM 2646 C C . TYR A 1 332 ? -22.917 -10.896 18.388 1.00 97.94 332 TYR A C 1
ATOM 2648 O O . TYR A 1 332 ? -23.715 -10.010 18.696 1.00 97.94 332 TYR A O 1
ATOM 2656 N N . HIS A 1 333 ? -21.836 -11.170 19.105 1.00 98.44 333 HIS A N 1
ATOM 2657 C CA . HIS A 1 333 ? -21.303 -10.316 20.151 1.00 98.44 333 HIS A CA 1
ATOM 2658 C C . HIS A 1 333 ? -20.668 -9.073 19.532 1.00 98.44 333 HIS A C 1
ATOM 2660 O O . HIS A 1 333 ? -19.878 -9.167 18.590 1.00 98.44 333 HIS A O 1
ATOM 2666 N N . VAL A 1 334 ? -21.017 -7.911 20.079 1.00 98.38 334 VAL A N 1
ATOM 2667 C CA . VAL A 1 334 ? -20.522 -6.607 19.637 1.00 98.38 334 VAL A CA 1
ATOM 2668 C C . VAL A 1 334 ? -19.323 -6.222 20.494 1.00 98.38 334 VAL A C 1
ATOM 2670 O O . VAL A 1 334 ? -19.409 -6.159 21.720 1.00 98.38 334 VAL A O 1
ATOM 2673 N N . SER A 1 335 ? -18.192 -5.944 19.855 1.00 98.44 335 SER A N 1
ATOM 2674 C CA . SER A 1 335 ? -16.966 -5.514 20.529 1.00 98.44 335 SER A CA 1
ATOM 2675 C C . SER A 1 335 ? -16.258 -4.420 19.736 1.00 98.44 335 SER A C 1
ATOM 2677 O O . SER A 1 335 ? -16.644 -4.088 18.620 1.00 98.44 335 SER A O 1
ATOM 2679 N N . SER A 1 336 ? -15.221 -3.831 20.321 1.00 98.00 336 SER A N 1
ATOM 2680 C CA . SER A 1 336 ? -14.333 -2.906 19.621 1.00 98.00 336 SER A CA 1
ATOM 2681 C C . SER A 1 336 ? -12.951 -2.909 20.276 1.00 98.00 336 SER A C 1
ATOM 2683 O O . SER A 1 336 ? -12.870 -2.985 21.514 1.00 98.00 336 SER A O 1
ATOM 2685 N N . PRO A 1 337 ? -11.868 -2.790 19.486 1.00 96.50 337 PRO A N 1
ATOM 2686 C CA . PRO A 1 337 ? -10.556 -2.463 20.020 1.00 96.50 337 PRO A CA 1
ATOM 2687 C C . PRO A 1 337 ? -10.501 -1.018 20.526 1.00 96.50 337 PRO A C 1
ATOM 2689 O O . PRO A 1 337 ? -9.840 -0.767 21.526 1.00 96.50 337 PRO A O 1
ATOM 2692 N N . LEU A 1 338 ? -11.210 -0.086 19.885 1.00 95.75 338 LEU A N 1
ATOM 2693 C CA . LEU A 1 338 ? -11.269 1.331 20.243 1.00 95.75 338 LEU A CA 1
ATOM 2694 C C . LEU A 1 338 ? -12.265 1.578 21.381 1.00 95.75 338 LEU A C 1
ATOM 2696 O O . LEU A 1 338 ? -13.406 1.099 21.324 1.00 95.75 338 LEU A O 1
ATOM 2700 N N . GLU A 1 339 ? -11.848 2.345 22.390 1.00 89.88 339 GLU A N 1
ATOM 2701 C CA . GLU A 1 339 ? -12.739 2.825 23.454 1.00 89.88 339 GLU A CA 1
ATOM 2702 C C . GLU A 1 339 ? -13.910 3.642 22.866 1.00 89.88 339 GLU A C 1
ATOM 2704 O O . GLU A 1 339 ? -13.811 4.217 21.783 1.00 89.88 339 GLU A O 1
ATOM 2709 N N . ASP A 1 340 ? -15.064 3.589 23.534 1.00 92.12 340 ASP A N 1
ATOM 2710 C CA . ASP A 1 340 ? -16.328 4.253 23.169 1.00 92.12 340 ASP A CA 1
ATOM 2711 C C . ASP A 1 340 ? -16.947 3.934 21.795 1.00 92.12 340 ASP A C 1
ATOM 2713 O O . ASP A 1 340 ? -18.092 4.307 21.532 1.00 92.12 340 ASP A O 1
ATOM 2717 N N . SER A 1 341 ? -16.290 3.150 20.937 1.00 96.75 341 SER A N 1
ATOM 2718 C CA . SER A 1 341 ? -16.836 2.784 19.621 1.00 96.75 341 SER A CA 1
ATOM 2719 C C . SER A 1 341 ? -18.063 1.866 19.684 1.00 96.75 341 SER A C 1
ATOM 2721 O O . SER A 1 341 ? -18.776 1.749 18.689 1.00 96.75 341 SER A O 1
ATOM 2723 N N . THR A 1 342 ? -18.382 1.268 20.837 1.00 97.19 342 THR A N 1
ATOM 2724 C CA . THR A 1 342 ? -19.627 0.506 21.070 1.00 97.19 342 THR A CA 1
ATOM 2725 C C . THR A 1 342 ? -20.690 1.294 21.843 1.00 97.19 342 THR A C 1
ATOM 2727 O O . THR A 1 342 ? -21.745 0.748 22.159 1.00 97.19 342 THR A O 1
ATOM 2730 N N . ARG A 1 343 ? -20.463 2.584 22.130 1.00 97.00 343 ARG A N 1
ATOM 2731 C CA . ARG A 1 343 ? -21.405 3.443 22.865 1.00 97.00 343 ARG A CA 1
ATOM 2732 C C . ARG A 1 343 ? -22.796 3.434 22.222 1.00 97.00 343 ARG A C 1
ATOM 2734 O O . ARG A 1 343 ? -22.934 3.688 21.022 1.00 97.00 343 ARG A O 1
ATOM 2741 N N . GLY A 1 344 ? -23.820 3.152 23.027 1.00 95.88 344 GLY A N 1
ATOM 2742 C CA . GLY A 1 344 ? -25.219 3.104 22.588 1.00 95.88 344 GLY A CA 1
ATOM 2743 C C . GLY A 1 344 ? -25.597 1.888 21.733 1.00 95.88 344 GLY A C 1
ATOM 2744 O O . GLY A 1 344 ? -26.709 1.857 21.217 1.00 95.88 344 GLY A O 1
ATOM 2745 N N . LEU A 1 345 ? -24.706 0.902 21.569 1.00 97.12 345 LEU A N 1
ATOM 2746 C CA . LEU A 1 345 ? -25.007 -0.351 20.873 1.00 97.12 345 LEU A CA 1
ATOM 2747 C C . LEU A 1 345 ? -25.350 -1.464 21.873 1.00 97.12 345 LEU A C 1
ATOM 2749 O O . LEU A 1 345 ? -24.825 -1.465 22.990 1.00 97.12 345 LEU A O 1
ATOM 2753 N N . PRO A 1 346 ? -26.191 -2.437 21.485 1.00 96.81 346 PRO A N 1
ATOM 2754 C CA . PRO A 1 346 ? -26.439 -3.610 22.311 1.00 96.81 346 PRO A CA 1
ATOM 2755 C C . PRO A 1 346 ? -25.186 -4.497 22.391 1.00 96.81 346 PRO A C 1
ATOM 2757 O O . PRO A 1 346 ? -24.374 -4.530 21.468 1.00 96.81 346 PRO A O 1
ATOM 2760 N N . ALA A 1 347 ? -25.048 -5.261 23.479 1.00 97.44 347 ALA A N 1
ATOM 2761 C CA . ALA A 1 347 ? -23.932 -6.199 23.655 1.00 97.44 347 ALA A CA 1
ATOM 2762 C C . ALA A 1 347 ? -23.957 -7.362 22.644 1.00 97.44 347 ALA A C 1
ATOM 2764 O O . ALA A 1 347 ? -22.916 -7.935 22.319 1.00 97.44 347 ALA A O 1
ATOM 2765 N N . THR A 1 348 ? -25.146 -7.710 22.147 1.00 98.00 348 THR A N 1
ATOM 2766 C CA . THR A 1 348 ? -25.346 -8.692 21.080 1.00 98.00 348 THR A CA 1
ATOM 2767 C C . THR A 1 348 ? -26.356 -8.181 20.060 1.00 98.00 348 THR A C 1
ATOM 2769 O O . THR A 1 348 ? -27.237 -7.383 20.378 1.00 98.00 348 THR A O 1
ATOM 2772 N N . VAL A 1 349 ? -26.236 -8.642 18.819 1.00 97.38 349 VAL A N 1
ATOM 2773 C CA . VAL A 1 349 ? -27.134 -8.281 17.721 1.00 97.38 349 VAL A CA 1
ATOM 2774 C C . VAL A 1 349 ? -27.389 -9.491 16.828 1.00 97.38 349 VAL A C 1
ATOM 2776 O O . VAL A 1 349 ? -26.496 -10.301 16.598 1.00 97.38 349 VAL A O 1
ATOM 2779 N N . ARG A 1 350 ? -28.614 -9.636 16.321 1.00 96.69 350 ARG A N 1
ATOM 2780 C CA . ARG A 1 350 ? -28.980 -10.713 15.391 1.00 96.69 350 ARG A CA 1
ATOM 2781 C C . ARG A 1 350 ? -28.854 -10.248 13.942 1.00 96.69 350 ARG A C 1
ATOM 2783 O O . ARG A 1 350 ? -29.149 -9.088 13.649 1.00 96.69 350 ARG A O 1
ATOM 2790 N N . SER A 1 351 ? -28.504 -11.156 13.031 1.00 96.00 351 SER A N 1
ATOM 2791 C CA . SER A 1 351 ? -28.662 -10.928 11.588 1.00 96.00 351 SER A CA 1
ATOM 2792 C C . SER A 1 351 ? -30.069 -10.392 11.278 1.00 96.00 351 SER A C 1
ATOM 2794 O O . SER A 1 351 ? -31.066 -10.868 11.820 1.00 96.00 351 SER A O 1
ATOM 2796 N N . GLY A 1 352 ? -30.143 -9.380 10.419 1.00 95.94 352 GLY A N 1
ATOM 2797 C CA . GLY A 1 352 ? -31.361 -8.664 10.037 1.00 95.94 352 GLY A CA 1
ATOM 2798 C C . GLY A 1 352 ? -31.702 -7.454 10.912 1.00 95.94 352 GLY A C 1
ATOM 2799 O O . GLY A 1 352 ? -32.527 -6.642 10.501 1.00 95.94 352 GLY A O 1
ATOM 2800 N N . ALA A 1 353 ? -31.073 -7.286 12.080 1.00 96.81 353 ALA A N 1
ATOM 2801 C CA . ALA A 1 353 ? -31.339 -6.140 12.946 1.00 96.81 353 ALA A CA 1
ATOM 2802 C C . ALA A 1 353 ? -30.809 -4.822 12.354 1.00 96.81 353 ALA A C 1
ATOM 2804 O O . ALA A 1 353 ? -29.791 -4.792 11.654 1.00 96.81 353 ALA A O 1
ATOM 2805 N N . ALA A 1 354 ? -31.489 -3.722 12.680 1.00 97.25 354 ALA A N 1
ATOM 2806 C CA . ALA A 1 354 ? -30.995 -2.376 12.433 1.00 97.25 354 ALA A CA 1
ATOM 2807 C C . ALA A 1 354 ? -30.093 -1.919 13.590 1.00 97.25 354 ALA A C 1
ATOM 2809 O O . ALA A 1 354 ? -30.438 -2.089 14.759 1.00 97.25 354 ALA A O 1
ATOM 2810 N N . LEU A 1 355 ? -28.948 -1.326 13.260 1.00 97.19 355 LEU A N 1
ATOM 2811 C CA . LEU A 1 355 ? -28.072 -0.631 14.196 1.00 97.19 355 LEU A CA 1
ATOM 2812 C C . LEU A 1 355 ? -28.105 0.860 13.890 1.00 97.19 355 LEU A C 1
ATOM 2814 O O . LEU A 1 355 ? -27.878 1.254 12.747 1.00 97.19 355 LEU A O 1
ATOM 2818 N N . THR A 1 356 ? -28.338 1.673 14.917 1.00 97.25 356 THR A N 1
ATOM 2819 C CA . THR A 1 356 ? -28.356 3.133 14.818 1.00 97.25 356 THR A CA 1
ATOM 2820 C C . THR A 1 356 ? -27.214 3.727 15.631 1.00 97.25 356 THR A C 1
ATOM 2822 O O . THR A 1 356 ? -26.983 3.366 16.783 1.00 97.25 356 THR A O 1
ATOM 2825 N N . PHE A 1 357 ? -26.513 4.671 15.020 1.00 96.88 357 PHE A N 1
ATOM 2826 C CA . PHE A 1 357 ? -25.382 5.390 15.573 1.00 96.88 357 PHE A CA 1
ATOM 2827 C C . PHE A 1 357 ? -25.756 6.860 15.710 1.00 96.88 357 PHE A C 1
ATOM 2829 O O . PHE A 1 357 ? -26.250 7.470 14.762 1.00 96.88 357 PHE A O 1
ATOM 2836 N N . ARG A 1 358 ? -25.469 7.441 16.875 1.00 97.38 358 ARG A N 1
ATOM 2837 C CA . ARG A 1 358 ? -25.323 8.889 17.032 1.00 97.38 358 ARG A CA 1
ATOM 2838 C C . ARG A 1 358 ? -23.829 9.194 16.994 1.00 97.38 358 ARG A C 1
ATOM 2840 O O . ARG A 1 358 ? -23.100 8.712 17.863 1.00 97.38 358 ARG A O 1
ATOM 2847 N N . LEU A 1 359 ? -23.406 9.915 15.962 1.00 98.38 359 LEU A N 1
ATOM 2848 C CA . LEU A 1 359 ? -22.010 10.201 15.660 1.00 98.38 359 LEU A CA 1
ATOM 2849 C C . LEU A 1 359 ? -21.711 11.669 15.914 1.00 98.38 359 LEU A C 1
ATOM 2851 O O . LEU A 1 359 ? -22.368 12.533 15.334 1.00 98.38 359 LEU A O 1
ATOM 2855 N N . GLU A 1 360 ? -20.713 11.946 16.738 1.00 98.25 360 GLU A N 1
ATOM 2856 C CA . GLU A 1 360 ? -20.225 13.302 16.974 1.00 98.25 360 GLU A CA 1
ATOM 2857 C C . GLU A 1 360 ? -19.482 13.859 15.745 1.00 98.25 360 GLU A C 1
ATOM 2859 O O . GLU A 1 360 ? -19.118 13.094 14.839 1.00 98.25 360 GLU A O 1
ATOM 2864 N N . PRO A 1 361 ? -19.277 15.188 15.660 1.00 98.31 361 PRO A N 1
ATOM 2865 C CA . PRO A 1 361 ? -18.493 15.790 14.588 1.00 98.31 361 PRO A CA 1
ATOM 2866 C C . PRO A 1 361 ? -17.135 15.105 14.426 1.00 98.31 361 PRO A C 1
ATOM 2868 O O . PRO A 1 361 ? -16.406 14.922 15.402 1.00 98.31 361 PRO A O 1
ATOM 2871 N N . ARG A 1 362 ? -16.773 14.756 13.186 1.00 97.94 362 ARG A N 1
ATOM 2872 C CA . ARG A 1 362 ? -15.488 14.116 12.835 1.00 97.94 362 ARG A CA 1
ATOM 2873 C C . ARG A 1 362 ? -15.257 12.732 13.471 1.00 97.94 362 ARG A C 1
ATOM 2875 O O . ARG A 1 362 ? -14.151 12.201 13.364 1.00 97.94 362 ARG A O 1
ATOM 2882 N N . GLU A 1 363 ? -16.262 12.131 14.114 1.00 98.31 363 GLU A N 1
ATOM 2883 C CA . GLU A 1 363 ? -16.112 10.858 14.828 1.00 98.31 363 GLU A CA 1
ATOM 2884 C C . GLU A 1 363 ? -15.840 9.692 13.863 1.00 98.31 363 GLU A C 1
ATOM 2886 O O . GLU A 1 363 ? -16.387 9.619 12.757 1.00 98.31 363 GLU A O 1
ATOM 2891 N N . ILE A 1 364 ? -14.987 8.767 14.306 1.00 98.56 364 ILE A N 1
ATOM 2892 C CA . ILE A 1 364 ? -14.738 7.466 13.682 1.00 98.56 364 ILE A CA 1
ATOM 2893 C C . ILE A 1 364 ? -15.040 6.403 14.731 1.00 98.56 364 ILE A C 1
ATOM 2895 O O . ILE A 1 364 ? -14.549 6.489 15.856 1.00 98.56 364 ILE A O 1
ATOM 2899 N N . ARG A 1 365 ? -15.822 5.389 14.361 1.00 98.50 365 ARG A N 1
ATOM 2900 C CA . ARG A 1 365 ? -16.072 4.212 15.199 1.00 98.50 365 ARG A CA 1
ATOM 2901 C C . ARG A 1 365 ? -15.725 2.951 14.429 1.00 98.50 365 ARG A C 1
ATOM 2903 O O . ARG A 1 365 ? -16.033 2.853 13.245 1.00 98.50 365 ARG A O 1
ATOM 2910 N N . VAL A 1 366 ? -15.125 1.982 15.113 1.00 98.56 366 VAL A N 1
ATOM 2911 C CA . VAL A 1 366 ? -14.873 0.634 14.583 1.00 98.56 366 VAL A CA 1
ATOM 2912 C C . VAL A 1 366 ? -15.549 -0.380 15.489 1.00 98.56 366 VAL A C 1
ATOM 2914 O O . VAL A 1 366 ? -15.403 -0.329 16.704 1.00 98.56 366 VAL A O 1
ATOM 2917 N N . ILE A 1 367 ? -16.325 -1.277 14.899 1.00 98.56 367 ILE A N 1
ATOM 2918 C CA . ILE A 1 367 ? -17.146 -2.255 15.595 1.00 98.56 367 ILE A CA 1
ATOM 2919 C C . ILE A 1 367 ? -16.842 -3.625 15.007 1.00 98.56 367 ILE A C 1
ATOM 2921 O O . ILE A 1 367 ? -16.855 -3.812 13.792 1.00 98.56 367 ILE A O 1
ATOM 2925 N N . ASN A 1 368 ? -16.581 -4.585 15.879 1.00 98.69 368 ASN A N 1
ATOM 2926 C CA . ASN A 1 368 ? -16.316 -5.971 15.547 1.00 98.69 368 ASN A CA 1
ATOM 2927 C C . ASN A 1 368 ? -17.488 -6.850 15.983 1.00 98.69 368 ASN A C 1
ATOM 2929 O O . ASN A 1 368 ? -18.100 -6.627 17.030 1.00 98.69 368 ASN A O 1
ATOM 2933 N N . PHE A 1 369 ? -17.752 -7.872 15.178 1.00 98.38 369 PHE A N 1
ATOM 2934 C CA . PHE A 1 369 ? -18.826 -8.834 15.363 1.00 98.38 369 PHE A CA 1
ATOM 2935 C C . PHE A 1 369 ? -18.246 -10.243 15.315 1.00 98.38 369 PHE A C 1
ATOM 2937 O O . PHE A 1 369 ? -17.473 -10.566 14.412 1.00 98.38 369 PHE A O 1
ATOM 2944 N N . SER A 1 370 ? -18.628 -11.076 16.276 1.00 97.75 370 SER A N 1
ATOM 2945 C CA . SER A 1 370 ? -18.229 -12.483 16.342 1.00 97.75 370 SER A CA 1
ATOM 2946 C C . SER A 1 370 ? -19.349 -13.305 16.972 1.00 97.75 370 SER A C 1
ATOM 2948 O O . SER A 1 370 ? -20.014 -12.814 17.882 1.00 97.75 370 SER A O 1
ATOM 2950 N N . THR A 1 371 ? -19.591 -14.532 16.509 1.00 97.00 371 THR A N 1
ATOM 2951 C CA . THR A 1 371 ? -20.574 -15.423 17.161 1.00 97.00 371 THR A CA 1
ATOM 2952 C C . THR A 1 371 ? -20.117 -15.888 18.539 1.00 97.00 371 THR A C 1
ATOM 2954 O O . THR A 1 371 ? -20.953 -16.225 19.364 1.00 97.00 371 THR A O 1
ATOM 2957 N N . GLU A 1 372 ? -18.813 -15.829 18.807 1.00 96.50 372 GLU A N 1
ATOM 2958 C CA . GLU A 1 372 ? -18.229 -16.029 20.133 1.00 96.50 372 GLU A CA 1
ATOM 2959 C C . GLU A 1 372 ? -17.784 -14.689 20.740 1.00 96.50 372 GLU A C 1
ATOM 2961 O O . GLU A 1 372 ? -17.322 -13.810 19.999 1.00 96.50 372 GLU A O 1
ATOM 2966 N N . PRO A 1 373 ? -17.864 -14.499 22.070 1.00 95.62 373 PRO A N 1
ATOM 2967 C CA . PRO A 1 373 ? -17.345 -13.304 22.723 1.00 95.62 373 PRO A CA 1
ATOM 2968 C C . PRO A 1 373 ? -15.870 -13.056 22.382 1.00 95.62 373 PRO A C 1
ATOM 2970 O O . PRO A 1 373 ? -15.002 -13.884 22.650 1.00 95.62 373 PRO A O 1
ATOM 2973 N N . GLN A 1 374 ? -15.573 -11.876 21.839 1.00 93.62 374 GLN A N 1
ATOM 2974 C CA . GLN A 1 374 ? -14.212 -11.455 21.515 1.00 93.62 374 GLN A CA 1
ATOM 2975 C C . GLN A 1 374 ? -13.843 -10.200 22.305 1.00 93.62 374 GLN A C 1
ATOM 2977 O O . GLN A 1 374 ? -14.535 -9.181 22.260 1.00 93.62 374 GLN A O 1
ATOM 2982 N N . ALA A 1 375 ? -12.720 -10.268 23.016 1.00 93.25 375 ALA A N 1
ATOM 2983 C CA . ALA A 1 375 ? -12.129 -9.135 23.715 1.00 93.25 375 ALA A CA 1
ATOM 2984 C C . ALA A 1 375 ? -10.826 -8.692 23.035 1.00 93.25 375 ALA A C 1
ATOM 2986 O O . ALA A 1 375 ? -10.182 -9.459 22.325 1.00 93.25 375 ALA A O 1
ATOM 2987 N N . TRP A 1 376 ? -10.407 -7.455 23.315 1.00 96.56 376 TRP A N 1
ATOM 2988 C CA . TRP A 1 376 ? -9.217 -6.835 22.715 1.00 96.56 376 TRP A CA 1
ATOM 2989 C C . TRP A 1 376 ? -8.195 -6.354 23.765 1.00 96.56 376 TRP A C 1
ATOM 2991 O O . TRP A 1 376 ? -7.735 -5.214 23.688 1.00 96.56 376 TRP A O 1
ATOM 3001 N N . PRO A 1 377 ? -7.842 -7.158 24.789 1.00 94.81 377 PRO A N 1
ATOM 3002 C CA . PRO A 1 377 ? -7.045 -6.680 25.922 1.00 94.81 377 PRO A CA 1
ATOM 3003 C C . PRO A 1 377 ? -5.638 -6.226 25.515 1.00 94.81 377 PRO A C 1
ATOM 3005 O O . PRO A 1 377 ? -5.132 -5.246 26.057 1.00 94.81 377 PRO A O 1
ATOM 3008 N N . ALA A 1 378 ? -5.015 -6.899 24.542 1.00 93.94 378 ALA A N 1
ATOM 3009 C CA . ALA A 1 378 ? -3.699 -6.516 24.037 1.00 93.94 378 ALA A CA 1
ATOM 3010 C C . ALA A 1 378 ? -3.722 -5.135 23.370 1.00 93.94 378 ALA A C 1
ATOM 3012 O O . ALA A 1 378 ? -2.921 -4.271 23.720 1.00 93.94 378 ALA A O 1
ATOM 3013 N N . LEU A 1 379 ? -4.692 -4.905 22.484 1.00 96.06 379 LEU A N 1
ATOM 3014 C CA . LEU A 1 379 ? -4.838 -3.647 21.755 1.00 96.06 379 LEU A CA 1
ATOM 3015 C C . LEU A 1 379 ? -5.239 -2.513 22.710 1.00 96.06 379 LEU A C 1
ATOM 3017 O O . LEU A 1 379 ? -4.648 -1.440 22.669 1.00 96.06 379 LEU A O 1
ATOM 3021 N N . LYS A 1 380 ? -6.158 -2.767 23.651 1.00 94.38 380 LYS A N 1
ATOM 3022 C CA . LYS A 1 380 ? -6.538 -1.787 24.684 1.00 94.38 380 LYS A CA 1
ATOM 3023 C C . LYS A 1 380 ? -5.372 -1.411 25.600 1.00 94.38 380 LYS A C 1
ATOM 3025 O O . LYS A 1 380 ? -5.266 -0.261 26.018 1.00 94.38 380 LYS A O 1
ATOM 3030 N N . ARG A 1 381 ? -4.464 -2.347 25.896 1.00 93.19 381 ARG A N 1
ATOM 3031 C CA . ARG A 1 381 ? -3.239 -2.047 26.650 1.00 93.19 381 ARG A CA 1
ATOM 3032 C C . ARG A 1 381 ? -2.319 -1.104 25.869 1.00 93.19 381 ARG A C 1
ATOM 3034 O O . ARG A 1 381 ? -1.870 -0.123 26.449 1.00 93.19 381 ARG A O 1
ATOM 3041 N N . LEU A 1 382 ? -2.085 -1.349 24.575 1.00 92.88 382 LEU A N 1
ATOM 3042 C CA . LEU A 1 382 ? -1.282 -0.461 23.711 1.00 92.88 382 LEU A CA 1
ATOM 3043 C C . LEU A 1 382 ? -1.850 0.970 23.669 1.00 92.88 382 LEU A C 1
ATOM 3045 O O . LEU A 1 382 ? -1.111 1.958 23.703 1.00 92.88 382 LEU A O 1
ATOM 3049 N N . GLN A 1 383 ? -3.176 1.102 23.711 1.00 91.94 383 GLN A N 1
ATOM 3050 C CA . GLN A 1 383 ? -3.822 2.413 23.727 1.00 91.94 383 GLN A CA 1
ATOM 3051 C C . GLN A 1 383 ? -3.481 3.237 24.970 1.00 91.94 383 GLN A C 1
ATOM 3053 O O . GLN A 1 383 ? -3.282 4.451 24.848 1.00 91.94 383 GLN A O 1
ATOM 3058 N N . ARG A 1 384 ? -3.341 2.573 26.122 1.00 90.38 384 ARG A N 1
ATOM 3059 C CA . ARG A 1 384 ? -3.087 3.180 27.436 1.00 90.38 384 ARG A CA 1
ATOM 3060 C C . ARG A 1 384 ? -1.608 3.401 27.749 1.00 90.38 384 ARG A C 1
ATOM 3062 O O . ARG A 1 384 ? -1.315 4.129 28.691 1.00 90.38 384 ARG A O 1
ATOM 3069 N N . ARG A 1 385 ? -0.693 2.820 26.964 1.00 88.94 385 ARG A N 1
ATOM 3070 C CA . ARG A 1 385 ? 0.750 3.041 27.126 1.00 88.94 385 ARG A CA 1
ATOM 3071 C C . ARG A 1 385 ? 1.113 4.516 26.955 1.00 88.94 385 ARG A C 1
ATOM 3073 O O . ARG A 1 385 ? 0.612 5.215 26.062 1.00 88.94 385 ARG A O 1
ATOM 3080 N N . THR A 1 386 ? 2.005 4.948 27.828 1.00 84.19 386 THR A N 1
ATOM 3081 C CA . THR A 1 386 ? 2.568 6.285 27.987 1.00 84.19 386 THR A CA 1
ATOM 3082 C C . THR A 1 386 ? 4.067 6.259 27.690 1.00 84.19 386 THR A C 1
ATOM 3084 O O . THR A 1 386 ? 4.648 5.192 27.518 1.00 84.19 386 THR A O 1
ATOM 3087 N N . ALA A 1 387 ? 4.721 7.426 27.682 1.00 77.69 387 ALA A N 1
ATOM 3088 C CA . ALA A 1 387 ? 6.177 7.519 27.532 1.00 77.69 387 ALA A CA 1
ATOM 3089 C C . ALA A 1 387 ? 6.950 6.673 28.571 1.00 77.69 387 ALA A C 1
ATOM 3091 O O . ALA A 1 387 ? 8.013 6.151 28.260 1.00 77.69 387 ALA A O 1
ATOM 3092 N N . ALA A 1 388 ? 6.401 6.487 29.779 1.00 81.25 388 ALA A N 1
ATOM 3093 C CA . ALA A 1 388 ? 7.029 5.691 30.837 1.00 81.25 388 ALA A CA 1
ATOM 3094 C C . ALA A 1 388 ? 7.038 4.179 30.544 1.00 81.25 388 ALA A C 1
ATOM 3096 O O . ALA A 1 388 ? 7.848 3.449 31.108 1.00 81.25 388 ALA A O 1
ATOM 3097 N N . ASP A 1 389 ? 6.161 3.707 29.653 1.00 83.81 389 ASP A N 1
ATOM 3098 C CA . ASP A 1 389 ? 6.089 2.302 29.247 1.00 83.81 389 ASP A CA 1
ATOM 3099 C C . ASP A 1 389 ? 7.100 1.954 28.144 1.00 83.81 389 ASP A C 1
ATOM 3101 O O . ASP A 1 389 ? 7.194 0.793 27.733 1.00 83.81 389 ASP A O 1
ATOM 3105 N N . PHE A 1 390 ? 7.822 2.943 27.611 1.00 74.06 390 PHE A N 1
ATOM 3106 C CA . PHE A 1 390 ? 8.868 2.722 26.623 1.00 74.06 390 PHE A CA 1
ATOM 3107 C C . PHE A 1 390 ? 10.184 2.456 27.330 1.00 74.06 390 PHE A C 1
ATOM 3109 O O . PHE A 1 390 ? 10.722 3.303 28.038 1.00 74.06 390 PHE A O 1
ATOM 3116 N N . THR A 1 391 ? 10.724 1.262 27.112 1.00 70.00 391 THR A N 1
ATOM 3117 C CA . THR A 1 391 ? 12.116 0.991 27.447 1.00 70.00 391 THR A CA 1
ATOM 3118 C C . THR A 1 391 ? 12.965 1.623 26.347 1.00 70.00 391 THR A C 1
ATOM 3120 O O . THR A 1 391 ? 12.862 1.169 25.204 1.00 70.00 391 THR A O 1
ATOM 3123 N N . PRO A 1 392 ? 13.759 2.671 26.635 1.00 65.38 392 PRO A N 1
ATOM 3124 C CA . PRO A 1 392 ? 14.671 3.208 25.637 1.00 65.38 392 PRO A CA 1
ATOM 3125 C C . PRO A 1 392 ? 15.597 2.089 25.160 1.00 65.38 392 PRO A C 1
ATOM 3127 O O . PRO A 1 392 ? 15.937 1.191 25.939 1.00 65.38 392 PRO A O 1
ATOM 3130 N N . GLU A 1 393 ? 16.001 2.134 23.887 1.00 64.81 393 GLU A N 1
ATOM 3131 C CA . GLU A 1 393 ? 17.027 1.210 23.410 1.00 64.81 393 GLU A CA 1
ATOM 3132 C C . GLU A 1 393 ? 18.228 1.280 24.361 1.00 64.81 393 GLU A C 1
ATOM 3134 O O . GLU A 1 393 ? 18.637 2.384 24.755 1.00 64.81 393 GLU A O 1
ATOM 3139 N N . PRO A 1 394 ? 18.784 0.126 24.773 1.00 69.62 394 PRO A N 1
ATOM 3140 C CA . PRO A 1 394 ? 19.972 0.136 25.600 1.00 69.62 394 PRO A CA 1
ATOM 3141 C C . PRO A 1 394 ? 21.048 0.952 24.878 1.00 69.62 394 PRO A C 1
ATOM 3143 O O . PRO A 1 394 ? 21.168 0.858 23.649 1.00 69.62 394 PRO A O 1
ATOM 3146 N N . PRO A 1 395 ? 21.826 1.768 25.609 1.00 74.56 395 PRO A N 1
ATOM 3147 C CA . PRO A 1 395 ? 22.861 2.569 24.986 1.00 74.56 395 PRO A CA 1
ATOM 3148 C C . PRO A 1 395 ? 23.782 1.655 24.166 1.00 74.56 395 PRO A C 1
ATOM 3150 O O . PRO A 1 395 ? 24.036 0.513 24.572 1.00 74.56 395 PRO A O 1
ATOM 3153 N N . PRO A 1 396 ? 24.278 2.126 23.008 1.00 80.69 396 PRO A N 1
ATOM 3154 C CA . PRO A 1 396 ? 25.144 1.322 22.164 1.00 80.69 396 PRO A CA 1
ATOM 3155 C C . PRO A 1 396 ? 26.313 0.790 22.989 1.00 80.69 396 PRO A C 1
ATOM 3157 O O . PRO A 1 396 ? 26.929 1.530 23.759 1.00 80.69 396 PRO A O 1
ATOM 3160 N N . LYS A 1 397 ? 26.597 -0.507 22.839 1.00 80.25 397 LYS A N 1
ATOM 3161 C CA . LYS A 1 397 ? 27.637 -1.178 23.615 1.00 80.25 397 LYS A CA 1
ATOM 3162 C C . LYS A 1 397 ? 28.977 -0.488 23.370 1.00 80.25 397 LYS A C 1
ATOM 3164 O O . LYS A 1 397 ? 29.520 -0.556 22.269 1.00 80.25 397 LYS A O 1
ATOM 3169 N N . SER A 1 398 ? 29.489 0.155 24.413 1.00 80.12 398 SER A N 1
ATOM 3170 C CA . SER A 1 398 ? 30.850 0.675 24.453 1.00 80.12 398 SER A CA 1
ATOM 3171 C C . SER A 1 398 ? 31.830 -0.494 24.391 1.00 80.12 398 SER A C 1
ATOM 3173 O O . SER A 1 398 ? 31.749 -1.433 25.188 1.00 80.12 398 SER A O 1
ATOM 3175 N N . VAL A 1 399 ? 32.738 -0.446 23.423 1.00 84.56 399 VAL A N 1
ATOM 3176 C CA . VAL A 1 399 ? 33.875 -1.359 23.326 1.00 84.56 399 VAL A CA 1
ATOM 3177 C C . VAL A 1 399 ? 35.112 -0.479 23.249 1.00 84.56 399 VAL A C 1
ATOM 3179 O O . VAL A 1 399 ? 35.328 0.133 22.203 1.00 84.56 399 VAL A O 1
ATOM 3182 N N . PRO A 1 400 ? 35.892 -0.370 24.338 1.00 88.50 400 PRO A N 1
ATOM 3183 C CA . PRO A 1 400 ? 37.050 0.499 24.364 1.00 88.50 400 PRO A CA 1
ATOM 3184 C C . PRO A 1 400 ? 38.002 0.220 23.210 1.00 88.50 400 PRO A C 1
ATOM 3186 O O . PRO A 1 400 ? 38.278 -0.927 22.854 1.00 88.50 400 PRO A O 1
ATOM 3189 N N . VAL A 1 401 ? 38.512 1.299 22.650 1.00 86.62 401 VAL A N 1
ATOM 3190 C CA . VAL A 1 401 ? 39.495 1.307 21.581 1.00 86.62 401 VAL A CA 1
ATOM 3191 C C . VAL A 1 401 ? 40.724 1.998 22.126 1.00 86.62 401 VAL A C 1
ATOM 3193 O O . VAL A 1 401 ? 40.614 3.027 22.794 1.00 86.62 401 VAL A O 1
ATOM 3196 N N . GLY A 1 402 ? 41.892 1.421 21.849 1.00 85.75 402 GLY A N 1
ATOM 3197 C CA . GLY A 1 402 ? 43.158 2.088 22.126 1.00 85.75 402 GLY A CA 1
ATOM 3198 C C . GLY A 1 402 ? 43.299 3.379 21.318 1.00 85.75 402 GLY A C 1
ATOM 3199 O O . GLY A 1 402 ? 42.381 3.816 20.617 1.00 85.75 402 GLY A O 1
ATOM 3200 N N . GLU A 1 403 ? 44.478 3.985 21.389 1.00 88.81 403 GLU A N 1
ATOM 3201 C CA . GLU A 1 403 ? 44.774 5.167 20.588 1.00 88.81 403 GLU A CA 1
ATOM 3202 C C . GLU A 1 403 ? 44.528 4.899 19.099 1.00 88.81 403 GLU A C 1
ATOM 3204 O O . GLU A 1 403 ? 44.955 3.888 18.539 1.00 88.81 403 GLU A O 1
ATOM 3209 N N . HIS A 1 404 ? 43.804 5.812 18.453 1.00 93.44 404 HIS A N 1
ATOM 3210 C CA . HIS A 1 404 ? 43.527 5.733 17.028 1.00 93.44 404 HIS A CA 1
ATOM 3211 C C . HIS A 1 404 ? 43.548 7.138 16.419 1.00 93.44 404 HIS A C 1
ATOM 3213 O O . HIS A 1 404 ? 42.908 8.038 16.972 1.00 93.44 404 HIS A O 1
ATOM 3219 N N . PRO A 1 405 ? 44.147 7.347 15.229 1.00 91.56 405 PRO A N 1
ATOM 3220 C CA . PRO A 1 405 ? 44.206 8.658 14.567 1.00 91.56 405 PRO A CA 1
ATOM 3221 C C . PRO A 1 405 ? 42.854 9.318 14.261 1.00 91.56 405 PRO A C 1
ATOM 3223 O O . PRO A 1 405 ? 42.805 10.479 13.862 1.00 91.56 405 PRO A O 1
ATOM 3226 N N . LEU A 1 406 ? 41.746 8.586 14.411 1.00 94.12 406 LEU A N 1
ATOM 3227 C CA . LEU A 1 406 ? 40.393 9.092 14.173 1.00 94.12 406 LEU A CA 1
ATOM 3228 C C . LEU A 1 406 ? 39.714 9.572 15.459 1.00 94.12 406 LEU A C 1
ATOM 3230 O O . LEU A 1 406 ? 38.710 10.273 15.349 1.00 94.12 406 LEU A O 1
ATOM 3234 N N . LEU A 1 407 ? 40.247 9.252 16.648 1.00 95.31 407 LEU A N 1
ATOM 3235 C CA . LEU A 1 407 ? 39.697 9.730 17.919 1.00 95.31 407 LEU A CA 1
ATOM 3236 C C . LEU A 1 407 ? 39.739 11.257 17.972 1.00 95.31 407 LEU A C 1
ATOM 3238 O O . LEU A 1 407 ? 40.781 11.859 17.717 1.00 95.31 407 LEU A O 1
ATOM 3242 N N . GLY A 1 408 ? 38.610 11.881 18.285 1.00 94.88 408 GLY A N 1
ATOM 3243 C CA . GLY A 1 408 ? 38.429 13.329 18.231 1.00 94.88 408 GLY A CA 1
ATOM 3244 C C . GLY A 1 408 ? 37.191 13.738 17.441 1.00 94.88 408 GLY A C 1
ATOM 3245 O O . GLY A 1 408 ? 36.360 12.906 17.062 1.00 94.88 408 GLY A O 1
ATOM 3246 N N . VAL A 1 409 ? 37.046 15.045 17.225 1.00 96.69 409 VAL A N 1
ATOM 3247 C CA . VAL A 1 409 ? 35.888 15.642 16.553 1.00 96.69 409 VAL A CA 1
ATOM 3248 C C . VAL A 1 409 ? 36.260 16.046 15.131 1.00 96.69 409 VAL A C 1
ATOM 3250 O O . VAL A 1 409 ? 37.246 16.738 14.907 1.00 96.69 409 VAL A O 1
ATOM 3253 N N . TRP A 1 410 ? 35.434 15.646 14.172 1.00 97.44 410 TRP A N 1
ATOM 3254 C CA . TRP A 1 410 ? 35.592 15.943 12.752 1.00 97.44 410 TRP A CA 1
ATOM 3255 C C . TRP A 1 410 ? 34.381 16.712 12.250 1.00 97.44 410 TRP A C 1
ATOM 3257 O O . TRP A 1 410 ? 33.253 16.296 12.512 1.00 97.44 410 TRP A O 1
ATOM 3267 N N . ARG A 1 411 ? 34.586 17.813 11.531 1.00 97.00 411 ARG A N 1
ATOM 3268 C CA . ARG A 1 411 ? 33.531 18.707 11.041 1.00 97.00 411 ARG A CA 1
ATOM 3269 C C . ARG A 1 411 ? 33.436 18.660 9.522 1.00 97.00 411 ARG A C 1
ATOM 3271 O O . ARG A 1 411 ? 34.450 18.713 8.841 1.00 97.00 411 ARG A O 1
ATOM 3278 N N . TYR A 1 412 ? 32.214 18.605 9.001 1.00 95.88 412 TYR A N 1
ATOM 3279 C CA . TYR A 1 412 ? 31.926 18.734 7.570 1.00 95.88 412 TYR A CA 1
ATOM 3280 C C . TYR A 1 412 ? 30.630 19.513 7.343 1.00 95.88 412 TYR A C 1
ATOM 3282 O O . TYR A 1 412 ? 29.796 19.638 8.244 1.00 95.88 412 TYR A O 1
ATOM 3290 N N . THR A 1 413 ? 30.451 20.031 6.132 1.00 93.69 413 THR A N 1
ATOM 3291 C CA . THR A 1 413 ? 29.245 20.752 5.717 1.00 93.69 413 THR A CA 1
ATOM 3292 C C . THR A 1 413 ? 28.486 19.974 4.647 1.00 93.69 413 THR A C 1
ATOM 3294 O O . THR A 1 413 ? 29.068 19.275 3.819 1.00 93.69 413 THR A O 1
ATOM 3297 N N . LEU A 1 414 ? 27.157 20.073 4.677 1.00 89.31 414 LEU A N 1
ATOM 3298 C CA . LEU A 1 414 ? 26.275 19.566 3.628 1.00 89.31 414 LEU A CA 1
ATOM 3299 C C . LEU A 1 414 ? 25.213 20.631 3.346 1.00 89.31 414 LEU A C 1
ATOM 3301 O O . LEU A 1 414 ? 24.317 20.864 4.160 1.00 89.31 414 LEU A O 1
ATOM 3305 N N . GLY A 1 415 ? 25.342 21.310 2.205 1.00 89.81 415 GLY A N 1
ATOM 3306 C CA . GLY A 1 415 ? 24.585 22.534 1.943 1.00 89.81 415 GLY A CA 1
ATOM 3307 C C . GLY A 1 415 ? 24.925 23.606 2.984 1.00 89.81 415 GLY A C 1
ATOM 3308 O O . GLY A 1 415 ? 26.095 23.893 3.215 1.00 89.81 415 GLY A O 1
ATOM 3309 N N . GLN A 1 416 ? 23.905 24.166 3.638 1.00 90.00 416 GLN A N 1
ATOM 3310 C CA . GLN A 1 416 ? 24.071 25.163 4.708 1.00 90.00 416 GLN A CA 1
ATOM 3311 C C . GLN A 1 416 ? 24.213 24.550 6.114 1.00 90.00 416 GLN A C 1
ATOM 3313 O O . GLN A 1 416 ? 24.433 25.273 7.082 1.00 90.00 416 GLN A O 1
ATOM 3318 N N . ALA A 1 417 ? 24.072 23.229 6.258 1.00 91.12 417 ALA A N 1
ATOM 3319 C CA . ALA A 1 417 ? 24.128 22.566 7.556 1.00 91.12 417 ALA A CA 1
ATOM 3320 C C . ALA A 1 417 ? 25.557 22.125 7.911 1.00 91.12 417 ALA A C 1
ATOM 3322 O O . ALA A 1 417 ? 26.268 21.545 7.087 1.00 91.12 417 ALA A O 1
ATOM 3323 N N . VAL A 1 418 ? 25.949 22.358 9.167 1.00 95.25 418 VAL A N 1
ATOM 3324 C CA . VAL A 1 418 ? 27.232 21.924 9.738 1.00 95.25 418 VAL A CA 1
ATOM 3325 C C . VAL A 1 418 ? 27.021 20.663 10.567 1.00 95.25 418 VAL A C 1
ATOM 3327 O O . VAL A 1 418 ? 26.159 20.627 11.450 1.00 95.25 418 VAL A O 1
ATOM 3330 N N . TYR A 1 419 ? 27.843 19.650 10.313 1.00 96.75 419 TYR A N 1
ATOM 3331 C CA . TYR A 1 419 ? 27.819 18.375 11.014 1.00 96.75 419 TYR A CA 1
ATOM 3332 C C . TYR A 1 419 ? 29.149 18.090 11.702 1.00 96.75 419 TYR A C 1
ATOM 3334 O O . TYR A 1 419 ? 30.209 18.475 11.206 1.00 96.75 419 TYR A O 1
ATOM 3342 N N . THR A 1 420 ? 29.101 17.363 12.819 1.00 96.81 420 THR A N 1
ATOM 3343 C CA . THR A 1 420 ? 30.295 16.811 13.466 1.00 96.81 420 THR A CA 1
ATOM 3344 C C . THR A 1 420 ? 30.182 15.311 13.717 1.00 96.81 420 THR A C 1
ATOM 3346 O O . THR A 1 420 ? 29.110 14.804 14.045 1.00 96.81 420 THR A O 1
ATOM 3349 N N . ARG A 1 421 ? 31.296 14.591 13.556 1.00 96.31 421 ARG A N 1
ATOM 3350 C CA . ARG A 1 421 ? 31.506 13.197 13.972 1.00 96.31 421 ARG A CA 1
ATOM 3351 C C . ARG A 1 421 ? 32.528 13.193 15.103 1.00 96.31 421 ARG A C 1
ATOM 3353 O O . ARG A 1 421 ? 33.669 13.577 14.883 1.00 96.31 421 ARG A O 1
ATOM 3360 N N . SER A 1 422 ? 32.128 12.776 16.296 1.00 96.00 422 SER A N 1
ATOM 3361 C CA . SER A 1 422 ? 33.036 12.612 17.434 1.00 96.00 422 SER A CA 1
ATOM 3362 C C . SER A 1 422 ? 33.286 11.131 17.669 1.00 96.00 422 SER A C 1
ATOM 3364 O O . SER A 1 422 ? 32.336 10.414 17.975 1.00 96.00 422 SER A O 1
ATOM 3366 N N . PHE A 1 423 ? 34.529 10.684 17.504 1.00 96.19 423 PHE A N 1
ATOM 3367 C CA . PHE A 1 423 ? 34.963 9.329 17.846 1.00 96.19 423 PHE A CA 1
ATOM 3368 C C . PHE A 1 423 ? 35.641 9.360 19.209 1.00 96.19 423 PHE A C 1
ATOM 3370 O O . PHE A 1 423 ? 36.616 10.090 19.393 1.00 96.19 423 PHE A O 1
ATOM 3377 N N . THR A 1 424 ? 35.132 8.582 20.157 1.00 94.44 424 THR A N 1
ATOM 3378 C CA . THR A 1 424 ? 35.662 8.518 21.521 1.00 94.44 424 THR A CA 1
ATOM 3379 C C . THR A 1 424 ? 36.299 7.164 21.821 1.00 94.44 424 THR A C 1
ATOM 3381 O O . THR A 1 424 ? 35.986 6.156 21.187 1.00 94.44 424 THR A O 1
ATOM 3384 N N . ALA A 1 425 ? 37.230 7.151 22.780 1.00 93.88 425 ALA A N 1
ATOM 3385 C CA . ALA A 1 425 ? 37.995 5.961 23.168 1.00 93.88 425 ALA A CA 1
ATOM 3386 C C . ALA A 1 425 ? 37.120 4.835 23.751 1.00 93.88 425 ALA A C 1
ATOM 3388 O O . ALA A 1 425 ? 37.542 3.691 23.824 1.00 93.88 425 ALA A O 1
ATOM 3389 N N . ASP A 1 426 ? 35.876 5.137 24.123 1.00 92.12 426 ASP A N 1
ATOM 3390 C CA . ASP A 1 426 ? 34.850 4.172 24.531 1.00 92.12 426 ASP A CA 1
ATOM 3391 C C . ASP A 1 426 ? 34.277 3.350 23.348 1.00 92.12 426 ASP A C 1
ATOM 3393 O O . ASP A 1 426 ? 33.411 2.496 23.551 1.00 92.12 426 ASP A O 1
ATOM 3397 N N . GLY A 1 427 ? 34.722 3.607 22.114 1.00 93.75 427 GLY A N 1
ATOM 3398 C CA . GLY A 1 427 ? 34.259 2.926 20.901 1.00 93.75 427 GLY A CA 1
ATOM 3399 C C . GLY A 1 427 ? 32.954 3.468 20.336 1.00 93.75 427 GLY A C 1
ATOM 3400 O O . GLY A 1 427 ? 32.301 2.797 19.534 1.00 93.75 427 GLY A O 1
ATOM 3401 N N . LEU A 1 428 ? 32.553 4.675 20.741 1.00 95.12 428 LEU A N 1
ATOM 3402 C CA . LEU A 1 428 ? 31.338 5.322 20.262 1.00 95.12 428 LEU A CA 1
ATOM 3403 C C . LEU A 1 428 ? 31.641 6.464 19.292 1.00 95.12 428 LEU A C 1
ATOM 3405 O O . LEU A 1 428 ? 32.553 7.269 19.472 1.00 95.12 428 LEU A O 1
ATOM 3409 N N . CYS A 1 429 ? 30.820 6.548 18.250 1.00 95.81 429 CYS A N 1
ATOM 3410 C CA . CYS A 1 429 ? 30.767 7.661 17.322 1.00 95.81 429 CYS A CA 1
ATOM 3411 C C . CYS A 1 429 ? 29.473 8.445 17.557 1.00 95.81 429 CYS A C 1
ATOM 3413 O O . CYS A 1 429 ? 28.386 7.864 17.571 1.00 95.81 429 CYS A O 1
ATOM 3415 N N . ARG A 1 430 ? 29.573 9.764 17.727 1.00 95.62 430 ARG A N 1
ATOM 3416 C CA . ARG A 1 430 ? 28.424 10.668 17.887 1.00 95.62 430 ARG A CA 1
ATOM 3417 C C . ARG A 1 430 ? 28.316 11.578 16.669 1.00 95.62 430 ARG A C 1
ATOM 3419 O O . ARG A 1 430 ? 29.277 12.278 16.351 1.00 95.62 430 ARG A O 1
ATOM 3426 N N . LEU A 1 431 ? 27.154 11.597 16.013 1.00 95.31 431 LEU A N 1
ATOM 3427 C CA . LEU A 1 431 ? 26.829 12.583 14.979 1.00 95.31 431 LEU A CA 1
ATOM 3428 C C . LEU A 1 431 ? 26.039 13.741 15.587 1.00 95.31 431 LEU A C 1
ATOM 3430 O O . LEU A 1 431 ? 24.991 13.509 16.190 1.00 95.31 431 LEU A O 1
ATOM 3434 N N . ARG A 1 432 ? 26.471 14.983 15.348 1.00 96.06 432 ARG A N 1
ATOM 3435 C CA . ARG A 1 432 ? 25.684 16.189 15.648 1.00 96.06 432 ARG A CA 1
ATOM 3436 C C . ARG A 1 432 ? 25.440 17.051 14.418 1.00 96.06 432 ARG A C 1
ATOM 3438 O O . ARG A 1 432 ? 26.315 17.158 13.566 1.00 96.06 432 ARG A O 1
ATOM 3445 N N . GLN A 1 433 ? 24.277 17.689 14.358 1.00 94.75 433 GLN A N 1
ATOM 3446 C CA . GLN A 1 433 ? 23.987 18.787 13.435 1.00 94.75 433 GLN A CA 1
ATOM 3447 C C . GLN A 1 433 ? 23.907 20.074 14.259 1.00 94.75 433 GLN A C 1
ATOM 3449 O O . GLN A 1 433 ? 22.996 20.230 15.075 1.00 94.75 433 GLN A O 1
ATOM 3454 N N . GLY A 1 434 ? 24.887 20.966 14.108 1.00 91.00 434 GLY A N 1
ATOM 3455 C CA . GLY A 1 434 ? 25.105 22.042 15.078 1.00 91.00 434 GLY A CA 1
ATOM 3456 C C . GLY A 1 434 ? 25.275 21.477 16.497 1.00 91.00 434 GLY A C 1
ATOM 3457 O O . GLY A 1 434 ? 26.128 20.622 16.732 1.00 91.00 434 GLY A O 1
ATOM 3458 N N . HIS A 1 435 ? 24.432 21.913 17.436 1.00 89.50 435 HIS A N 1
ATOM 3459 C CA . HIS A 1 435 ? 24.447 21.425 18.823 1.00 89.50 435 HIS A CA 1
ATOM 3460 C C . HIS A 1 435 ? 23.580 20.175 19.051 1.00 89.50 435 HIS A C 1
ATOM 3462 O O . HIS A 1 435 ? 23.746 19.484 20.058 1.00 89.50 435 HIS A O 1
ATOM 3468 N N . THR A 1 436 ? 22.695 19.832 18.117 1.00 88.12 436 THR A N 1
ATOM 3469 C CA . THR A 1 436 ? 21.732 18.736 18.276 1.00 88.12 436 THR A CA 1
ATOM 3470 C C . THR A 1 436 ? 22.396 17.387 18.026 1.00 88.12 436 THR A C 1
ATOM 3472 O O . THR A 1 436 ? 22.981 17.167 16.965 1.00 88.12 436 THR A O 1
ATOM 3475 N N . LEU A 1 437 ? 22.299 16.465 18.991 1.00 90.12 437 LEU A N 1
ATOM 3476 C CA . LEU A 1 437 ? 22.706 15.070 18.802 1.00 90.12 437 LEU A CA 1
ATOM 3477 C C . LEU A 1 437 ? 21.732 14.389 17.839 1.00 90.12 437 LEU A C 1
ATOM 3479 O O . LEU A 1 437 ? 20.533 14.374 18.090 1.00 90.12 437 LEU A O 1
ATOM 3483 N N . VAL A 1 438 ? 22.254 13.825 16.753 1.00 87.38 438 VAL A N 1
ATOM 3484 C CA . VAL A 1 438 ? 21.457 13.088 15.765 1.00 87.38 438 VAL A CA 1
ATOM 3485 C C . VAL A 1 438 ? 21.439 11.601 16.105 1.00 87.38 438 VAL A C 1
ATOM 3487 O O . VAL A 1 438 ? 20.380 10.987 16.089 1.00 87.38 438 VAL A O 1
ATOM 3490 N N . TRP A 1 439 ? 22.601 11.013 16.413 1.00 89.75 439 TRP A N 1
ATOM 3491 C CA . TRP A 1 439 ? 22.713 9.630 16.885 1.00 89.75 439 TRP A CA 1
ATOM 3492 C C . TRP A 1 439 ? 24.052 9.365 17.580 1.00 89.75 439 TRP A C 1
ATOM 3494 O O . TRP A 1 439 ? 25.035 10.080 17.360 1.00 89.75 439 TRP A O 1
ATOM 3504 N N . THR A 1 440 ? 24.092 8.280 18.358 1.00 92.50 440 THR A N 1
ATOM 3505 C CA . THR A 1 440 ? 25.310 7.651 18.892 1.00 92.50 440 THR A CA 1
ATOM 3506 C C . THR A 1 440 ? 25.344 6.200 18.423 1.00 92.50 440 THR A C 1
ATOM 3508 O O . THR A 1 440 ? 24.346 5.500 18.568 1.00 92.50 440 THR A O 1
ATOM 3511 N N . LYS A 1 441 ? 26.458 5.743 17.845 1.00 92.25 441 LYS A N 1
ATOM 3512 C CA . LYS A 1 441 ? 26.604 4.379 17.307 1.00 92.25 441 LYS A CA 1
ATOM 3513 C C . LYS A 1 441 ? 27.982 3.804 17.630 1.00 92.25 441 LYS A C 1
ATOM 3515 O O . LYS A 1 441 ? 28.941 4.575 17.670 1.00 92.25 441 LYS A O 1
ATOM 3520 N N . PRO A 1 442 ? 28.111 2.482 17.829 1.00 93.00 442 PRO A N 1
ATOM 3521 C CA . PRO A 1 442 ? 29.410 1.868 18.054 1.00 93.00 442 PRO A CA 1
ATOM 3522 C C . PRO A 1 442 ? 30.220 1.851 16.756 1.00 93.00 442 PRO A C 1
ATOM 3524 O O . PRO A 1 442 ? 29.654 1.820 15.656 1.00 93.00 442 PRO A O 1
ATOM 3527 N N . PHE A 1 443 ? 31.542 1.835 16.869 1.00 94.56 443 PHE A N 1
ATOM 3528 C CA . PHE A 1 443 ? 32.433 1.612 15.738 1.00 94.56 443 PHE A CA 1
ATOM 3529 C C . PHE A 1 443 ? 33.455 0.517 16.030 1.00 94.56 443 PHE A C 1
ATOM 3531 O O . PHE A 1 443 ? 33.739 0.197 17.179 1.00 94.56 443 PHE A O 1
ATOM 3538 N N . THR A 1 444 ? 34.019 -0.050 14.969 1.00 93.50 444 THR A N 1
ATOM 3539 C CA . THR A 1 444 ? 35.116 -1.019 15.040 1.00 93.50 444 THR A CA 1
ATOM 3540 C C . THR A 1 444 ? 36.336 -0.494 14.297 1.00 93.50 444 THR A C 1
ATOM 3542 O O . THR A 1 444 ? 36.197 0.197 13.283 1.00 93.50 444 THR A O 1
ATOM 3545 N N . VAL A 1 445 ? 37.531 -0.854 14.765 1.00 93.81 445 VAL A N 1
ATOM 3546 C CA . VAL A 1 445 ? 38.782 -0.618 14.031 1.00 93.81 445 VAL A CA 1
ATOM 3547 C C . VAL A 1 445 ? 38.850 -1.591 12.863 1.00 93.81 445 VAL A C 1
ATOM 3549 O O . VAL A 1 445 ? 38.737 -2.798 13.055 1.00 93.81 445 VAL A O 1
ATOM 3552 N N . ALA A 1 446 ? 39.012 -1.063 11.654 1.00 92.69 446 ALA A N 1
ATOM 3553 C CA . ALA A 1 446 ? 39.146 -1.856 10.431 1.00 92.69 446 ALA A CA 1
ATOM 3554 C C . ALA A 1 446 ? 40.521 -1.688 9.759 1.00 92.69 446 ALA A C 1
ATOM 3556 O O . ALA A 1 446 ? 40.759 -2.256 8.696 1.00 92.69 446 ALA A O 1
ATOM 3557 N N . GLY A 1 447 ? 41.411 -0.895 10.357 1.00 92.62 447 GLY A N 1
ATOM 3558 C CA . GLY A 1 447 ? 42.784 -0.653 9.917 1.00 92.62 447 GLY A CA 1
ATOM 3559 C C . GLY A 1 447 ? 43.365 0.574 10.620 1.00 92.62 447 GLY A C 1
ATOM 3560 O O . GLY A 1 447 ? 42.625 1.313 11.256 1.00 92.62 447 GLY A O 1
ATOM 3561 N N . GLU A 1 448 ? 44.664 0.834 10.461 1.00 93.12 448 GLU A N 1
ATOM 3562 C CA . GLU A 1 448 ? 45.394 1.900 11.185 1.00 93.12 448 GLU A CA 1
ATOM 3563 C C . GLU A 1 448 ? 44.809 3.312 11.016 1.00 93.12 448 GLU A C 1
ATOM 3565 O O . GLU A 1 448 ? 44.973 4.187 11.864 1.00 93.12 448 GLU A O 1
ATOM 3570 N N . ARG A 1 449 ? 44.124 3.555 9.896 1.00 94.12 449 ARG A N 1
ATOM 3571 C CA . ARG A 1 449 ? 43.491 4.840 9.566 1.00 94.12 449 ARG A CA 1
ATOM 3572 C C . ARG A 1 449 ? 42.004 4.699 9.296 1.00 94.12 449 ARG A C 1
ATOM 3574 O O . ARG A 1 449 ? 41.417 5.594 8.699 1.00 94.12 449 ARG A O 1
ATOM 3581 N N . VAL A 1 450 ? 41.396 3.582 9.701 1.00 96.06 450 VAL A N 1
ATOM 3582 C CA . VAL A 1 450 ? 40.047 3.218 9.269 1.00 96.06 450 VAL A CA 1
ATOM 3583 C C . VAL A 1 450 ? 39.189 2.771 10.442 1.00 96.06 450 VAL A C 1
ATOM 3585 O O . VAL A 1 450 ? 39.462 1.759 11.086 1.00 96.06 450 VAL A O 1
ATOM 3588 N N . LEU A 1 451 ? 38.068 3.464 10.626 1.00 96.25 451 LEU A N 1
ATOM 3589 C CA . LEU A 1 451 ? 36.985 3.039 11.506 1.00 96.25 451 LEU A CA 1
ATOM 3590 C C . LEU A 1 451 ? 35.738 2.694 10.690 1.00 96.25 451 LEU A C 1
ATOM 3592 O O . LEU A 1 451 ? 35.461 3.294 9.649 1.00 96.25 451 LEU A O 1
ATOM 3596 N N . VAL A 1 452 ? 34.950 1.742 11.181 1.00 93.81 452 VAL A N 1
ATOM 3597 C CA . VAL A 1 452 ? 33.655 1.380 10.596 1.00 93.81 452 VAL A CA 1
ATOM 3598 C C . VAL A 1 452 ? 32.573 1.546 11.652 1.00 93.81 452 VAL A C 1
ATOM 3600 O O . VAL A 1 452 ? 32.520 0.794 12.620 1.00 93.81 452 VAL A O 1
ATOM 3603 N N . VAL A 1 453 ? 31.696 2.533 11.468 1.00 93.12 453 VAL A N 1
ATOM 3604 C CA . VAL A 1 453 ? 30.559 2.778 12.367 1.00 93.12 453 VAL A CA 1
ATOM 3605 C C . VAL A 1 453 ? 29.420 1.826 12.002 1.00 93.12 453 VAL A C 1
ATOM 3607 O O . VAL A 1 453 ? 29.071 1.698 10.825 1.00 93.12 453 VAL A O 1
ATOM 3610 N N . GLU A 1 454 ? 28.845 1.160 13.006 1.00 87.44 454 GLU A N 1
ATOM 3611 C CA . GLU A 1 454 ? 27.711 0.227 12.872 1.00 87.44 454 GLU A CA 1
ATOM 3612 C C . GLU A 1 454 ? 27.957 -0.898 11.844 1.00 87.44 454 GLU A C 1
ATOM 3614 O O . GLU A 1 454 ? 27.047 -1.362 11.162 1.00 87.44 454 GLU A O 1
ATOM 3619 N N . GLY A 1 455 ? 29.221 -1.300 11.659 1.00 82.19 455 GLY A N 1
ATOM 3620 C CA . GLY A 1 455 ? 29.602 -2.329 10.683 1.00 82.19 455 GLY A CA 1
ATOM 3621 C C . GLY A 1 455 ? 29.368 -1.946 9.214 1.00 82.19 455 GLY A C 1
ATOM 3622 O O . GLY A 1 455 ? 29.498 -2.798 8.338 1.00 82.19 455 GLY A O 1
ATOM 3623 N N . ARG A 1 456 ? 29.023 -0.684 8.922 1.00 85.12 456 ARG A N 1
ATOM 3624 C CA . ARG A 1 456 ? 28.643 -0.232 7.574 1.00 85.12 456 ARG A CA 1
ATOM 3625 C C . ARG A 1 456 ? 29.374 1.021 7.114 1.00 85.12 456 ARG A C 1
ATOM 3627 O O . ARG A 1 456 ? 29.790 1.098 5.960 1.00 85.12 456 ARG A O 1
ATOM 3634 N N . TYR A 1 457 ? 29.471 2.032 7.968 1.00 90.50 457 TYR A N 1
ATOM 3635 C CA . TYR A 1 457 ? 29.903 3.359 7.544 1.00 90.50 457 TYR A CA 1
ATOM 3636 C C . TYR A 1 457 ? 31.409 3.502 7.719 1.00 90.50 457 TYR A C 1
ATOM 3638 O O . TYR A 1 457 ? 31.902 3.714 8.830 1.00 90.50 457 TYR A O 1
ATOM 3646 N N . ARG A 1 458 ? 32.144 3.366 6.613 1.00 94.69 458 ARG A N 1
ATOM 3647 C CA . ARG A 1 458 ? 33.603 3.495 6.586 1.00 94.69 458 ARG A CA 1
ATOM 3648 C C . ARG A 1 458 ? 34.024 4.956 6.741 1.00 94.69 458 ARG A C 1
ATOM 3650 O O . ARG A 1 458 ? 33.517 5.828 6.039 1.00 94.69 458 ARG A O 1
ATOM 3657 N N . HIS A 1 459 ? 34.975 5.184 7.632 1.00 97.31 459 HIS A N 1
ATOM 3658 C CA . HIS A 1 459 ? 35.608 6.464 7.905 1.00 97.31 459 HIS A CA 1
ATOM 3659 C C . HIS A 1 459 ? 37.117 6.263 7.807 1.00 97.31 459 HIS A C 1
ATOM 3661 O O . HIS A 1 459 ? 37.648 5.366 8.459 1.00 97.31 459 HIS A O 1
ATOM 3667 N N . GLU A 1 460 ? 37.793 7.052 6.978 1.00 96.81 460 GLU A N 1
ATOM 3668 C CA . GLU A 1 460 ? 39.209 6.850 6.670 1.00 96.81 460 GLU A CA 1
ATOM 3669 C C . GLU A 1 460 ? 39.978 8.167 6.672 1.00 96.81 460 GLU A C 1
ATOM 3671 O O . GLU A 1 460 ? 39.623 9.092 5.942 1.00 96.81 460 GLU A O 1
ATOM 3676 N N . VAL A 1 461 ? 41.024 8.260 7.496 1.00 95.12 461 VAL A N 1
ATOM 3677 C CA . VAL A 1 461 ? 41.920 9.425 7.488 1.00 95.12 461 VAL A CA 1
ATOM 3678 C C . VAL A 1 461 ? 42.840 9.335 6.282 1.00 95.12 461 VAL A C 1
ATOM 3680 O O . VAL A 1 461 ? 43.563 8.354 6.095 1.00 95.12 461 VAL A O 1
ATOM 3683 N N . ARG A 1 462 ? 42.807 10.384 5.467 1.00 93.00 462 ARG A N 1
ATOM 3684 C CA . ARG A 1 462 ? 43.634 10.542 4.279 1.00 93.00 462 ARG A CA 1
ATOM 3685 C C . ARG A 1 462 ? 45.027 11.069 4.643 1.00 93.00 462 ARG A C 1
ATOM 3687 O O . ARG A 1 462 ? 45.211 11.642 5.717 1.00 93.00 462 ARG A O 1
ATOM 3694 N N . PRO A 1 463 ? 46.020 10.907 3.748 1.00 89.94 463 PRO A N 1
ATOM 3695 C CA . PRO A 1 463 ? 47.370 11.435 3.961 1.00 89.94 463 PRO A CA 1
ATOM 3696 C C . PRO A 1 463 ? 47.432 12.953 4.189 1.00 89.94 463 PRO A C 1
ATOM 3698 O O . PRO A 1 463 ? 48.357 13.422 4.838 1.00 89.94 463 PRO A O 1
ATOM 3701 N N . ASP A 1 464 ? 46.449 13.703 3.684 1.00 90.62 464 ASP A N 1
ATOM 3702 C CA . ASP A 1 464 ? 46.316 15.156 3.861 1.00 90.62 464 ASP A CA 1
ATOM 3703 C C . ASP A 1 464 ? 45.743 15.565 5.235 1.00 90.62 464 ASP A C 1
ATOM 3705 O O . ASP A 1 464 ? 45.519 16.746 5.487 1.00 90.62 464 ASP A O 1
ATOM 3709 N N . GLY A 1 465 ? 45.490 14.601 6.127 1.00 90.06 465 GLY A N 1
ATOM 3710 C CA . GLY A 1 465 ? 44.943 14.840 7.461 1.00 90.06 465 GLY A CA 1
ATOM 3711 C C . GLY A 1 465 ? 43.425 15.029 7.500 1.00 90.06 465 GLY A C 1
ATOM 3712 O O . GLY A 1 465 ? 42.870 15.173 8.589 1.00 90.06 465 GLY A O 1
ATOM 3713 N N . THR A 1 466 ? 42.735 14.984 6.356 1.00 94.62 466 THR A N 1
ATOM 3714 C CA . THR A 1 466 ? 41.268 15.025 6.297 1.00 94.62 466 THR A CA 1
ATOM 3715 C C . THR A 1 466 ? 40.656 13.645 6.523 1.00 94.62 466 THR A C 1
ATOM 3717 O O . THR A 1 466 ? 41.285 12.605 6.318 1.00 94.62 466 THR A O 1
ATOM 3720 N N . LEU A 1 467 ? 39.392 13.614 6.936 1.00 96.50 467 LEU A N 1
ATOM 3721 C CA . LEU A 1 467 ? 38.619 12.391 7.098 1.00 96.50 467 LEU A CA 1
ATOM 3722 C C . LEU A 1 467 ? 37.666 12.197 5.919 1.00 96.50 467 LEU A C 1
ATOM 3724 O O . LEU A 1 467 ? 36.728 12.969 5.728 1.00 96.50 467 LEU A O 1
ATOM 3728 N N . ALA A 1 468 ? 37.846 11.109 5.177 1.00 96.12 468 ALA A N 1
ATOM 3729 C CA . ALA A 1 468 ? 36.871 10.630 4.212 1.00 96.12 468 ALA A CA 1
ATOM 3730 C C . ALA A 1 468 ? 35.741 9.882 4.932 1.00 96.12 468 ALA A C 1
ATOM 3732 O O . ALA A 1 468 ? 35.969 8.865 5.587 1.00 96.12 468 ALA A O 1
ATOM 3733 N N . ILE A 1 469 ? 34.509 10.358 4.776 1.00 94.31 469 ILE A N 1
ATOM 3734 C CA . ILE A 1 469 ? 33.302 9.774 5.363 1.00 94.31 469 ILE A CA 1
ATOM 3735 C C . ILE A 1 469 ? 32.501 9.105 4.252 1.00 94.31 469 ILE A C 1
ATOM 3737 O O . ILE A 1 469 ? 31.982 9.776 3.356 1.00 94.31 469 ILE A O 1
ATOM 3741 N N . GLU A 1 470 ? 32.394 7.777 4.310 1.00 89.56 470 GLU A N 1
ATOM 3742 C CA . GLU A 1 470 ? 31.559 6.952 3.424 1.00 89.56 470 GLU A CA 1
ATOM 3743 C C . GLU A 1 470 ? 31.864 7.131 1.921 1.00 89.56 470 GLU A C 1
ATOM 3745 O O . GLU A 1 470 ? 31.021 6.841 1.073 1.00 89.56 470 GLU A O 1
ATOM 3750 N N . GLY A 1 471 ? 33.049 7.653 1.577 1.00 84.25 471 GLY A N 1
ATOM 3751 C CA . GLY A 1 471 ? 33.407 8.039 0.206 1.00 84.25 471 GLY A CA 1
ATOM 3752 C C . GLY A 1 471 ? 32.581 9.204 -0.360 1.00 84.25 471 GLY A C 1
ATOM 3753 O O . GLY A 1 471 ? 32.596 9.423 -1.567 1.00 84.25 471 GLY A O 1
ATOM 3754 N N . ARG A 1 472 ? 31.839 9.927 0.489 1.00 87.81 472 ARG A N 1
ATOM 3755 C CA . ARG A 1 472 ? 30.890 10.980 0.092 1.00 87.81 472 ARG A CA 1
ATOM 3756 C C . ARG A 1 472 ? 31.238 12.353 0.639 1.00 87.81 472 ARG A C 1
ATOM 3758 O O . ARG A 1 472 ? 31.007 13.340 -0.050 1.00 87.81 472 ARG A O 1
ATOM 3765 N N . TYR A 1 473 ? 31.758 12.417 1.860 1.00 93.06 473 TYR A N 1
ATOM 3766 C CA . TYR A 1 473 ? 32.071 13.682 2.521 1.00 93.06 473 TYR A CA 1
ATOM 3767 C C . TYR A 1 473 ? 33.534 13.718 2.936 1.00 93.06 473 TYR A C 1
ATOM 3769 O O . TYR A 1 473 ? 34.126 12.684 3.250 1.00 93.06 473 TYR A O 1
ATOM 3777 N N . THR A 1 474 ? 34.086 14.922 2.963 1.00 95.50 474 THR A N 1
ATOM 3778 C CA . THR A 1 474 ? 35.401 15.204 3.529 1.00 95.50 474 THR A CA 1
ATOM 3779 C C . THR A 1 474 ? 35.179 16.042 4.779 1.00 95.50 474 THR A C 1
ATOM 3781 O O . THR A 1 474 ? 34.443 17.027 4.732 1.00 95.50 474 THR A O 1
ATOM 3784 N N . ALA A 1 475 ? 35.765 15.623 5.895 1.00 96.44 475 ALA A N 1
ATOM 3785 C CA . ALA A 1 475 ? 35.693 16.330 7.161 1.00 96.44 475 ALA A CA 1
ATOM 3786 C C . ALA A 1 475 ? 37.086 16.741 7.632 1.00 96.44 475 ALA A C 1
ATOM 3788 O O . ALA A 1 475 ? 38.064 16.027 7.422 1.00 96.44 475 ALA A O 1
ATOM 3789 N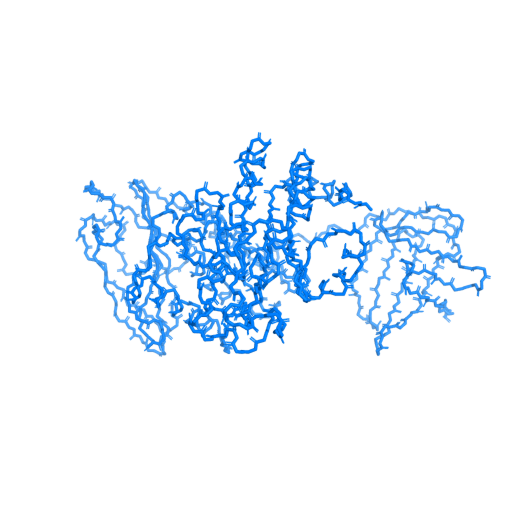 N . GLU A 1 476 ? 37.157 17.870 8.315 1.00 96.62 476 GLU A N 1
ATOM 3790 C CA . GLU A 1 476 ? 38.383 18.386 8.911 1.00 96.62 476 GLU A CA 1
ATOM 3791 C C . GLU A 1 476 ? 38.361 18.144 10.413 1.00 96.62 476 GLU A C 1
ATOM 3793 O O . GLU A 1 476 ? 37.302 18.182 11.049 1.00 96.62 476 GLU A O 1
ATOM 3798 N N . ARG A 1 477 ? 39.529 17.875 10.995 1.00 95.06 477 ARG A N 1
ATOM 3799 C CA . ARG A 1 477 ? 39.646 17.737 12.443 1.00 95.06 477 ARG A CA 1
ATOM 3800 C C . ARG A 1 477 ? 39.394 19.100 13.082 1.00 95.06 477 ARG A C 1
ATOM 3802 O O . ARG A 1 477 ? 40.001 20.096 12.704 1.00 95.06 477 ARG A O 1
ATOM 3809 N N . VAL A 1 478 ? 38.494 19.138 14.054 1.00 91.44 478 VAL A N 1
ATOM 3810 C CA . VAL A 1 478 ? 38.285 20.317 14.892 1.00 91.44 478 VAL A CA 1
ATOM 3811 C C . VAL A 1 478 ? 39.373 20.273 15.960 1.00 91.44 478 VAL A C 1
ATOM 3813 O O . VAL A 1 478 ? 39.447 19.290 16.698 1.00 91.44 478 VAL A O 1
ATOM 3816 N N . GLY A 1 479 ? 40.251 21.281 15.983 1.00 77.38 479 GLY A N 1
ATOM 3817 C CA . GLY A 1 479 ? 41.170 21.487 17.106 1.00 77.38 479 GLY A CA 1
ATOM 3818 C C . GLY A 1 479 ? 40.381 21.654 18.404 1.00 77.38 479 GLY A C 1
ATOM 3819 O O . GLY A 1 479 ? 39.234 22.102 18.348 1.00 77.38 479 GLY A O 1
ATOM 3820 N N . GLU A 1 480 ? 40.961 21.220 19.524 1.00 49.31 480 GLU A N 1
ATOM 3821 C CA . GLU A 1 480 ? 40.334 21.351 20.849 1.00 49.31 480 GLU A CA 1
ATOM 3822 C C . GLU A 1 480 ? 39.905 22.785 21.171 1.00 49.31 480 GLU A C 1
ATOM 3824 O O . GLU A 1 480 ? 40.657 23.728 20.825 1.00 49.31 480 GLU A O 1
#

Foldseek 3Di:
DLLCPVVQVVQVVVVHFAADEDALFLPDPRQVCVVVVVVVVFDHAPRTGQLLTPVSLVVVLVVVLVSLLVGHQEYEYEQLLHALPFQFHDQPCVVPPQDHDCVVVCVPDGRRRPVCPDPVNVVSSVSSVVSSVVSVQVSLVSSCVSPVRRAYEYEGPDDQDCVCVVRHQAYELSVADLFQDDPALLSSLLSVVLSVCCQCPVVVPPHQLQRYDHNDDEDPAQPPDLVRSLLSLQQVLLSLHVDHDHNYDPNRHDPLVVLSVVLSVVVSVVANVFSRQKDKDWDRSNVQTKIGIKTEDDFKIKIKIWRSAQAWDKDKDFQEVVNPYDPDKAKWAKDALDPPLCPPHDRIDIHGDMDMDGAHHGDMHMIMIGSDDDDNVVSNVSVPDDPVNDDPDDAAQFDFDDDALQAAKWWWDDVPWIWIWHQHRSQWIWIDTVPRTPDIFGWDDPDRQWIGTPVHWIWGQDPVRWIQTSVPTIIHGDDD

pLDDT: mean 92.91, std 5.77, range [49.31, 98.81]

Secondary structure (DSSP, 8-state):
-TT-HHHHHHHHHTT--EEEEE-TT--TT-GGGHHHHHHTT--B-SSSB-TT-HHHHHHHHHHHHHHHHTTEEEEEEE-BTB-TT-----SS-GGGT----GGGTGGGS-TT-GGGGSGGGHHHHHHHHHHHHHHHHHHHHHHHHH-TT-EEEEESS----GGGGGT-SEEE-TTS-SSPP-SSHHHHHHHHHHHHIIIIIIS---S-GGGEE-S-SB---TTS-HHHHHHHHHHHHHT--S----B--GGG--HHHHHHHHHHHHHHHHHHHHHTT-EEEES-GGGT--EEEEEEETTEEEEEEE--SSS-EEEEEE-STTTT--SS--EEEEE-SSTTTTTT--SEEETT-EEEEEE-TT-EEEEEEESS----HHHHHHHH--GGG--PPPPP--------TT-EEEEEEETTEEEEEEE-TTSEEEEEETTEEEEEEEEEEEETTEEEETTTEEEEE-TTSPEEETTTEEEEEPP-